Protein AF-A0A842U5T1-F1 (afdb_monomer_lite)

Structure (mmCIF, N/CA/C/O backbone):
data_AF-A0A842U5T1-F1
#
_entry.id   AF-A0A842U5T1-F1
#
loop_
_atom_site.group_PDB
_atom_site.id
_atom_site.type_symbol
_atom_site.label_atom_id
_atom_site.label_alt_id
_atom_site.label_comp_id
_atom_site.label_asym_id
_atom_site.label_entity_id
_atom_site.label_seq_id
_atom_site.pdbx_PDB_ins_code
_atom_site.Cartn_x
_atom_site.Cartn_y
_atom_site.Cartn_z
_atom_site.occupancy
_atom_site.B_iso_or_equiv
_atom_site.auth_seq_id
_atom_site.auth_comp_id
_atom_site.auth_asym_id
_atom_site.auth_atom_id
_atom_site.pdbx_PDB_model_num
ATOM 1 N N . MET A 1 1 ? -14.208 -21.042 1.294 1.00 41.12 1 MET A N 1
ATOM 2 C CA . MET A 1 1 ? -13.297 -19.899 1.529 1.00 41.12 1 MET A CA 1
ATOM 3 C C . MET A 1 1 ? -12.896 -19.951 2.989 1.00 41.12 1 MET A C 1
ATOM 5 O O . MET A 1 1 ? -13.790 -19.895 3.817 1.00 41.12 1 MET A O 1
ATOM 9 N N . GLU A 1 2 ? -11.614 -20.128 3.309 1.00 48.31 2 GLU A N 1
ATOM 10 C CA . GLU A 1 2 ? -11.156 -20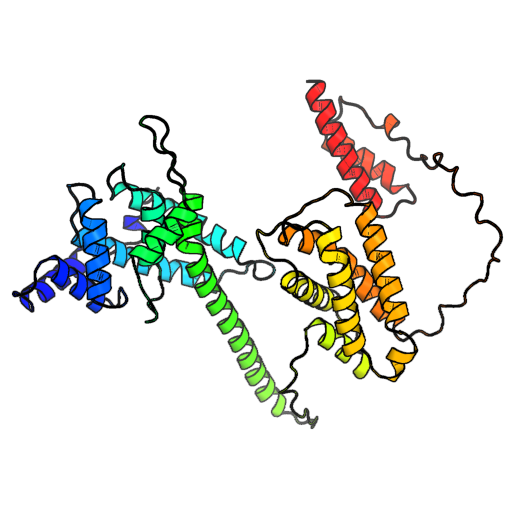.050 4.703 1.00 48.31 2 GLU A CA 1
ATOM 11 C C . GLU A 1 2 ? -11.423 -18.650 5.266 1.00 48.31 2 GLU A C 1
ATOM 13 O O . GLU A 1 2 ? -11.146 -17.647 4.601 1.00 48.31 2 GLU A O 1
ATOM 18 N N . GLU A 1 3 ? -11.982 -18.577 6.474 1.00 63.53 3 GLU A N 1
ATOM 19 C CA . GLU A 1 3 ? -12.159 -17.308 7.177 1.00 63.53 3 GLU A CA 1
ATOM 20 C C . GLU A 1 3 ? -10.794 -16.654 7.420 1.00 63.53 3 GLU A C 1
ATOM 22 O O . GLU A 1 3 ? -9.833 -17.317 7.808 1.00 63.53 3 GLU A O 1
ATOM 27 N N . ILE A 1 4 ? -10.699 -15.338 7.220 1.00 71.44 4 ILE A N 1
ATOM 28 C CA . ILE A 1 4 ? -9.479 -14.549 7.475 1.00 71.44 4 ILE A CA 1
ATOM 29 C C . ILE A 1 4 ? -8.932 -14.779 8.888 1.00 71.44 4 ILE A C 1
ATOM 31 O O . ILE A 1 4 ? -7.719 -14.742 9.103 1.00 71.44 4 ILE A O 1
ATOM 35 N N . GLU A 1 5 ? -9.816 -15.072 9.843 1.00 64.69 5 GLU A N 1
ATOM 36 C CA . GLU A 1 5 ? -9.428 -15.419 11.202 1.00 64.69 5 GLU A CA 1
ATOM 37 C C . GLU A 1 5 ? -8.597 -16.706 11.296 1.00 64.69 5 GLU A C 1
ATOM 39 O O . GLU A 1 5 ? -7.746 -16.803 12.184 1.00 64.69 5 GLU A O 1
ATOM 44 N N . ASN A 1 6 ? -8.794 -17.643 10.365 1.00 64.62 6 ASN A N 1
ATOM 45 C CA . ASN A 1 6 ? -8.036 -18.886 10.250 1.00 64.62 6 ASN A CA 1
ATOM 46 C C . ASN A 1 6 ? -6.716 -18.673 9.498 1.00 64.62 6 ASN A C 1
ATOM 48 O O . ASN A 1 6 ? -5.693 -19.210 9.919 1.00 64.62 6 ASN A O 1
ATOM 52 N N . VAL A 1 7 ? -6.713 -17.831 8.457 1.00 69.50 7 VAL A N 1
ATOM 53 C CA . VAL A 1 7 ? -5.508 -17.515 7.663 1.00 69.50 7 VAL A CA 1
ATOM 54 C C . VAL A 1 7 ? -4.503 -16.690 8.475 1.00 69.50 7 VAL A C 1
ATOM 56 O O . VAL A 1 7 ? -3.312 -16.992 8.502 1.00 69.50 7 VAL A O 1
ATOM 59 N N . TYR A 1 8 ? -4.976 -15.669 9.195 1.00 75.12 8 TYR A N 1
ATOM 60 C CA . TYR A 1 8 ? -4.144 -14.789 10.020 1.00 75.12 8 TYR A CA 1
ATOM 61 C C . TYR A 1 8 ? -4.513 -14.922 11.494 1.00 75.12 8 TYR A C 1
ATOM 63 O O . TYR A 1 8 ? -4.958 -13.971 12.143 1.00 75.12 8 TYR A O 1
ATOM 71 N N . LYS A 1 9 ? -4.346 -16.131 12.034 1.00 79.25 9 LYS A N 1
ATOM 72 C CA . LYS A 1 9 ? -4.754 -16.460 13.401 1.00 79.25 9 LYS A CA 1
ATOM 73 C C . LYS A 1 9 ? -3.997 -15.641 14.448 1.00 79.25 9 LYS A C 1
ATOM 75 O O . LYS A 1 9 ? -2.761 -15.605 14.500 1.00 79.25 9 LYS A O 1
ATOM 80 N N . ILE A 1 10 ? -4.748 -15.015 15.348 1.00 83.69 10 ILE A N 1
ATOM 81 C CA . ILE A 1 10 ? -4.231 -14.443 16.594 1.00 83.69 10 ILE A CA 1
ATOM 82 C C . ILE A 1 10 ? -4.655 -15.332 17.761 1.00 83.69 10 ILE A C 1
ATOM 84 O O . ILE A 1 10 ? -5.771 -15.846 17.799 1.00 83.69 10 ILE A O 1
ATOM 88 N N . ASP A 1 11 ? -3.756 -15.523 18.721 1.00 85.50 11 ASP A N 1
ATOM 89 C CA . ASP A 1 11 ? -4.072 -16.249 19.948 1.00 85.50 11 ASP A CA 1
ATOM 90 C C . ASP A 1 11 ? -4.825 -15.309 20.899 1.00 85.50 11 ASP A C 1
ATOM 92 O O . ASP A 1 11 ? -4.229 -14.676 21.777 1.00 85.50 11 ASP A O 1
ATOM 96 N N . LYS A 1 12 ? -6.140 -15.170 20.669 1.00 87.69 12 LYS A N 1
ATOM 97 C CA . LYS A 1 12 ? -7.012 -14.271 21.444 1.00 87.69 12 LYS A CA 1
ATOM 98 C C . LYS A 1 12 ? -6.943 -14.584 22.941 1.00 87.69 12 LYS A C 1
ATOM 100 O O . LYS A 1 12 ? -6.884 -13.659 23.743 1.00 87.69 12 LYS A O 1
ATOM 105 N N . LYS A 1 13 ? -6.869 -15.864 23.330 1.00 90.31 13 LYS A N 1
ATOM 106 C CA . LYS A 1 13 ? -6.796 -16.281 24.741 1.00 90.31 13 LYS A CA 1
ATOM 107 C C . LYS A 1 13 ? -5.510 -15.786 25.399 1.00 90.31 13 LYS A C 1
ATOM 109 O O . LYS A 1 13 ? -5.556 -15.189 26.473 1.00 90.31 13 LYS A O 1
ATOM 114 N N . ARG A 1 14 ? -4.360 -15.978 24.745 1.00 91.75 14 ARG A N 1
ATOM 115 C CA . ARG A 1 14 ? -3.072 -15.482 25.250 1.00 91.75 14 ARG A CA 1
ATOM 116 C C . ARG A 1 14 ? -3.035 -13.957 25.331 1.00 91.75 14 ARG A C 1
ATOM 118 O O . ARG A 1 14 ? -2.544 -13.422 26.325 1.00 91.75 14 ARG A O 1
ATOM 125 N N . LEU A 1 15 ? -3.558 -13.265 24.317 1.00 91.31 15 LEU A N 1
ATOM 126 C CA . LEU A 1 15 ? -3.623 -11.801 24.292 1.00 91.31 15 LEU A CA 1
ATOM 127 C C . LEU A 1 15 ? -4.539 -11.253 25.392 1.00 91.31 15 LEU A C 1
ATOM 129 O O . LEU A 1 15 ? -4.144 -10.330 26.100 1.00 91.31 15 LEU A O 1
ATOM 133 N N . LEU A 1 16 ? -5.705 -11.867 25.604 1.00 93.62 16 LEU A N 1
ATOM 134 C CA . LEU A 1 16 ? -6.625 -11.504 26.679 1.00 93.62 16 LEU A CA 1
ATOM 135 C C . LEU A 1 16 ? -5.990 -11.720 28.057 1.00 93.62 16 LEU A C 1
ATOM 137 O O . LEU A 1 16 ? -6.020 -10.823 28.894 1.00 93.62 16 LEU A O 1
ATOM 141 N N . ASN A 1 17 ? -5.339 -12.864 28.282 1.00 92.56 17 ASN A N 1
ATOM 142 C CA . ASN A 1 17 ? -4.620 -13.127 29.532 1.00 92.56 17 ASN A CA 1
ATOM 143 C C . ASN A 1 17 ? -3.512 -12.094 29.780 1.00 92.56 17 ASN A C 1
ATOM 145 O O . ASN A 1 17 ? -3.301 -11.654 30.910 1.00 92.56 17 ASN A O 1
ATOM 149 N N . TYR A 1 18 ? -2.798 -11.684 28.729 1.00 91.88 18 TYR A N 1
ATOM 150 C CA . TYR A 1 18 ? -1.804 -10.622 28.834 1.00 91.88 18 TYR A CA 1
ATOM 151 C C . TYR A 1 18 ? -2.449 -9.270 29.174 1.00 91.88 18 TYR A C 1
ATOM 153 O O . TYR A 1 18 ? -1.997 -8.612 30.109 1.00 91.88 18 TYR A O 1
ATOM 161 N N . PHE A 1 19 ? -3.537 -8.893 28.499 1.00 92.50 19 PHE A N 1
ATOM 162 C CA . PHE A 1 19 ? -4.295 -7.681 28.814 1.00 92.50 19 PHE A CA 1
ATOM 163 C C . PHE A 1 19 ? -4.782 -7.666 30.272 1.00 92.50 19 PHE A C 1
ATOM 165 O O . PHE A 1 19 ? -4.614 -6.666 30.965 1.00 92.50 19 PHE A O 1
ATOM 172 N N . MET A 1 20 ? -5.297 -8.788 30.784 1.00 93.62 20 MET A N 1
ATOM 173 C CA . MET A 1 20 ? -5.744 -8.896 32.179 1.00 93.62 20 MET A CA 1
ATOM 174 C C . MET A 1 20 ? -4.595 -8.711 33.179 1.00 93.62 20 MET A C 1
ATOM 176 O O . MET A 1 20 ? -4.792 -8.096 34.227 1.00 93.62 20 MET A O 1
ATOM 180 N N . ARG A 1 21 ? -3.377 -9.168 32.849 1.00 91.69 21 ARG A N 1
ATOM 181 C CA . ARG A 1 21 ? -2.179 -8.871 33.654 1.00 91.69 21 ARG A CA 1
ATOM 182 C C . ARG A 1 21 ? -1.859 -7.378 33.658 1.00 91.69 21 ARG A C 1
ATOM 184 O O . ARG A 1 21 ? -1.652 -6.823 34.731 1.00 91.69 21 ARG A O 1
ATOM 191 N N . VAL A 1 22 ? -1.892 -6.718 32.497 1.00 90.00 22 VAL A N 1
ATOM 192 C CA . VAL A 1 22 ? -1.692 -5.258 32.397 1.00 90.00 22 VAL A CA 1
ATOM 193 C C . VAL A 1 22 ? -2.744 -4.510 33.222 1.00 90.00 22 VAL A C 1
ATOM 195 O O . VAL A 1 22 ? -2.388 -3.650 34.023 1.00 90.00 22 VAL A O 1
ATOM 198 N N . LYS A 1 23 ? -4.023 -4.889 33.108 1.00 93.00 23 LYS A N 1
ATOM 199 C CA . LYS A 1 23 ? -5.123 -4.322 33.904 1.00 93.00 23 LYS A CA 1
ATOM 200 C C . LYS A 1 23 ? -4.885 -4.473 35.409 1.00 93.00 23 LYS A C 1
ATOM 202 O O . LYS A 1 23 ? -5.093 -3.522 36.154 1.00 93.00 23 LYS A O 1
ATOM 207 N N . LYS A 1 24 ? -4.402 -5.637 35.859 1.00 92.00 24 LYS A N 1
ATOM 208 C CA . LYS A 1 24 ? -4.084 -5.882 37.275 1.00 92.00 24 LYS A CA 1
ATOM 209 C C . LYS A 1 24 ? -2.925 -5.014 37.774 1.00 92.00 24 LYS A C 1
ATOM 211 O O . LYS A 1 24 ? -2.961 -4.586 38.924 1.00 92.00 24 LYS A O 1
ATOM 216 N N . SER A 1 25 ? -1.926 -4.760 36.929 1.00 89.19 25 SER A N 1
ATOM 217 C CA . SER A 1 25 ? -0.760 -3.929 37.259 1.00 89.19 25 SER A CA 1
ATOM 218 C C . SER A 1 25 ? -1.047 -2.423 37.244 1.00 89.19 25 SER A C 1
ATOM 220 O O . SER A 1 25 ? -0.329 -1.672 37.895 1.00 89.19 25 SER A O 1
ATOM 222 N N . PHE A 1 26 ? -2.077 -1.967 36.525 1.00 89.88 26 PHE A N 1
ATOM 223 C CA . PHE A 1 26 ? -2.381 -0.541 36.342 1.00 89.88 26 PHE A CA 1
ATOM 224 C C . PHE A 1 26 ? -3.854 -0.224 36.626 1.00 89.88 26 PHE A C 1
ATOM 226 O O . PHE A 1 26 ? -4.562 0.320 35.787 1.00 89.88 26 PHE A O 1
ATOM 233 N N . GLN A 1 27 ? -4.314 -0.557 37.832 1.00 87.25 27 GLN A N 1
ATOM 234 C CA . GLN A 1 27 ? -5.731 -0.455 38.222 1.00 87.25 27 GLN A CA 1
ATOM 235 C C . GLN A 1 27 ? -6.287 0.979 38.223 1.00 87.25 27 GLN A C 1
ATOM 237 O O . GLN A 1 27 ? -7.496 1.160 38.166 1.00 87.25 27 GLN A O 1
ATOM 242 N N . HIS A 1 28 ? -5.411 1.984 38.280 1.00 90.25 28 HIS A N 1
ATOM 243 C CA . HIS A 1 28 ? -5.769 3.404 38.280 1.00 90.25 28 HIS A CA 1
ATOM 244 C C . HIS A 1 28 ? -6.048 3.972 36.879 1.00 90.25 28 HIS A C 1
ATOM 246 O O . HIS A 1 28 ? -6.525 5.097 36.769 1.00 90.25 28 HIS A O 1
ATOM 252 N N . LEU A 1 29 ? -5.719 3.240 35.808 1.00 89.31 29 LEU A N 1
ATOM 253 C CA . LEU A 1 29 ? -5.949 3.691 34.436 1.00 89.31 29 LEU A CA 1
ATOM 254 C C . LEU A 1 29 ? -7.341 3.274 33.957 1.00 89.31 29 LEU A C 1
ATOM 256 O O . LEU A 1 29 ? -7.778 2.148 34.207 1.00 89.31 29 LEU A O 1
ATOM 260 N N . ASP A 1 30 ? -8.012 4.146 33.202 1.00 92.19 30 ASP A N 1
ATOM 261 C CA . ASP A 1 30 ? -9.243 3.753 32.521 1.00 92.19 30 ASP A CA 1
ATOM 262 C C . ASP A 1 30 ? -8.986 2.714 31.419 1.00 92.19 30 ASP A C 1
ATOM 264 O O . ASP A 1 30 ? -7.857 2.459 30.983 1.00 92.19 30 ASP A O 1
ATOM 268 N N . GLN A 1 31 ? -10.072 2.101 30.950 1.00 90.75 31 GLN A N 1
ATOM 269 C CA . GLN A 1 31 ? -10.027 1.017 29.976 1.00 90.75 31 GLN A CA 1
ATOM 270 C C . GLN A 1 31 ? -9.281 1.386 28.684 1.00 90.75 31 GLN A C 1
ATOM 272 O O . GLN A 1 31 ? -8.584 0.534 28.136 1.00 90.75 31 GLN A O 1
ATOM 277 N N . TYR A 1 32 ? -9.390 2.618 28.188 1.00 93.75 32 TYR A N 1
ATOM 278 C CA . TYR A 1 32 ? -8.764 3.012 26.925 1.00 93.75 32 TYR A CA 1
ATOM 279 C C . TYR A 1 32 ? -7.268 3.263 27.101 1.00 93.75 32 TYR A C 1
ATOM 281 O O . TYR A 1 32 ? -6.476 2.826 26.264 1.00 93.75 32 TYR A O 1
ATOM 289 N N . HIS A 1 33 ? -6.865 3.861 28.224 1.00 93.12 33 HIS A N 1
ATOM 290 C CA . HIS A 1 33 ? -5.452 3.980 28.589 1.00 93.12 33 HIS A CA 1
ATOM 291 C C . HIS A 1 33 ? -4.803 2.608 28.807 1.00 93.12 33 HIS A C 1
ATOM 293 O O . HIS A 1 33 ? -3.665 2.385 28.386 1.00 93.12 33 HIS A O 1
ATOM 299 N N . LEU A 1 34 ? -5.532 1.655 29.398 1.00 92.56 34 LEU A N 1
ATOM 300 C CA . LEU A 1 34 ? -5.082 0.268 29.522 1.00 92.56 34 LEU A CA 1
ATOM 301 C C . LEU A 1 34 ? -4.881 -0.400 28.159 1.00 92.56 34 LEU A C 1
ATOM 303 O O . LEU A 1 34 ? -3.875 -1.084 27.967 1.00 92.56 34 LEU A O 1
ATOM 307 N N . ILE A 1 35 ? -5.800 -0.200 27.208 1.00 94.19 35 ILE A N 1
ATOM 308 C CA . ILE A 1 35 ? -5.673 -0.743 25.847 1.00 94.19 35 ILE A CA 1
ATOM 309 C C . ILE A 1 35 ? -4.498 -0.091 25.108 1.00 94.19 35 ILE A C 1
ATOM 311 O O . ILE A 1 35 ? -3.716 -0.797 24.472 1.00 94.19 35 ILE A O 1
ATOM 315 N N . ALA A 1 36 ? -4.318 1.227 25.229 1.00 92.25 36 ALA A N 1
ATOM 316 C CA . ALA A 1 36 ? -3.190 1.924 24.617 1.00 92.25 36 ALA A CA 1
ATOM 317 C C . ALA A 1 36 ? -1.846 1.412 25.153 1.00 92.25 36 ALA A C 1
ATOM 319 O O . ALA A 1 36 ? -0.934 1.097 24.388 1.00 92.25 36 ALA A O 1
ATOM 320 N N . LYS A 1 37 ? -1.754 1.225 26.474 1.00 88.62 37 LYS A N 1
ATOM 321 C CA . LYS A 1 37 ? -0.582 0.625 27.118 1.00 88.62 37 LYS A CA 1
ATOM 322 C C . LYS A 1 37 ? -0.357 -0.821 26.684 1.00 88.62 37 LYS A C 1
ATOM 324 O O . LYS A 1 37 ? 0.777 -1.224 26.443 1.00 88.62 37 LYS A O 1
ATOM 329 N N . PHE A 1 38 ? -1.429 -1.599 26.563 1.00 91.50 38 PHE A N 1
ATOM 330 C CA . PHE A 1 38 ? -1.375 -2.968 26.061 1.00 91.50 38 PHE A CA 1
ATOM 331 C C . PHE A 1 38 ? -0.786 -3.035 24.645 1.00 91.50 38 PHE A C 1
ATOM 333 O O . PHE A 1 38 ? 0.119 -3.837 24.422 1.00 91.50 38 PHE A O 1
ATOM 340 N N . LEU A 1 39 ? -1.234 -2.176 23.726 1.00 89.38 39 LEU A N 1
ATOM 341 C CA . LEU A 1 39 ? -0.712 -2.107 22.357 1.00 89.38 39 LEU A CA 1
ATOM 342 C C . LEU A 1 39 ? 0.760 -1.678 22.316 1.00 89.38 39 LEU A C 1
ATOM 344 O O . LEU A 1 39 ? 1.564 -2.343 21.663 1.00 89.38 39 LEU A O 1
ATOM 348 N N . ASN A 1 40 ? 1.143 -0.666 23.096 1.00 87.31 40 ASN A N 1
ATOM 349 C CA . ASN A 1 40 ? 2.545 -0.256 23.212 1.00 87.31 40 ASN A CA 1
ATOM 350 C C . ASN A 1 40 ? 3.454 -1.374 23.727 1.00 87.31 40 ASN A C 1
ATOM 352 O O . ASN A 1 40 ? 4.545 -1.580 23.201 1.00 87.31 40 ASN A O 1
ATOM 356 N N . ASN A 1 41 ? 2.997 -2.151 24.711 1.00 85.44 41 ASN A N 1
ATOM 357 C CA . ASN A 1 41 ? 3.750 -3.304 25.198 1.00 85.44 41 ASN A CA 1
ATOM 358 C C . ASN A 1 41 ? 3.877 -4.430 24.153 1.00 85.44 41 ASN A C 1
ATOM 360 O O . ASN A 1 41 ? 4.709 -5.320 24.313 1.00 85.44 41 ASN A O 1
ATOM 364 N N . GLN A 1 42 ? 3.037 -4.433 23.115 1.00 81.69 42 GLN A N 1
ATOM 365 C CA . GLN A 1 42 ? 3.165 -5.304 21.941 1.00 81.69 42 GLN A CA 1
ATOM 366 C C . GLN A 1 42 ? 3.968 -4.645 20.805 1.00 81.69 42 GLN A C 1
ATOM 368 O O . GLN A 1 42 ? 4.001 -5.181 19.699 1.00 81.69 42 GLN A O 1
ATOM 373 N N . SER A 1 43 ? 4.605 -3.497 21.066 1.00 81.94 43 SER A N 1
ATOM 374 C CA . SER A 1 43 ? 5.327 -2.689 20.077 1.00 81.94 43 SER A CA 1
ATOM 375 C C . SER A 1 43 ? 4.444 -2.247 18.902 1.00 81.94 43 SER A C 1
ATOM 377 O O . SER A 1 43 ? 4.888 -2.217 17.755 1.00 81.94 43 SER A O 1
ATOM 379 N N . ILE A 1 44 ? 3.177 -1.930 19.187 1.00 81.56 44 ILE A N 1
ATOM 380 C CA . ILE A 1 44 ? 2.204 -1.427 18.213 1.00 81.56 44 ILE A CA 1
ATOM 381 C C . ILE A 1 44 ? 1.878 0.023 18.524 1.00 81.56 44 ILE A C 1
ATOM 383 O O . ILE A 1 44 ? 1.503 0.337 19.651 1.00 81.56 44 ILE A O 1
ATOM 387 N N . GLY A 1 45 ? 1.933 0.865 17.494 1.00 71.69 45 GLY A N 1
ATOM 388 C CA . GLY A 1 45 ? 1.732 2.303 17.607 1.00 71.69 45 GLY A CA 1
ATOM 389 C C . GLY A 1 45 ? 3.045 3.050 17.835 1.00 71.69 45 GLY A C 1
ATOM 390 O O . GLY A 1 45 ? 4.109 2.452 17.986 1.00 71.69 45 GLY A O 1
ATOM 391 N N . THR A 1 46 ? 2.966 4.378 17.804 1.00 74.25 46 THR A N 1
ATOM 392 C CA . THR A 1 46 ? 4.100 5.273 18.070 1.00 74.25 46 THR A CA 1
ATOM 393 C C . THR A 1 46 ? 4.276 5.497 19.570 1.00 74.25 46 THR A C 1
ATOM 395 O O . THR A 1 46 ? 5.314 5.163 20.137 1.00 74.25 46 THR A O 1
ATOM 398 N N . ASP A 1 47 ? 3.248 6.040 20.218 1.00 82.62 47 ASP A N 1
ATOM 399 C CA . ASP A 1 47 ? 3.201 6.302 21.653 1.00 82.62 47 ASP A CA 1
ATOM 400 C C . ASP A 1 47 ? 1.773 6.166 22.201 1.00 82.62 47 ASP A C 1
ATOM 402 O O . ASP A 1 47 ? 0.791 6.069 21.461 1.00 82.62 47 ASP A O 1
ATOM 406 N N . SER A 1 48 ? 1.655 6.143 23.532 1.00 84.06 48 SER A N 1
ATOM 407 C CA . SER A 1 48 ? 0.379 5.889 24.214 1.00 84.06 48 SER A CA 1
ATOM 408 C C . SER A 1 48 ? -0.674 6.952 23.910 1.00 84.06 48 SER A C 1
ATOM 410 O O . SER A 1 48 ? -1.856 6.619 23.879 1.00 84.06 48 SER A O 1
ATOM 412 N N . ALA A 1 49 ? -0.271 8.211 23.711 1.00 87.44 49 ALA A N 1
ATOM 413 C CA . ALA A 1 49 ? -1.197 9.313 23.481 1.00 87.44 49 ALA A CA 1
ATOM 414 C C . ALA A 1 49 ? -1.809 9.215 22.079 1.00 87.44 49 ALA A C 1
ATOM 416 O O . ALA A 1 49 ? -3.029 9.275 21.933 1.00 87.44 49 ALA A O 1
ATOM 417 N N . ASN A 1 50 ? -0.979 8.945 21.074 1.00 88.62 50 ASN A N 1
ATOM 418 C CA . ASN A 1 50 ? -1.414 8.720 19.699 1.00 88.62 50 ASN A CA 1
ATOM 419 C C . ASN A 1 50 ? -2.337 7.499 19.587 1.00 88.62 50 ASN A C 1
ATOM 421 O O . ASN A 1 50 ? -3.394 7.556 18.958 1.00 88.62 50 ASN A O 1
ATOM 425 N N . ILE A 1 51 ? -1.986 6.396 20.253 1.00 90.56 51 ILE A N 1
ATOM 426 C CA . ILE A 1 51 ? -2.833 5.197 20.288 1.00 90.56 51 ILE A CA 1
ATOM 427 C C . ILE A 1 51 ? -4.177 5.492 20.959 1.00 90.56 51 ILE A C 1
ATOM 429 O O . ILE A 1 51 ? -5.222 5.063 20.468 1.00 90.56 51 ILE A O 1
ATOM 433 N N . LEU A 1 52 ? -4.167 6.231 22.069 1.00 92.88 52 LEU A N 1
ATOM 434 C CA . LEU A 1 52 ? -5.384 6.627 22.765 1.00 92.88 52 LEU A CA 1
ATOM 435 C C . LEU A 1 52 ? -6.283 7.502 21.881 1.00 92.88 52 LEU A C 1
ATOM 437 O O . LEU A 1 52 ? -7.496 7.293 21.862 1.00 92.88 52 LEU A O 1
ATOM 441 N N . GLU A 1 53 ? -5.707 8.445 21.129 1.00 92.56 53 GLU A N 1
ATOM 442 C CA . GLU A 1 53 ? -6.442 9.274 20.167 1.00 92.56 53 GLU A CA 1
ATOM 443 C C . GLU A 1 53 ? -7.142 8.404 19.109 1.00 92.56 53 GLU A C 1
ATOM 445 O O . GLU A 1 53 ? -8.348 8.543 18.887 1.00 92.56 53 GLU A O 1
ATOM 450 N N . ILE A 1 54 ? -6.422 7.440 18.527 1.00 94.44 54 ILE A N 1
ATOM 451 C CA . ILE A 1 54 ? -6.958 6.494 17.536 1.00 94.44 54 ILE A CA 1
ATOM 452 C C . ILE A 1 54 ? -8.102 5.663 18.127 1.00 94.44 54 ILE A C 1
ATOM 454 O O . ILE A 1 54 ? -9.172 5.563 17.522 1.00 94.44 54 ILE A O 1
ATOM 458 N N . ILE A 1 55 ? -7.903 5.075 19.311 1.00 94.56 55 ILE A N 1
ATOM 459 C CA . ILE A 1 55 ? -8.928 4.261 19.980 1.00 94.56 55 ILE A CA 1
ATOM 460 C C . ILE A 1 55 ? -10.179 5.101 20.239 1.00 94.56 55 ILE A C 1
ATOM 462 O O . ILE A 1 55 ? -11.292 4.659 19.954 1.00 94.56 55 ILE A O 1
ATOM 466 N N . ASN A 1 56 ? -10.011 6.323 20.748 1.00 94.12 56 ASN A N 1
ATOM 467 C CA . ASN A 1 56 ? -11.129 7.215 21.031 1.00 94.12 56 ASN A CA 1
ATOM 468 C C . ASN A 1 56 ? -11.896 7.623 19.772 1.00 94.12 56 ASN A C 1
ATOM 470 O O . ASN A 1 56 ? -13.117 7.763 19.839 1.00 94.12 56 ASN A O 1
ATOM 474 N N . PHE A 1 57 ? -11.212 7.769 18.637 1.00 95.44 57 PHE A N 1
ATOM 475 C CA . PHE A 1 57 ? -11.856 8.055 17.360 1.00 95.44 57 PHE A CA 1
ATOM 476 C C . PHE A 1 57 ? -12.657 6.856 16.828 1.00 95.44 57 PHE A C 1
ATOM 478 O O . PHE A 1 57 ? -13.821 7.007 16.450 1.00 95.44 57 PHE A O 1
ATOM 485 N N . TYR A 1 58 ? -12.069 5.654 16.814 1.00 95.56 58 TYR A N 1
ATOM 486 C CA . TYR A 1 58 ? -12.702 4.484 16.191 1.00 95.56 58 TYR A CA 1
ATOM 487 C C . TYR A 1 58 ? -13.705 3.752 17.082 1.00 95.56 58 TYR A C 1
ATOM 489 O O . TYR A 1 58 ? -14.604 3.111 16.538 1.00 95.56 58 TYR A O 1
ATOM 497 N N . LYS A 1 59 ? -13.634 3.864 18.416 1.00 92.44 59 LYS A N 1
ATOM 498 C CA . LYS A 1 59 ? -14.536 3.120 19.321 1.00 92.44 59 LYS A CA 1
ATOM 499 C C . LYS A 1 59 ? -16.021 3.357 19.030 1.00 92.44 59 LYS A C 1
ATOM 501 O O . LYS A 1 59 ? -16.806 2.421 19.059 1.00 92.44 59 LYS A O 1
ATOM 506 N N . ASN A 1 60 ? -16.394 4.587 18.674 1.00 91.62 60 ASN A N 1
ATOM 507 C CA . ASN A 1 60 ? -17.788 4.956 18.407 1.00 91.62 60 ASN A CA 1
ATOM 508 C C . ASN A 1 60 ? -18.274 4.493 17.020 1.00 91.62 60 ASN A C 1
ATOM 510 O O . ASN A 1 60 ? -19.456 4.618 16.701 1.00 91.62 60 ASN A O 1
ATOM 514 N N . LYS A 1 61 ? -17.363 3.981 16.185 1.00 94.94 61 LYS A N 1
ATOM 515 C CA . LYS A 1 61 ? -17.622 3.515 14.818 1.00 94.94 61 LYS A CA 1
ATOM 516 C C . LYS A 1 61 ? -17.699 1.990 14.720 1.00 94.94 61 LYS A C 1
ATOM 518 O O . LYS A 1 61 ? -18.077 1.484 13.668 1.00 94.94 61 LYS A O 1
ATOM 523 N N . LEU A 1 62 ? -17.332 1.265 15.777 1.00 94.56 62 LEU A N 1
ATOM 524 C CA . LEU A 1 62 ? -17.444 -0.193 15.852 1.00 94.56 62 LEU A CA 1
ATOM 525 C C . LEU A 1 62 ? -18.909 -0.620 15.955 1.00 94.56 62 LEU A C 1
ATOM 527 O O . LEU A 1 62 ? -19.728 0.121 16.493 1.00 94.56 62 LEU A O 1
ATOM 531 N N . LEU A 1 63 ? -19.245 -1.816 15.472 1.00 94.06 63 LEU A N 1
ATOM 532 C CA . LEU A 1 63 ? -20.547 -2.425 15.760 1.00 94.06 63 LEU A CA 1
ATOM 533 C C . LEU A 1 63 ? -20.754 -2.572 17.273 1.00 94.06 63 LEU A C 1
ATOM 535 O O . LEU A 1 63 ? -19.810 -2.889 17.986 1.00 94.06 63 LEU A O 1
ATOM 539 N N . ASP A 1 64 ? -21.993 -2.439 17.750 1.00 89.06 64 ASP A N 1
ATOM 540 C CA . ASP A 1 64 ? -22.297 -2.358 19.192 1.00 89.06 64 ASP A CA 1
ATOM 541 C C . ASP A 1 64 ? -21.880 -3.609 19.991 1.00 89.06 64 ASP A C 1
ATOM 543 O O . ASP A 1 64 ? -21.626 -3.539 21.190 1.00 89.06 64 ASP A O 1
ATOM 547 N N . ARG A 1 65 ? -21.760 -4.760 19.317 1.00 89.31 65 ARG A N 1
ATOM 548 C CA . ARG A 1 65 ? -21.271 -6.020 19.905 1.00 89.31 65 ARG A CA 1
ATOM 549 C C . ARG A 1 65 ? -19.748 -6.088 20.079 1.00 89.31 65 ARG A C 1
ATOM 551 O O . ARG A 1 65 ? -19.261 -7.053 20.658 1.00 89.31 65 ARG A O 1
ATOM 558 N N . LEU A 1 66 ? -19.002 -5.140 19.514 1.00 91.62 66 LEU A N 1
ATOM 559 C CA . LEU A 1 66 ? -17.541 -5.103 19.521 1.00 91.62 66 LEU A CA 1
ATOM 560 C C . LEU A 1 66 ? -17.056 -3.944 20.384 1.00 91.62 66 LEU A C 1
ATOM 562 O O . LEU A 1 66 ? -17.627 -2.856 20.383 1.00 91.62 66 LEU A O 1
ATOM 566 N N . ASN A 1 67 ? -15.973 -4.173 21.116 1.00 91.38 67 ASN A N 1
ATOM 567 C CA . ASN A 1 67 ? -15.389 -3.180 22.006 1.00 91.38 67 ASN A CA 1
ATOM 568 C C . ASN A 1 67 ? -14.001 -2.721 21.517 1.00 91.38 67 ASN A C 1
ATOM 570 O O . ASN A 1 67 ? -13.423 -3.243 20.563 1.00 91.38 67 ASN A O 1
ATOM 574 N N . ALA A 1 68 ? -13.430 -1.728 22.200 1.00 93.31 68 ALA A N 1
ATOM 575 C CA . ALA A 1 68 ? -12.113 -1.190 21.856 1.00 93.31 68 ALA A CA 1
ATOM 576 C C . ALA A 1 68 ? -10.962 -2.214 21.983 1.00 93.31 68 ALA A C 1
ATOM 578 O O . ALA A 1 68 ? -9.928 -2.055 21.335 1.00 93.31 68 ALA A O 1
ATOM 579 N N . LEU A 1 69 ? -11.116 -3.262 22.801 1.00 94.25 69 LEU A N 1
ATOM 580 C CA . LEU A 1 69 ? -10.130 -4.339 22.904 1.00 94.25 69 LEU A CA 1
ATOM 581 C C . LEU A 1 69 ? -10.190 -5.260 21.675 1.00 94.25 69 LEU A C 1
ATOM 583 O O . LEU A 1 69 ? -9.139 -5.670 21.188 1.00 94.25 69 LEU A O 1
ATOM 587 N N . ASP A 1 70 ? -11.379 -5.514 21.119 1.00 92.88 70 ASP A N 1
ATOM 588 C CA . ASP A 1 70 ? -11.527 -6.237 19.847 1.00 92.88 70 ASP A CA 1
ATOM 589 C C . ASP A 1 70 ? -10.835 -5.481 18.705 1.00 92.88 70 ASP A C 1
ATOM 591 O O . ASP A 1 70 ? -10.089 -6.069 17.922 1.00 92.88 70 ASP A O 1
ATOM 595 N N . PHE A 1 71 ? -10.989 -4.155 18.665 1.00 94.19 71 PHE A N 1
ATOM 596 C CA . PHE A 1 71 ? -10.250 -3.297 17.734 1.00 94.19 71 PHE A CA 1
ATOM 597 C C . PHE A 1 71 ? -8.727 -3.424 17.906 1.00 94.19 71 PHE A C 1
ATOM 599 O O . PHE A 1 71 ? -7.998 -3.569 16.924 1.00 94.19 71 PHE A O 1
ATOM 606 N N . ALA A 1 72 ? -8.233 -3.433 19.147 1.00 93.38 72 ALA A N 1
ATOM 607 C CA . ALA A 1 72 ? -6.810 -3.622 19.429 1.00 93.38 72 ALA A CA 1
ATOM 608 C C . ALA A 1 72 ? -6.297 -4.999 18.970 1.00 93.38 72 ALA A C 1
ATOM 610 O O . ALA A 1 72 ? -5.185 -5.111 18.449 1.00 93.38 72 ALA A O 1
ATOM 611 N N . PHE A 1 73 ? -7.105 -6.052 19.112 1.00 93.31 73 PHE A N 1
ATOM 612 C CA . PHE A 1 73 ? -6.773 -7.375 18.587 1.00 93.31 73 PHE A CA 1
ATOM 613 C C . PHE A 1 73 ? -6.657 -7.387 17.063 1.00 93.31 73 PHE A C 1
ATOM 615 O O . PHE A 1 73 ? -5.746 -8.026 16.530 1.00 93.31 73 PHE A O 1
ATOM 622 N N . GLU A 1 74 ? -7.505 -6.645 16.358 1.00 92.81 74 GLU A N 1
ATOM 623 C CA . GLU A 1 74 ? -7.388 -6.520 14.907 1.00 92.81 74 GLU A CA 1
ATOM 624 C C . GLU A 1 74 ? -6.190 -5.688 14.466 1.00 92.81 74 GLU A C 1
ATOM 626 O O . GLU A 1 74 ? -5.545 -6.030 13.474 1.00 92.81 74 GLU A O 1
ATOM 631 N N . TRP A 1 75 ? -5.798 -4.688 15.250 1.00 92.94 75 TRP A N 1
ATOM 632 C CA . TRP A 1 75 ? -4.552 -3.969 15.010 1.00 92.94 75 TRP A CA 1
ATOM 633 C C . TRP A 1 75 ? -3.323 -4.889 15.162 1.00 92.94 75 TRP A C 1
ATOM 635 O O . TRP A 1 75 ? -2.405 -4.857 14.340 1.00 92.94 75 TRP A O 1
ATOM 645 N N . ILE A 1 76 ? -3.328 -5.798 16.146 1.00 89.56 76 ILE A N 1
ATOM 646 C CA . ILE A 1 76 ? -2.307 -6.857 16.272 1.00 89.56 76 ILE A CA 1
ATOM 647 C C . ILE A 1 76 ? -2.333 -7.796 15.058 1.00 89.56 76 ILE A C 1
ATOM 649 O O . ILE A 1 76 ? -1.278 -8.172 14.537 1.00 89.56 76 ILE A O 1
ATOM 653 N N . ARG A 1 77 ? -3.524 -8.182 14.583 1.00 90.38 77 ARG A N 1
ATOM 654 C CA . ARG A 1 77 ? -3.666 -9.029 13.391 1.00 90.38 77 ARG A CA 1
ATOM 655 C C . ARG A 1 77 ? -3.094 -8.352 12.146 1.00 90.38 77 ARG A C 1
ATOM 657 O O . ARG A 1 77 ? -2.385 -9.013 11.388 1.00 90.38 77 ARG A O 1
ATOM 664 N N . ALA A 1 78 ? -3.317 -7.050 11.976 1.00 92.00 78 ALA A N 1
ATOM 665 C CA . ALA A 1 78 ? -2.744 -6.273 10.882 1.00 92.00 78 ALA A CA 1
ATOM 666 C C . ALA A 1 78 ? -1.209 -6.355 10.856 1.00 92.00 78 ALA A C 1
ATOM 668 O O . ALA A 1 78 ? -0.625 -6.605 9.802 1.00 92.00 78 ALA A O 1
ATOM 669 N N . GLN A 1 79 ? -0.538 -6.272 12.012 1.00 86.44 79 GLN A N 1
ATOM 670 C CA . GLN A 1 79 ? 0.923 -6.437 12.062 1.00 86.44 79 GLN A CA 1
ATOM 671 C C . GLN A 1 79 ? 1.375 -7.832 11.612 1.00 86.44 79 GLN A C 1
ATOM 673 O O . GLN A 1 79 ? 2.396 -7.966 10.939 1.00 86.44 79 GLN A O 1
ATOM 678 N N . LYS A 1 80 ? 0.607 -8.886 11.917 1.00 85.31 80 LYS A N 1
ATOM 679 C CA . LYS A 1 80 ? 0.906 -10.232 11.403 1.00 85.31 80 LYS A CA 1
ATOM 680 C C . LYS A 1 80 ? 0.755 -10.315 9.888 1.00 85.31 80 LYS A C 1
ATOM 682 O O . LYS A 1 80 ? 1.642 -10.847 9.226 1.00 85.31 80 LYS A O 1
ATOM 687 N N . ILE A 1 81 ? -0.330 -9.763 9.342 1.00 89.12 81 ILE A N 1
ATOM 688 C CA . ILE A 1 81 ? -0.541 -9.677 7.887 1.00 89.12 81 ILE A CA 1
ATOM 689 C C . ILE A 1 81 ? 0.634 -8.943 7.240 1.00 89.12 81 ILE A C 1
ATOM 691 O O . ILE A 1 81 ? 1.156 -9.383 6.215 1.00 89.12 81 ILE A O 1
ATOM 695 N N . ARG A 1 82 ? 1.107 -7.867 7.884 1.00 87.06 82 ARG A N 1
ATOM 696 C CA . ARG A 1 82 ? 2.265 -7.108 7.427 1.00 87.06 82 ARG A CA 1
ATOM 697 C C . ARG A 1 82 ? 3.525 -7.942 7.304 1.00 87.06 82 ARG A C 1
ATOM 699 O O . ARG A 1 82 ? 4.200 -7.894 6.279 1.00 87.06 82 ARG A O 1
ATOM 706 N N . LEU A 1 83 ? 3.836 -8.715 8.337 1.00 83.38 83 LEU A N 1
ATOM 707 C CA . LEU A 1 83 ? 4.994 -9.604 8.326 1.00 83.38 83 LEU A CA 1
ATOM 708 C C . LEU A 1 83 ? 4.916 -10.610 7.170 1.00 83.38 83 LEU A C 1
ATOM 710 O O . LEU A 1 83 ? 5.917 -10.827 6.487 1.00 83.38 83 LEU A O 1
ATOM 714 N N . GLU A 1 84 ? 3.739 -11.180 6.909 1.00 82.81 84 GLU A N 1
ATOM 715 C CA . GLU A 1 84 ? 3.555 -12.145 5.822 1.00 82.81 84 GLU A CA 1
ATOM 716 C C . GLU A 1 84 ? 3.692 -11.515 4.432 1.00 82.81 84 GLU A C 1
ATOM 718 O O . GLU A 1 84 ? 4.429 -12.048 3.597 1.00 82.81 84 GLU A O 1
ATOM 723 N N . TYR A 1 85 ? 3.083 -10.352 4.167 1.00 87.31 85 TYR A N 1
ATOM 724 C CA . TYR A 1 85 ? 3.275 -9.728 2.853 1.00 87.31 85 TYR A CA 1
ATOM 725 C C . TYR A 1 85 ? 4.703 -9.190 2.679 1.00 87.31 85 TYR A C 1
ATOM 727 O O . TYR A 1 85 ? 5.222 -9.202 1.565 1.00 87.31 85 TYR A O 1
ATOM 735 N N . LYS A 1 86 ? 5.398 -8.767 3.747 1.00 83.62 86 LYS A N 1
ATOM 736 C CA . LYS A 1 86 ? 6.821 -8.392 3.644 1.00 83.62 86 LYS A CA 1
ATOM 737 C C . LYS A 1 86 ? 7.686 -9.591 3.253 1.00 83.62 86 LYS A C 1
ATOM 739 O O . LYS A 1 86 ? 8.534 -9.452 2.374 1.00 83.62 86 LYS A O 1
ATOM 744 N N . LYS A 1 87 ? 7.437 -10.783 3.815 1.00 80.88 87 LYS A N 1
ATOM 745 C CA . LYS A 1 87 ? 8.085 -12.031 3.356 1.00 80.88 87 LYS A CA 1
ATOM 746 C C . LYS A 1 87 ? 7.802 -12.298 1.879 1.00 80.88 87 LYS A C 1
ATOM 748 O O . LYS A 1 87 ? 8.696 -12.726 1.152 1.00 80.88 87 LYS A O 1
ATOM 753 N N . TYR A 1 88 ? 6.576 -12.029 1.435 1.00 81.25 88 TYR A N 1
ATOM 754 C CA . TYR A 1 88 ? 6.211 -12.127 0.027 1.00 81.25 88 TYR A CA 1
ATOM 755 C C . TYR A 1 88 ? 7.000 -11.137 -0.844 1.00 81.25 88 TYR A C 1
ATOM 757 O O . TYR A 1 88 ? 7.634 -11.560 -1.808 1.00 81.25 88 TYR A O 1
ATOM 765 N N . LEU A 1 89 ? 7.070 -9.856 -0.467 1.00 80.75 89 LEU A N 1
ATOM 766 C CA . LEU A 1 89 ? 7.843 -8.828 -1.178 1.00 80.75 89 LEU A CA 1
ATOM 767 C C . LEU A 1 89 ? 9.337 -9.169 -1.284 1.00 80.75 89 LEU A C 1
ATOM 769 O O . LEU A 1 89 ? 9.945 -8.924 -2.325 1.00 80.75 89 LEU A O 1
ATOM 773 N N . ILE A 1 90 ? 9.918 -9.789 -0.249 1.00 75.00 90 ILE A N 1
ATOM 774 C CA . ILE A 1 90 ? 11.310 -10.277 -0.257 1.00 75.00 90 ILE A CA 1
ATOM 775 C C . ILE A 1 90 ? 11.544 -11.331 -1.342 1.00 75.00 90 ILE A C 1
ATOM 777 O O . ILE A 1 90 ? 12.650 -11.416 -1.875 1.00 75.00 90 ILE A O 1
ATOM 781 N N . ARG A 1 91 ? 10.526 -12.112 -1.707 1.00 72.69 91 ARG A N 1
ATOM 782 C CA . ARG A 1 91 ? 10.617 -13.164 -2.733 1.00 72.69 91 ARG A CA 1
ATOM 783 C C . ARG A 1 91 ? 10.143 -12.687 -4.103 1.00 72.69 91 ARG A C 1
ATOM 785 O O . ARG A 1 91 ? 10.607 -13.192 -5.119 1.00 72.69 91 ARG A O 1
ATOM 792 N N . ALA A 1 92 ? 9.246 -11.707 -4.136 1.00 73.56 92 ALA A N 1
ATOM 793 C CA . ALA A 1 92 ? 8.653 -11.204 -5.362 1.00 73.56 92 ALA A CA 1
ATOM 794 C C . ALA A 1 92 ? 9.683 -10.473 -6.240 1.00 73.56 92 ALA A C 1
ATOM 796 O O . ALA A 1 92 ? 10.481 -9.647 -5.774 1.00 73.56 92 ALA A O 1
ATOM 797 N N . GLN A 1 93 ? 9.644 -10.763 -7.538 1.00 72.62 93 GLN A N 1
ATOM 798 C CA . GLN A 1 93 ? 10.401 -10.055 -8.562 1.00 72.62 93 GLN A CA 1
ATOM 799 C C . GLN A 1 93 ? 9.412 -9.385 -9.506 1.00 72.62 93 GLN A C 1
ATOM 801 O O . GLN A 1 93 ? 8.723 -10.049 -10.276 1.00 72.62 93 GLN A O 1
ATOM 806 N N . TYR A 1 94 ? 9.330 -8.061 -9.424 1.00 70.69 94 TYR A N 1
ATOM 807 C CA . TYR A 1 94 ? 8.496 -7.286 -10.330 1.00 70.69 94 TYR A CA 1
ATOM 808 C C . TYR A 1 94 ? 9.353 -6.790 -11.498 1.00 70.69 94 TYR A C 1
ATOM 810 O O . TYR A 1 94 ? 10.447 -6.265 -11.261 1.00 70.69 94 TYR A O 1
ATOM 818 N N . PRO A 1 95 ? 8.886 -6.921 -12.754 1.00 58.47 95 PRO A N 1
ATOM 819 C CA . PRO A 1 95 ? 9.602 -6.408 -13.915 1.00 58.47 95 PRO A CA 1
ATOM 820 C C . PRO A 1 95 ? 9.958 -4.932 -13.734 1.00 58.47 95 PRO A C 1
ATOM 822 O O . PRO A 1 95 ? 9.111 -4.131 -13.332 1.00 58.47 95 PRO A O 1
ATOM 825 N N . ASN A 1 96 ? 11.214 -4.576 -14.012 1.00 69.19 96 ASN A N 1
ATOM 826 C CA . ASN A 1 96 ? 11.745 -3.217 -13.851 1.00 69.19 96 ASN A CA 1
ATOM 827 C C . ASN A 1 96 ? 11.552 -2.617 -12.442 1.00 69.19 96 ASN A C 1
ATOM 829 O O . ASN A 1 96 ? 11.519 -1.397 -12.303 1.00 69.19 96 ASN A O 1
ATOM 833 N N . ASN A 1 97 ? 11.404 -3.452 -11.404 1.00 70.00 97 ASN A N 1
ATOM 834 C CA . ASN A 1 97 ? 11.061 -3.031 -10.041 1.00 70.00 97 ASN A CA 1
ATOM 835 C C . ASN A 1 97 ? 9.796 -2.151 -9.988 1.00 70.00 97 ASN A C 1
ATOM 837 O O . ASN A 1 97 ? 9.746 -1.162 -9.257 1.00 70.00 97 ASN A O 1
ATOM 841 N N . ASN A 1 98 ? 8.777 -2.488 -10.788 1.00 72.06 98 ASN A N 1
ATOM 842 C CA . ASN A 1 98 ? 7.539 -1.717 -10.870 1.00 72.06 98 ASN A CA 1
ATOM 843 C C . ASN A 1 98 ? 6.806 -1.661 -9.515 1.00 72.06 98 ASN A C 1
ATOM 845 O O . ASN A 1 98 ? 6.179 -2.630 -9.084 1.00 72.06 98 ASN A O 1
ATOM 849 N N . LEU A 1 99 ? 6.851 -0.487 -8.883 1.00 77.94 99 LEU A N 1
ATOM 850 C CA . LEU A 1 99 ? 6.234 -0.215 -7.586 1.00 77.94 99 LEU A CA 1
ATOM 851 C C . LEU A 1 99 ? 4.703 -0.326 -7.621 1.00 77.94 99 LEU A C 1
ATOM 853 O O . LEU A 1 99 ? 4.106 -0.837 -6.680 1.00 77.94 99 LEU A O 1
ATOM 857 N N . SER A 1 100 ? 4.060 0.113 -8.708 1.00 72.69 100 SER A N 1
ATOM 858 C CA . SER A 1 100 ? 2.599 0.033 -8.848 1.00 72.69 100 SER A CA 1
ATOM 859 C C . SER A 1 100 ? 2.132 -1.415 -8.916 1.00 72.69 100 SER A C 1
ATOM 861 O O . SER A 1 100 ? 1.140 -1.775 -8.290 1.00 72.69 100 SER A O 1
ATOM 863 N N . LEU A 1 101 ? 2.874 -2.257 -9.640 1.00 71.12 101 LEU A N 1
ATOM 864 C CA . LEU A 1 101 ? 2.582 -3.684 -9.711 1.00 71.12 101 LEU A CA 1
ATOM 865 C C . LEU A 1 101 ? 2.763 -4.350 -8.342 1.00 71.12 101 LEU A C 1
ATOM 867 O O . LEU A 1 101 ? 1.934 -5.165 -7.956 1.00 71.12 101 LEU A O 1
ATOM 871 N N . ALA A 1 102 ? 3.797 -3.959 -7.591 1.00 74.94 102 ALA A N 1
ATOM 872 C CA . ALA A 1 102 ? 4.012 -4.441 -6.230 1.00 74.94 102 ALA A CA 1
ATOM 873 C C . ALA A 1 102 ? 2.856 -4.076 -5.288 1.00 74.94 102 ALA A C 1
ATOM 875 O O . ALA A 1 102 ? 2.420 -4.906 -4.491 1.00 74.94 102 ALA A O 1
ATOM 876 N N . VAL A 1 103 ? 2.345 -2.846 -5.393 1.00 78.12 103 VAL A N 1
ATOM 877 C CA . VAL A 1 103 ? 1.182 -2.378 -4.630 1.00 78.12 103 VAL A CA 1
ATOM 878 C C . VAL A 1 103 ? -0.060 -3.190 -4.978 1.00 78.12 103 VAL A C 1
ATOM 880 O O . VAL A 1 103 ? -0.701 -3.732 -4.079 1.00 78.12 103 VAL A O 1
ATOM 883 N N . ASP A 1 104 ? -0.384 -3.308 -6.262 1.00 78.00 104 ASP A N 1
ATOM 884 C CA . ASP A 1 104 ? -1.606 -3.976 -6.710 1.00 78.00 104 ASP A CA 1
ATOM 885 C C . ASP A 1 104 ? -1.608 -5.466 -6.387 1.00 78.00 104 ASP A C 1
ATOM 887 O O . ASP A 1 104 ? -2.605 -5.997 -5.898 1.00 78.00 104 ASP A O 1
ATOM 891 N N . ASP A 1 105 ? -0.477 -6.132 -6.600 1.00 77.88 105 ASP A N 1
ATOM 892 C CA . ASP A 1 105 ? -0.330 -7.552 -6.314 1.00 77.88 105 ASP A CA 1
ATOM 893 C C . ASP A 1 105 ? -0.465 -7.839 -4.810 1.00 77.88 105 ASP A C 1
ATOM 895 O O . ASP A 1 105 ? -1.181 -8.758 -4.407 1.00 77.88 105 ASP A O 1
ATOM 899 N N . CYS A 1 106 ? 0.133 -6.997 -3.960 1.00 84.06 106 CYS A N 1
ATOM 900 C CA . CYS A 1 106 ? -0.060 -7.073 -2.515 1.00 84.06 106 CYS A CA 1
ATOM 901 C C . CYS A 1 106 ? -1.524 -6.840 -2.119 1.00 84.06 106 CYS A C 1
ATOM 903 O O . CYS A 1 106 ? -2.066 -7.627 -1.340 1.00 84.06 106 CYS A O 1
ATOM 905 N N . ILE A 1 107 ? -2.181 -5.806 -2.663 1.00 82.44 107 ILE A N 1
ATOM 906 C CA . ILE A 1 107 ? -3.599 -5.503 -2.395 1.00 82.44 107 ILE A CA 1
ATOM 907 C C . ILE A 1 107 ? -4.480 -6.710 -2.705 1.00 82.44 107 ILE A C 1
ATOM 909 O O . ILE A 1 107 ? -5.265 -7.133 -1.853 1.00 82.44 107 ILE A O 1
ATOM 913 N N . VAL A 1 108 ? -4.315 -7.293 -3.892 1.00 82.25 108 VAL A N 1
ATOM 914 C CA . VAL A 1 108 ? -5.127 -8.427 -4.340 1.00 82.25 108 VAL A CA 1
ATOM 915 C C . VAL A 1 108 ? -4.876 -9.669 -3.486 1.00 82.25 108 VAL A C 1
ATOM 917 O O . VAL A 1 108 ? -5.830 -10.337 -3.089 1.00 82.25 108 VAL A O 1
ATOM 920 N N . LYS A 1 109 ? -3.612 -9.974 -3.169 1.00 82.06 109 LYS A N 1
ATOM 921 C CA . LYS A 1 109 ? -3.251 -11.208 -2.455 1.00 82.06 109 LYS A CA 1
ATOM 922 C C . LYS A 1 109 ? -3.549 -11.170 -0.960 1.00 82.06 109 LYS A C 1
ATOM 924 O O . LYS A 1 109 ? -3.964 -12.188 -0.412 1.00 82.06 109 LYS A O 1
ATOM 929 N N . PHE A 1 110 ? -3.333 -10.031 -0.305 1.00 86.50 110 PHE A N 1
ATOM 930 C CA . PHE A 1 110 ? -3.341 -9.949 1.160 1.00 86.50 110 PHE A CA 1
ATOM 931 C C . PHE A 1 110 ? -4.497 -9.122 1.716 1.00 86.50 110 PHE A C 1
ATOM 933 O O . PHE A 1 110 ? -5.009 -9.439 2.788 1.00 86.50 110 PHE A O 1
ATOM 940 N N . PHE A 1 111 ? -4.926 -8.073 1.010 1.00 89.88 111 PHE A N 1
ATOM 941 C CA . PHE A 1 111 ? -5.757 -7.041 1.628 1.00 89.88 111 PHE A CA 1
ATOM 942 C C . PHE A 1 111 ? -7.216 -7.049 1.192 1.00 89.88 111 PHE A C 1
ATOM 944 O O . PHE A 1 111 ? -8.049 -6.685 2.008 1.00 89.88 111 PHE A O 1
ATOM 951 N N . LEU A 1 112 ? -7.566 -7.506 -0.017 1.00 86.94 112 LEU A N 1
ATOM 952 C CA . LEU A 1 112 ? -8.972 -7.538 -0.459 1.00 86.94 112 LEU A CA 1
ATOM 953 C C . LEU A 1 112 ? -9.871 -8.335 0.495 1.00 86.94 112 LEU A C 1
ATOM 955 O O . LEU A 1 112 ? -10.873 -7.828 0.985 1.00 86.94 112 LEU A O 1
ATOM 959 N N . LYS A 1 113 ? -9.474 -9.567 0.828 1.00 85.81 113 LYS A N 1
ATOM 960 C CA . LYS A 1 113 ? -10.240 -10.395 1.772 1.00 85.81 113 LYS A CA 1
ATOM 961 C C . LYS A 1 113 ? -10.220 -9.832 3.193 1.00 85.81 113 LYS A C 1
ATOM 963 O O . LYS A 1 113 ? -11.192 -9.980 3.928 1.00 85.81 113 LYS A O 1
ATOM 968 N N . TYR A 1 114 ? -9.106 -9.217 3.594 1.00 89.94 114 TYR A N 1
ATOM 969 C CA . TYR A 1 114 ? -9.007 -8.565 4.896 1.00 89.94 114 TYR A CA 1
ATOM 970 C C . TYR A 1 114 ? -9.915 -7.332 4.973 1.00 89.94 114 TYR A C 1
ATOM 972 O O . TYR A 1 114 ? -10.518 -7.103 6.012 1.00 89.94 114 TYR A O 1
ATOM 980 N N . ASP A 1 115 ? -10.087 -6.597 3.875 1.00 91.25 115 ASP A N 1
ATOM 981 C CA . ASP A 1 115 ? -10.980 -5.444 3.780 1.00 91.25 115 ASP A CA 1
ATOM 982 C C . ASP A 1 115 ? -12.444 -5.839 3.931 1.00 91.25 115 ASP A C 1
ATOM 984 O O . ASP A 1 115 ? -13.156 -5.255 4.748 1.00 91.25 115 ASP A O 1
ATOM 988 N N . ASP A 1 116 ? -12.864 -6.910 3.257 1.00 88.75 116 ASP A N 1
ATOM 989 C CA . ASP A 1 116 ? -14.204 -7.475 3.435 1.00 88.75 116 ASP A CA 1
ATOM 990 C C . ASP A 1 116 ? -14.472 -7.909 4.882 1.00 88.75 116 ASP A C 1
ATOM 992 O O . ASP A 1 116 ? -15.612 -7.863 5.344 1.00 88.75 116 ASP A O 1
ATOM 996 N N . TYR A 1 117 ? -13.440 -8.361 5.599 1.00 90.44 117 TYR A N 1
ATOM 997 C CA . TYR A 1 117 ? -13.531 -8.717 7.012 1.00 90.44 117 TYR A CA 1
ATOM 998 C C . TYR A 1 117 ? -13.580 -7.470 7.910 1.00 90.44 117 TYR A C 1
ATOM 1000 O O . TYR A 1 117 ? -14.491 -7.339 8.727 1.00 90.44 117 TYR A O 1
ATOM 1008 N N . ILE A 1 118 ? -12.655 -6.525 7.725 1.00 91.94 118 ILE A N 1
ATOM 1009 C CA . ILE A 1 118 ? -12.560 -5.289 8.510 1.00 91.94 118 ILE A CA 1
ATOM 1010 C C . ILE A 1 118 ? -13.830 -4.453 8.391 1.00 91.94 118 ILE A C 1
ATOM 1012 O O . ILE A 1 118 ? -14.330 -3.948 9.393 1.00 91.94 118 ILE A O 1
ATOM 1016 N N . ARG A 1 119 ? -14.429 -4.365 7.205 1.00 91.25 119 ARG A N 1
ATOM 1017 C CA . ARG A 1 119 ? -15.688 -3.634 7.001 1.00 91.25 119 ARG A CA 1
ATOM 1018 C C . ARG A 1 119 ? -16.852 -4.185 7.822 1.00 91.25 119 ARG A C 1
ATOM 1020 O O . ARG A 1 119 ? -17.714 -3.409 8.212 1.00 91.25 119 ARG A O 1
ATOM 1027 N N . ARG A 1 120 ? -16.858 -5.483 8.154 1.00 90.69 120 ARG A N 1
ATOM 1028 C CA . ARG A 1 120 ? -17.896 -6.111 9.002 1.00 90.69 120 ARG A CA 1
ATOM 1029 C C . ARG A 1 120 ? -17.745 -5.797 10.489 1.00 90.69 120 ARG A C 1
ATOM 1031 O O . ARG A 1 120 ? -18.603 -6.192 11.271 1.00 90.69 120 ARG A O 1
ATOM 1038 N N . ILE A 1 121 ? -16.651 -5.155 10.893 1.00 92.25 121 ILE A N 1
ATOM 1039 C CA . ILE A 1 121 ? -16.389 -4.754 12.282 1.00 92.25 121 ILE A CA 1
ATOM 1040 C C . ILE A 1 121 ? -16.928 -3.345 12.564 1.00 92.25 121 ILE A C 1
ATOM 1042 O O . ILE A 1 121 ? -17.214 -3.010 13.715 1.00 92.25 121 ILE A O 1
ATOM 1046 N N . PHE A 1 122 ? -17.120 -2.535 11.524 1.00 93.81 122 PHE A N 1
ATOM 1047 C CA . PHE A 1 122 ? -17.582 -1.155 11.634 1.00 93.81 122 PHE A CA 1
ATOM 1048 C C . PHE A 1 122 ? -19.065 -1.005 11.285 1.00 93.81 122 PHE A C 1
ATOM 1050 O O . PHE A 1 122 ? -19.640 -1.807 10.552 1.00 93.81 122 PHE A O 1
ATOM 1057 N N . LYS A 1 123 ? -19.684 0.053 11.818 1.00 92.44 123 LYS A N 1
ATOM 1058 C CA . LYS A 1 123 ? -21.039 0.488 11.455 1.00 92.44 123 LYS A CA 1
ATOM 1059 C C . LYS A 1 123 ? -21.079 0.897 9.982 1.00 92.44 123 LYS A C 1
ATOM 1061 O O . LYS A 1 123 ? -20.111 1.445 9.457 1.00 92.44 123 LYS A O 1
ATOM 1066 N N . GLU A 1 124 ? -22.221 0.695 9.329 1.00 86.69 124 GLU A N 1
ATOM 1067 C CA . GLU A 1 124 ? -22.389 0.949 7.887 1.00 86.69 124 GLU A CA 1
ATOM 1068 C C . GLU A 1 124 ? -22.083 2.401 7.474 1.00 86.69 124 GLU A C 1
ATOM 1070 O O . GLU A 1 124 ? -21.651 2.659 6.349 1.00 86.69 124 GLU A O 1
ATOM 1075 N N . ASN A 1 125 ? -22.256 3.348 8.400 1.00 87.12 125 ASN A N 1
ATOM 1076 C CA . ASN A 1 125 ? -22.049 4.777 8.180 1.00 87.12 125 ASN A CA 1
ATOM 1077 C C . ASN A 1 125 ? -20.584 5.242 8.283 1.00 87.12 125 ASN A C 1
ATOM 1079 O O . ASN A 1 125 ? -20.328 6.438 8.139 1.00 87.12 125 ASN A O 1
ATOM 1083 N N . ILE A 1 126 ? -19.622 4.348 8.538 1.00 92.06 126 ILE A N 1
ATOM 1084 C CA . ILE A 1 126 ? -18.202 4.717 8.501 1.00 92.06 126 ILE A CA 1
ATOM 1085 C C . ILE A 1 126 ? -17.830 5.224 7.101 1.00 92.06 126 ILE A C 1
ATOM 1087 O O . ILE A 1 126 ? -18.224 4.635 6.092 1.00 92.06 126 ILE A O 1
ATOM 1091 N N . TYR A 1 127 ? -17.062 6.305 7.001 1.00 91.88 127 TYR A N 1
ATOM 1092 C CA . TYR A 1 127 ? -16.672 6.852 5.701 1.00 91.88 127 TYR A CA 1
ATOM 1093 C C . TYR A 1 127 ? -15.479 6.089 5.097 1.00 91.88 127 TYR A C 1
ATOM 1095 O O . TYR A 1 127 ? -14.620 5.568 5.804 1.00 91.88 127 TYR A O 1
ATOM 1103 N N . GLU A 1 128 ? -15.377 6.058 3.766 1.00 90.12 128 GLU A N 1
ATOM 1104 C CA . GLU A 1 128 ? -14.287 5.364 3.055 1.00 90.12 128 GLU A CA 1
ATOM 1105 C C . GLU A 1 128 ? -12.906 5.947 3.378 1.00 90.12 128 GLU A C 1
ATOM 1107 O O . GLU A 1 128 ? -11.945 5.204 3.555 1.00 90.12 128 GLU A O 1
ATOM 1112 N N . HIS A 1 129 ? -12.798 7.268 3.538 1.00 92.25 129 HIS A N 1
ATOM 1113 C CA . HIS A 1 129 ? -11.537 7.894 3.944 1.00 92.25 129 HIS A CA 1
ATOM 1114 C C . HIS A 1 129 ? -11.120 7.532 5.376 1.00 92.25 129 HIS A C 1
ATOM 1116 O O . HIS A 1 129 ? -9.926 7.515 5.674 1.00 92.25 129 HIS A O 1
ATOM 1122 N N . GLU A 1 130 ? -12.074 7.217 6.255 1.00 95.31 130 GLU A N 1
ATOM 1123 C CA . GLU A 1 130 ? -11.789 6.752 7.615 1.00 95.31 130 GLU A CA 1
ATOM 1124 C C . GLU A 1 130 ? -11.239 5.326 7.565 1.00 95.31 130 GLU A C 1
ATOM 1126 O O . GLU A 1 130 ? -10.198 5.061 8.151 1.00 95.31 130 GLU A O 1
ATOM 1131 N N . ILE A 1 131 ? -11.835 4.435 6.765 1.00 95.56 131 ILE A N 1
ATOM 1132 C CA . ILE A 1 131 ? -11.273 3.095 6.522 1.00 95.56 131 ILE A CA 1
ATOM 1133 C C . ILE A 1 131 ? -9.876 3.193 5.877 1.00 95.56 131 ILE A C 1
ATOM 1135 O O . ILE A 1 131 ? -8.951 2.491 6.274 1.00 95.56 131 ILE A O 1
ATOM 1139 N N . SER A 1 132 ? -9.682 4.098 4.915 1.00 93.44 132 SER A N 1
ATOM 1140 C CA . SER A 1 132 ? -8.372 4.326 4.289 1.00 93.44 132 SER A CA 1
ATOM 1141 C C . SER A 1 132 ? -7.317 4.782 5.307 1.00 93.44 132 SER A C 1
ATOM 1143 O O . SER A 1 132 ? -6.199 4.268 5.331 1.00 93.44 132 SER A O 1
ATOM 1145 N N . THR A 1 133 ? -7.693 5.709 6.193 1.00 95.00 133 THR A N 1
ATOM 1146 C CA . THR A 1 133 ? -6.840 6.184 7.294 1.00 95.00 133 THR A CA 1
ATOM 1147 C C . THR A 1 133 ? -6.524 5.053 8.270 1.00 95.00 133 THR A C 1
ATOM 1149 O O . THR A 1 133 ? -5.390 4.932 8.729 1.00 95.00 133 THR A O 1
ATOM 1152 N N . LEU A 1 134 ? -7.504 4.191 8.557 1.00 96.06 134 LEU A N 1
ATOM 1153 C CA . LEU A 1 134 ? -7.323 3.013 9.397 1.00 96.06 134 LEU A CA 1
ATOM 1154 C C . LEU A 1 134 ? -6.256 2.076 8.834 1.00 96.06 134 LEU A C 1
ATOM 1156 O O . LEU A 1 134 ? -5.405 1.627 9.593 1.00 96.06 134 LEU A O 1
ATOM 1160 N N . TYR A 1 135 ? -6.259 1.804 7.527 1.00 95.44 135 TYR A N 1
ATOM 1161 C CA . TYR A 1 135 ? -5.219 0.973 6.916 1.00 95.44 135 TYR A CA 1
ATOM 1162 C C . TYR A 1 135 ? -3.834 1.585 7.048 1.00 95.44 135 TYR A C 1
ATOM 1164 O O . TYR A 1 135 ? -2.879 0.879 7.366 1.00 95.44 135 TYR A O 1
ATOM 1172 N N . GLU A 1 136 ? -3.714 2.895 6.868 1.00 92.31 136 GLU A N 1
ATOM 1173 C CA . GLU A 1 136 ? -2.425 3.540 7.067 1.00 92.31 136 GLU A CA 1
ATOM 1174 C C . GLU A 1 136 ? -1.940 3.392 8.518 1.00 92.31 136 GLU A C 1
ATOM 1176 O O . GLU A 1 136 ? -0.794 3.018 8.754 1.00 92.31 136 GLU A O 1
ATOM 1181 N N . ILE A 1 137 ? -2.830 3.586 9.495 1.00 92.19 137 ILE A N 1
ATOM 1182 C CA . ILE A 1 137 ? -2.538 3.395 10.924 1.00 92.19 137 ILE A CA 1
ATOM 1183 C C . ILE A 1 137 ? -2.152 1.943 11.224 1.00 92.19 137 ILE A C 1
ATOM 1185 O O . ILE A 1 137 ? -1.152 1.677 11.888 1.00 92.19 137 ILE A O 1
ATOM 1189 N N . PHE A 1 138 ? -2.944 0.994 10.732 1.00 92.81 138 PHE A N 1
ATOM 1190 C CA . PHE A 1 138 ? -2.777 -0.428 11.000 1.00 92.81 138 PHE A CA 1
ATOM 1191 C C . PHE A 1 138 ? -1.470 -0.980 10.455 1.00 92.81 138 PHE A C 1
ATOM 1193 O O . PHE A 1 138 ? -0.923 -1.907 11.046 1.00 92.81 138 PHE A O 1
ATOM 1200 N N . PHE A 1 139 ? -0.951 -0.428 9.363 1.00 90.62 139 PHE A N 1
ATOM 1201 C CA . PHE A 1 139 ? 0.200 -0.995 8.669 1.00 90.62 139 PHE A CA 1
ATOM 1202 C C . PHE A 1 139 ? 1.448 -0.100 8.699 1.00 90.62 139 PHE A C 1
ATOM 1204 O O . PHE A 1 139 ? 2.487 -0.515 8.189 1.00 90.62 139 PHE A O 1
ATOM 1211 N N . SER A 1 140 ? 1.401 1.090 9.305 1.00 84.69 140 SER A N 1
ATOM 1212 C CA . SER A 1 140 ? 2.551 2.003 9.342 1.00 84.69 140 SER A CA 1
ATOM 1213 C C . SER A 1 140 ? 3.769 1.393 10.065 1.00 84.69 140 SER A C 1
ATOM 1215 O O . SER A 1 140 ? 3.623 0.781 11.125 1.00 84.69 140 SER A O 1
ATOM 1217 N N . PRO A 1 141 ? 5.002 1.512 9.526 1.00 67.19 141 PRO A N 1
ATOM 1218 C CA . PRO A 1 141 ? 6.222 1.318 10.307 1.00 67.19 141 PRO A CA 1
ATOM 1219 C C . PRO A 1 141 ? 6.354 2.513 11.240 1.00 67.19 141 PRO A C 1
ATOM 1221 O O . PRO A 1 141 ? 6.606 3.615 10.768 1.00 67.19 141 PRO A O 1
ATOM 1224 N N . TYR A 1 142 ? 6.134 2.307 12.535 1.00 64.94 142 TYR A N 1
ATOM 1225 C CA . TYR A 1 142 ? 6.161 3.358 13.550 1.00 64.94 142 TYR A CA 1
ATOM 1226 C C . TYR A 1 142 ? 7.573 3.954 13.710 1.00 64.94 142 TYR A C 1
ATOM 1228 O O . TYR A 1 142 ? 8.314 3.623 14.632 1.00 64.94 142 TYR A O 1
ATOM 1236 N N . GLU A 1 143 ? 7.956 4.826 12.782 1.00 55.78 143 GLU A N 1
ATOM 1237 C CA . GLU A 1 143 ? 9.072 5.758 12.906 1.00 55.78 143 GLU A CA 1
ATOM 1238 C C . GLU A 1 143 ? 8.532 7.062 13.509 1.00 55.78 143 GLU A C 1
ATOM 1240 O O . GLU A 1 143 ? 7.435 7.508 13.181 1.00 55.78 143 GLU A O 1
ATOM 1245 N N . LYS A 1 144 ? 9.280 7.623 14.463 1.00 48.50 144 LYS A N 1
ATOM 1246 C CA . LYS A 1 144 ? 8.815 8.567 15.497 1.00 48.50 144 LYS A CA 1
ATOM 1247 C C . LYS A 1 144 ? 8.406 9.966 15.007 1.00 48.50 144 LYS A C 1
ATOM 1249 O O . LYS A 1 144 ? 8.117 10.824 15.836 1.00 48.50 144 LYS A O 1
ATOM 1254 N N . GLU A 1 145 ? 8.374 10.227 13.707 1.00 53.81 145 GLU A N 1
ATOM 1255 C CA . GLU A 1 145 ? 8.212 11.588 13.194 1.00 53.81 145 GLU A CA 1
ATOM 1256 C C . GLU A 1 145 ? 6.772 11.856 12.726 1.00 53.81 145 GLU A C 1
ATOM 1258 O O . GLU A 1 145 ? 6.294 11.319 11.730 1.00 53.81 145 GLU A O 1
ATOM 1263 N N . HIS A 1 146 ? 6.097 12.717 13.497 1.00 56.94 146 HIS A N 1
ATOM 1264 C CA . HIS A 1 146 ? 4.860 13.437 13.169 1.00 56.94 146 HIS A CA 1
ATOM 1265 C C . HIS A 1 146 ? 3.626 12.579 12.825 1.00 56.94 146 HIS A C 1
ATOM 1267 O O . HIS A 1 146 ? 3.067 12.664 11.731 1.00 56.94 146 HIS A O 1
ATOM 1273 N N . PHE A 1 147 ? 3.133 11.803 13.797 1.00 78.12 147 PHE A N 1
ATOM 1274 C CA . PHE A 1 147 ? 1.770 11.266 13.736 1.00 78.12 147 PHE A CA 1
ATOM 1275 C C . PHE A 1 147 ? 0.745 12.349 14.120 1.00 78.12 147 PHE A C 1
ATOM 1277 O O . PHE A 1 147 ? 0.841 12.937 15.195 1.00 78.12 147 PHE A O 1
ATOM 1284 N N . ASN A 1 148 ? -0.246 12.592 13.258 1.00 87.19 148 ASN A N 1
ATOM 1285 C CA . ASN A 1 148 ? -1.380 13.479 13.533 1.00 87.19 148 ASN A CA 1
ATOM 1286 C C . ASN A 1 148 ? -2.650 12.917 12.877 1.00 87.19 148 ASN A C 1
ATOM 1288 O O . ASN A 1 148 ? -2.824 12.994 11.656 1.00 87.19 148 ASN A O 1
ATOM 1292 N N . LEU A 1 149 ? -3.561 12.364 13.686 1.00 90.69 149 LEU A N 1
ATOM 1293 C CA . LEU A 1 149 ? -4.767 11.699 13.186 1.00 90.69 149 LEU A CA 1
ATOM 1294 C C . LEU A 1 149 ? -5.662 12.643 12.369 1.00 90.69 149 LEU A C 1
ATOM 1296 O O . LEU A 1 149 ? -6.199 12.248 11.334 1.00 90.69 149 LEU A O 1
ATOM 1300 N N . LYS A 1 150 ? -5.815 13.899 12.804 1.00 92.69 150 LYS A N 1
ATOM 1301 C CA . LYS A 1 150 ? -6.670 14.885 12.121 1.00 92.69 150 LYS A CA 1
ATOM 1302 C C . LYS A 1 150 ? -6.140 15.226 10.732 1.00 92.69 150 LYS A C 1
ATOM 1304 O O . LYS A 1 150 ? -6.918 15.321 9.781 1.00 92.69 150 LYS A O 1
ATOM 1309 N N . GLU A 1 151 ? -4.827 15.390 10.604 1.00 90.44 151 GLU A N 1
ATOM 1310 C CA . GLU A 1 151 ? -4.183 15.638 9.312 1.00 90.44 151 GLU A CA 1
ATOM 1311 C C . GLU A 1 151 ? -4.297 14.432 8.383 1.00 90.44 151 GLU A C 1
ATOM 1313 O O . GLU A 1 151 ? -4.650 14.603 7.215 1.00 90.44 151 GLU A O 1
ATOM 1318 N N . MET A 1 152 ? -4.091 13.219 8.905 1.00 90.12 152 MET A N 1
ATOM 1319 C CA . MET A 1 152 ? -4.272 11.988 8.134 1.00 90.12 152 MET A CA 1
ATOM 1320 C C . MET A 1 152 ? -5.708 11.863 7.613 1.00 90.12 152 MET A C 1
ATOM 1322 O O . MET A 1 152 ? -5.912 11.679 6.412 1.00 90.12 152 MET A O 1
ATOM 1326 N N . LEU A 1 153 ? -6.711 12.057 8.476 1.00 93.81 153 LEU A N 1
ATOM 1327 C CA . LEU A 1 153 ? -8.123 12.035 8.083 1.00 93.81 153 LEU A CA 1
ATOM 1328 C C . LEU A 1 153 ? -8.417 13.055 6.975 1.00 93.81 153 LEU A C 1
ATOM 1330 O O . LEU A 1 153 ? -9.077 12.723 5.990 1.00 93.81 153 LEU A O 1
ATOM 1334 N N . LYS A 1 154 ? -7.900 14.286 7.098 1.00 91.69 154 LYS A N 1
ATOM 1335 C CA . LYS A 1 154 ? -8.069 15.341 6.085 1.00 91.69 154 LYS A CA 1
ATOM 1336 C C . LYS A 1 154 ? -7.403 14.967 4.760 1.00 91.69 154 LYS A C 1
ATOM 1338 O O . LYS A 1 154 ? -7.992 15.169 3.699 1.00 91.69 154 LYS A O 1
ATOM 1343 N N . TRP A 1 155 ? -6.197 14.411 4.812 1.00 88.00 155 TRP A N 1
ATOM 1344 C CA . TRP A 1 155 ? -5.466 13.971 3.629 1.00 88.00 155 TRP A CA 1
ATOM 1345 C C . TRP A 1 155 ? -6.204 12.857 2.885 1.00 88.00 155 TRP A C 1
ATOM 1347 O O . TRP A 1 155 ? -6.411 12.962 1.675 1.00 88.00 155 TRP A O 1
ATOM 1357 N N . HIS A 1 156 ? -6.671 11.830 3.603 1.00 87.25 156 HIS A N 1
ATOM 1358 C CA . HIS A 1 156 ? -7.440 10.734 3.008 1.00 87.25 156 HIS A CA 1
ATOM 1359 C C . HIS A 1 156 ? -8.792 11.203 2.492 1.00 87.25 156 HIS A C 1
ATOM 1361 O O . HIS A 1 156 ? -9.213 10.749 1.434 1.00 87.25 156 HIS A O 1
ATOM 1367 N N . LYS A 1 157 ? -9.453 12.148 3.168 1.00 88.25 157 LYS A N 1
ATOM 1368 C CA . LYS A 1 157 ? -10.726 12.720 2.706 1.00 88.25 157 LYS A CA 1
ATOM 1369 C C . LYS A 1 157 ? -10.612 13.368 1.323 1.00 88.25 157 LYS A C 1
ATOM 1371 O O . LYS A 1 157 ? -11.539 13.262 0.528 1.00 88.25 157 LYS A O 1
ATOM 1376 N N . ASN A 1 158 ? -9.467 13.975 1.012 1.00 82.31 158 ASN A N 1
ATOM 1377 C CA . ASN A 1 158 ? -9.207 14.580 -0.298 1.00 82.31 158 ASN A CA 1
ATOM 1378 C C . ASN A 1 158 ? -8.881 13.552 -1.397 1.00 82.31 158 ASN A C 1
ATOM 1380 O O . ASN A 1 158 ? -8.886 13.900 -2.575 1.00 82.31 158 ASN A O 1
ATOM 1384 N N . LYS A 1 159 ? -8.568 12.305 -1.029 1.00 77.88 159 LYS A N 1
ATOM 1385 C CA . LYS A 1 159 ? -8.194 11.230 -1.964 1.00 77.88 159 LYS A CA 1
ATOM 1386 C C . LYS A 1 159 ? -9.279 10.182 -2.146 1.00 77.88 159 LYS A C 1
ATOM 1388 O O . LYS A 1 159 ? -9.401 9.605 -3.222 1.00 77.88 159 LYS A O 1
ATOM 1393 N N . VAL A 1 160 ? -10.034 9.919 -1.086 1.00 80.75 160 VAL A N 1
ATOM 1394 C CA . VAL A 1 160 ? -11.009 8.841 -1.009 1.00 80.75 160 VAL A CA 1
ATOM 1395 C C . VAL A 1 160 ? -12.380 9.426 -0.717 1.00 80.75 160 VAL A C 1
ATOM 1397 O O . VAL A 1 160 ? -12.730 9.750 0.417 1.00 80.75 160 VAL A O 1
ATOM 1400 N N . ILE A 1 161 ? -13.177 9.550 -1.771 1.00 76.62 161 ILE A N 1
ATOM 1401 C CA . ILE A 1 161 ? -14.540 10.062 -1.680 1.00 76.62 161 ILE A CA 1
ATOM 1402 C C . ILE A 1 161 ? -15.464 8.936 -1.214 1.00 76.62 161 ILE A C 1
ATOM 1404 O O . ILE A 1 161 ? -15.404 7.812 -1.711 1.00 76.62 161 ILE A O 1
ATOM 1408 N N . THR A 1 162 ? -16.339 9.248 -0.259 1.00 80.50 162 THR A N 1
ATOM 1409 C CA . THR A 1 162 ? -17.485 8.390 0.066 1.00 80.50 162 THR A CA 1
ATOM 1410 C C . THR A 1 162 ? -18.667 8.853 -0.762 1.00 80.50 162 THR A C 1
ATOM 1412 O O . THR A 1 162 ? -19.107 9.990 -0.611 1.00 80.50 162 THR A O 1
ATOM 1415 N N . ILE A 1 163 ? -19.161 7.990 -1.644 1.00 78.06 163 ILE A N 1
ATOM 1416 C CA . ILE A 1 163 ? -20.314 8.302 -2.487 1.00 78.06 163 ILE A CA 1
ATOM 1417 C C . ILE A 1 163 ? -21.530 7.610 -1.882 1.00 78.06 163 ILE A C 1
ATOM 1419 O O . ILE A 1 163 ? -21.542 6.390 -1.720 1.00 78.06 163 ILE A O 1
ATOM 1423 N N . ILE A 1 164 ? -22.546 8.399 -1.546 1.00 79.44 164 ILE A N 1
ATOM 1424 C CA . ILE A 1 164 ? -23.825 7.916 -1.029 1.00 79.44 164 ILE A CA 1
ATOM 1425 C C . ILE A 1 164 ? -24.887 8.244 -2.077 1.00 79.44 164 ILE A C 1
ATOM 1427 O O . ILE A 1 164 ? -25.050 9.403 -2.455 1.00 79.44 164 ILE A O 1
ATOM 1431 N N . LYS A 1 165 ? -25.584 7.220 -2.574 1.00 75.00 165 LYS A N 1
ATOM 1432 C CA . LYS A 1 165 ? -26.687 7.350 -3.531 1.00 75.00 165 LYS A CA 1
ATOM 1433 C C . LYS A 1 165 ? -27.967 6.832 -2.871 1.00 75.00 165 LYS A C 1
ATOM 1435 O O . LYS A 1 165 ? -28.202 5.626 -2.825 1.00 75.00 165 LYS A O 1
ATOM 1440 N N . GLY A 1 166 ? -28.786 7.741 -2.343 1.00 76.00 166 GLY A N 1
ATOM 1441 C CA . GLY A 1 166 ? -29.928 7.377 -1.496 1.00 76.00 166 GLY A CA 1
ATOM 1442 C C . GLY A 1 166 ? -29.446 6.705 -0.207 1.00 76.00 166 GLY A C 1
ATOM 1443 O O . GLY A 1 166 ? -28.588 7.253 0.475 1.00 76.00 166 GLY A O 1
ATOM 1444 N N . ASN A 1 167 ? -29.933 5.495 0.079 1.00 76.06 167 ASN A N 1
ATOM 1445 C CA . ASN A 1 167 ? -29.478 4.693 1.225 1.00 76.06 167 ASN A CA 1
ATOM 1446 C C . ASN A 1 167 ? -28.282 3.780 0.890 1.00 76.06 167 ASN A C 1
ATOM 1448 O O . ASN A 1 167 ? -27.787 3.068 1.758 1.00 76.06 167 ASN A O 1
ATOM 1452 N N . LEU A 1 168 ? -27.818 3.770 -0.366 1.00 74.62 168 LEU A N 1
ATOM 1453 C CA . LEU A 1 168 ? -26.727 2.906 -0.810 1.00 74.62 168 LEU A CA 1
ATOM 1454 C C . LEU A 1 168 ? -25.396 3.656 -0.769 1.00 74.62 168 LEU A C 1
ATOM 1456 O O . LEU A 1 168 ? -25.173 4.619 -1.507 1.00 74.62 168 LEU A O 1
ATOM 1460 N N . LYS A 1 169 ? -24.479 3.169 0.065 1.00 79.88 169 LYS A N 1
ATOM 1461 C CA . LYS A 1 169 ? -23.078 3.586 0.055 1.00 79.88 169 LYS A CA 1
ATOM 1462 C C . LYS A 1 169 ? -22.333 2.822 -1.041 1.00 79.88 169 LYS A C 1
ATOM 1464 O O . LYS A 1 169 ? -22.294 1.594 -1.027 1.00 79.88 169 LYS A O 1
ATOM 1469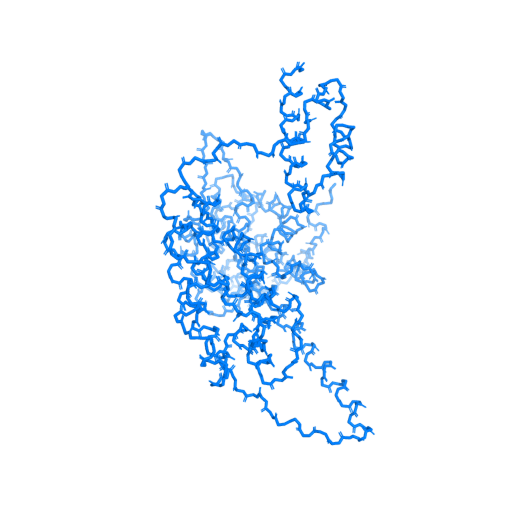 N N . ILE A 1 170 ? -21.720 3.542 -1.980 1.00 75.06 170 ILE A N 1
ATOM 1470 C CA . ILE A 1 170 ? -20.864 2.927 -2.998 1.00 75.06 170 ILE A CA 1
ATOM 1471 C C . ILE A 1 170 ? -19.547 2.534 -2.341 1.00 75.06 170 ILE A C 1
ATOM 1473 O O . ILE A 1 170 ? -18.819 3.366 -1.796 1.00 75.06 170 ILE A O 1
ATOM 1477 N N . ILE A 1 171 ? -19.254 1.244 -2.417 1.00 72.06 171 ILE A N 1
ATOM 1478 C CA . ILE A 1 171 ? -18.070 0.632 -1.840 1.00 72.06 171 ILE A CA 1
ATOM 1479 C C . ILE A 1 171 ? -16.886 0.841 -2.799 1.00 72.06 171 ILE A C 1
ATOM 1481 O O . ILE A 1 171 ? -16.909 0.376 -3.937 1.00 72.06 171 ILE A O 1
ATOM 1485 N N . THR A 1 172 ? -15.843 1.542 -2.347 1.00 78.44 172 THR A N 1
ATOM 1486 C CA . THR A 1 172 ? -14.658 1.896 -3.152 1.00 78.44 172 THR A CA 1
ATOM 1487 C C . THR A 1 172 ? -13.395 1.147 -2.702 1.00 78.44 172 THR A C 1
ATOM 1489 O O . THR A 1 172 ? -12.298 1.702 -2.730 1.00 78.44 172 THR A O 1
ATOM 1492 N N . ASN A 1 173 ? -13.536 -0.139 -2.341 1.00 79.81 173 ASN A N 1
ATOM 1493 C CA . ASN A 1 173 ? -12.502 -1.006 -1.739 1.00 79.81 173 ASN A CA 1
ATOM 1494 C C . ASN A 1 173 ? -11.098 -0.812 -2.310 1.00 79.81 173 ASN A C 1
ATOM 1496 O O . ASN A 1 173 ? -10.168 -0.510 -1.571 1.00 79.81 173 ASN A O 1
ATOM 1500 N N . LEU A 1 174 ? -10.934 -0.937 -3.630 1.00 78.25 174 LEU A N 1
ATOM 1501 C CA . LEU A 1 174 ? -9.623 -0.810 -4.274 1.00 78.25 174 LEU A CA 1
ATOM 1502 C C . LEU A 1 174 ? -9.011 0.586 -4.107 1.00 78.25 174 LEU A C 1
ATOM 1504 O O . LEU A 1 174 ? -7.806 0.702 -3.898 1.00 78.25 174 LEU A O 1
ATOM 1508 N N . MET A 1 175 ? -9.821 1.643 -4.186 1.00 76.44 175 MET A N 1
ATOM 1509 C CA . MET A 1 175 ? -9.350 3.019 -4.017 1.00 76.44 175 MET A CA 1
ATOM 1510 C C . MET A 1 175 ? -8.971 3.288 -2.558 1.00 76.44 175 MET A C 1
ATOM 1512 O O . MET A 1 175 ? -7.904 3.841 -2.293 1.00 76.44 175 MET A O 1
ATOM 1516 N N . THR A 1 176 ? -9.811 2.835 -1.627 1.00 82.38 176 THR A N 1
ATOM 1517 C CA . THR A 1 176 ? -9.590 2.904 -0.178 1.00 82.38 176 THR A CA 1
ATOM 1518 C C . THR A 1 176 ? -8.305 2.173 0.217 1.00 82.38 176 THR A C 1
ATOM 1520 O O . THR A 1 176 ? -7.437 2.746 0.874 1.00 82.38 176 THR A O 1
ATOM 1523 N N . LEU A 1 177 ? -8.119 0.942 -0.264 1.00 85.88 177 LEU A N 1
ATOM 1524 C CA . LEU A 1 177 ? -6.919 0.143 -0.016 1.00 85.88 177 LEU A CA 1
ATOM 1525 C C . LEU A 1 177 ? -5.667 0.764 -0.638 1.00 85.88 177 LEU A C 1
ATOM 1527 O O . LEU A 1 177 ? -4.650 0.892 0.042 1.00 85.88 177 LEU A O 1
ATOM 1531 N N . ARG A 1 178 ? -5.725 1.199 -1.904 1.00 79.38 178 ARG A N 1
ATOM 1532 C CA . ARG A 1 178 ? -4.586 1.867 -2.553 1.00 79.38 178 ARG A CA 1
ATOM 1533 C C . ARG A 1 178 ? -4.192 3.134 -1.805 1.00 79.38 178 ARG A C 1
ATOM 1535 O O . ARG A 1 178 ? -3.004 3.330 -1.561 1.00 79.38 178 ARG A O 1
ATOM 1542 N N . SER A 1 179 ? -5.144 3.974 -1.409 1.00 83.88 179 SER A N 1
ATOM 1543 C CA . SER A 1 179 ? -4.829 5.206 -0.679 1.00 83.88 179 SER A CA 1
ATOM 1544 C C . SER A 1 179 ? -4.204 4.917 0.690 1.00 83.88 179 SER A C 1
ATOM 1546 O O . SER A 1 179 ? -3.199 5.539 1.033 1.00 83.88 179 SER A O 1
ATOM 1548 N N . GLY A 1 180 ? -4.737 3.944 1.434 1.00 85.06 180 GLY A N 1
ATOM 1549 C CA . GLY A 1 180 ? -4.240 3.565 2.760 1.00 85.06 180 GLY A CA 1
ATOM 1550 C C . GLY A 1 180 ? -2.888 2.845 2.767 1.00 85.06 180 GLY A C 1
ATOM 1551 O O . GLY A 1 180 ? -2.101 3.031 3.690 1.00 85.06 180 GLY A O 1
ATOM 1552 N N . LEU A 1 181 ? -2.592 2.032 1.745 1.00 89.50 181 LEU A N 1
ATOM 1553 C CA . LEU A 1 181 ? -1.474 1.078 1.794 1.00 89.50 181 LEU A CA 1
ATOM 1554 C C . LEU A 1 181 ? -0.325 1.377 0.829 1.00 89.50 181 LEU A C 1
ATOM 1556 O O . LEU A 1 181 ? 0.782 0.896 1.070 1.00 89.50 181 LEU A O 1
ATOM 1560 N N . SER A 1 182 ? -0.532 2.160 -0.240 1.00 84.12 182 SER A N 1
ATOM 1561 C CA . SER A 1 182 ? 0.494 2.326 -1.290 1.00 84.12 182 SER A CA 1
ATOM 1562 C C . SER A 1 182 ? 1.823 2.815 -0.725 1.00 84.12 182 SER A C 1
ATOM 1564 O O . SER A 1 182 ? 2.863 2.235 -1.011 1.00 84.12 182 SER A O 1
ATOM 1566 N N . ARG A 1 183 ? 1.794 3.850 0.124 1.00 83.75 183 ARG A N 1
ATOM 1567 C CA . ARG A 1 183 ? 3.010 4.424 0.719 1.00 83.75 183 ARG A CA 1
ATOM 1568 C C . ARG A 1 183 ? 3.771 3.402 1.565 1.00 83.75 183 ARG A C 1
ATOM 1570 O O . ARG A 1 183 ? 4.995 3.360 1.526 1.00 83.75 183 ARG A O 1
ATOM 1577 N N . ILE A 1 184 ? 3.040 2.566 2.295 1.00 88.88 184 ILE A N 1
ATOM 1578 C CA . ILE A 1 184 ? 3.601 1.547 3.183 1.00 88.88 184 ILE A CA 1
ATOM 1579 C C . ILE A 1 184 ? 4.225 0.416 2.366 1.00 88.88 184 ILE A C 1
ATOM 1581 O O . ILE A 1 184 ? 5.378 0.060 2.600 1.00 88.88 184 ILE A O 1
ATOM 1585 N N . ILE A 1 185 ? 3.492 -0.117 1.384 1.00 84.31 185 ILE A N 1
ATOM 1586 C CA . ILE A 1 185 ? 3.972 -1.203 0.521 1.00 84.31 185 ILE A CA 1
ATOM 1587 C C . ILE A 1 185 ? 5.185 -0.744 -0.292 1.00 84.31 185 ILE A C 1
ATOM 1589 O O . ILE A 1 185 ? 6.159 -1.488 -0.387 1.00 84.31 185 ILE A O 1
ATOM 1593 N N . VAL A 1 186 ? 5.155 0.480 -0.833 1.00 84.25 186 VAL A N 1
ATOM 1594 C CA . VAL A 1 186 ? 6.293 1.071 -1.551 1.00 84.25 186 VAL A CA 1
ATOM 1595 C C . VAL A 1 186 ? 7.507 1.163 -0.637 1.00 84.25 186 VAL A C 1
ATOM 1597 O O . VAL A 1 186 ? 8.538 0.600 -0.986 1.00 84.25 186 VAL A O 1
ATOM 1600 N N . LYS A 1 187 ? 7.376 1.766 0.553 1.00 84.81 187 LYS A N 1
ATOM 1601 C CA . LYS A 1 187 ? 8.487 1.885 1.510 1.00 84.81 187 LYS A CA 1
ATOM 1602 C C . LYS A 1 187 ? 9.060 0.515 1.889 1.00 84.81 187 LYS A C 1
ATOM 1604 O O . LYS A 1 187 ? 10.274 0.328 1.928 1.00 84.81 187 LYS A O 1
ATOM 1609 N N . ASP A 1 188 ? 8.191 -0.461 2.149 1.00 85.00 188 ASP A N 1
ATOM 1610 C CA . ASP A 1 188 ? 8.613 -1.818 2.497 1.00 85.00 188 ASP A CA 1
ATOM 1611 C C . ASP A 1 188 ? 9.323 -2.519 1.330 1.00 85.00 188 ASP A C 1
ATOM 1613 O O . ASP A 1 188 ? 10.314 -3.216 1.552 1.00 85.00 188 ASP A O 1
ATOM 1617 N N . TYR A 1 189 ? 8.855 -2.333 0.093 1.00 84.81 189 TYR A N 1
ATOM 1618 C CA . TYR A 1 189 ? 9.478 -2.926 -1.087 1.00 84.81 189 TYR A CA 1
ATOM 1619 C C . TYR A 1 189 ? 10.792 -2.234 -1.467 1.00 84.81 189 TYR A C 1
ATOM 1621 O O . TYR A 1 189 ? 11.762 -2.908 -1.804 1.00 84.81 189 TYR A O 1
ATOM 1629 N N . GLU A 1 190 ? 10.871 -0.911 -1.350 1.00 81.12 190 GLU A N 1
ATOM 1630 C CA . GLU A 1 190 ? 12.120 -0.164 -1.507 1.00 81.12 190 GLU A CA 1
ATOM 1631 C C . GLU A 1 190 ? 13.180 -0.673 -0.530 1.00 81.12 190 GLU A C 1
ATOM 1633 O O . GLU A 1 190 ? 14.291 -0.979 -0.957 1.00 81.12 190 GLU A O 1
ATOM 1638 N N . GLY A 1 191 ? 12.821 -0.884 0.743 1.00 74.81 191 GLY A N 1
ATOM 1639 C CA . GLY A 1 191 ? 13.704 -1.511 1.733 1.00 74.81 191 GLY A CA 1
ATOM 1640 C C . GLY A 1 191 ? 14.259 -2.862 1.267 1.00 74.81 191 GLY A C 1
ATOM 1641 O O . GLY A 1 191 ? 15.462 -3.101 1.353 1.00 74.81 191 GLY A O 1
ATOM 1642 N N . VAL A 1 192 ? 13.414 -3.716 0.679 1.00 78.00 192 VAL A N 1
ATOM 1643 C CA . VAL A 1 192 ? 13.846 -4.992 0.077 1.00 78.00 192 VAL A CA 1
ATOM 1644 C C . VAL A 1 192 ? 14.815 -4.772 -1.088 1.00 78.00 192 VAL A C 1
ATOM 1646 O O . VAL A 1 192 ? 15.821 -5.475 -1.199 1.00 78.00 192 VAL A O 1
ATOM 1649 N N . LEU A 1 193 ? 14.534 -3.810 -1.970 1.00 72.81 193 LEU A N 1
ATOM 1650 C CA . LEU A 1 193 ? 15.403 -3.492 -3.104 1.00 72.81 193 LEU A CA 1
ATOM 1651 C C . LEU A 1 193 ? 16.776 -2.989 -2.649 1.00 72.81 193 LEU A C 1
ATOM 1653 O O . LEU A 1 193 ? 17.777 -3.348 -3.272 1.00 72.81 193 LEU A O 1
ATOM 1657 N N . TYR A 1 194 ? 16.838 -2.194 -1.578 1.00 67.38 194 TYR A N 1
ATOM 1658 C CA . TYR A 1 194 ? 18.099 -1.771 -0.969 1.00 67.38 194 TYR A CA 1
ATOM 1659 C C . TYR A 1 194 ? 18.879 -2.969 -0.421 1.00 67.38 194 TYR A C 1
ATOM 1661 O O . TYR A 1 194 ? 20.022 -3.170 -0.825 1.00 67.38 194 TYR A O 1
ATOM 1669 N N . SER A 1 195 ? 18.248 -3.841 0.373 1.00 62.44 195 SER A N 1
ATOM 1670 C CA . SER A 1 195 ? 18.916 -5.035 0.914 1.00 62.44 195 SER A CA 1
ATOM 1671 C C . SER A 1 195 ? 19.457 -5.967 -0.178 1.00 62.44 195 SER A C 1
ATOM 1673 O O . SER A 1 195 ? 20.559 -6.490 -0.044 1.00 62.44 195 SER A O 1
ATOM 1675 N N . ARG A 1 196 ? 18.741 -6.131 -1.300 1.00 65.06 196 ARG A N 1
ATOM 1676 C CA . ARG A 1 196 ? 19.220 -6.910 -2.462 1.00 65.06 196 ARG A CA 1
ATOM 1677 C C . ARG A 1 196 ? 20.427 -6.268 -3.160 1.00 65.06 196 ARG A C 1
ATOM 1679 O O . ARG A 1 196 ? 21.268 -6.965 -3.727 1.00 65.06 196 ARG A O 1
ATOM 1686 N N . LYS A 1 197 ? 20.515 -4.935 -3.165 1.00 60.31 197 LYS A N 1
ATOM 1687 C CA . LYS A 1 197 ? 21.670 -4.204 -3.715 1.00 60.31 197 LYS A CA 1
ATOM 1688 C C . LYS A 1 197 ? 22.894 -4.304 -2.809 1.00 60.31 197 LYS A C 1
ATOM 1690 O O . LYS A 1 197 ? 24.010 -4.277 -3.316 1.00 60.31 197 LYS A O 1
ATOM 1695 N N . ASP A 1 198 ? 22.698 -4.419 -1.501 1.00 55.06 198 ASP A N 1
ATOM 1696 C CA . ASP A 1 198 ? 23.801 -4.568 -0.554 1.00 55.06 198 ASP A CA 1
ATOM 1697 C C . ASP A 1 198 ? 24.294 -6.019 -0.474 1.00 55.06 198 ASP A C 1
ATOM 1699 O O . ASP A 1 198 ? 25.504 -6.236 -0.513 1.00 55.06 198 ASP A O 1
ATOM 1703 N N . SER A 1 199 ? 23.406 -7.019 -0.552 1.00 51.34 199 SER A N 1
ATOM 1704 C CA . SER A 1 199 ? 23.812 -8.430 -0.665 1.00 51.34 199 SER A CA 1
ATOM 1705 C C . SER A 1 199 ? 24.612 -8.699 -1.945 1.00 51.34 199 SER A C 1
ATOM 1707 O O . SER A 1 199 ? 25.636 -9.371 -1.915 1.00 51.34 199 SER A O 1
ATOM 1709 N N . THR A 1 200 ? 24.228 -8.082 -3.068 1.00 50.41 200 THR A N 1
ATOM 1710 C CA . THR A 1 200 ? 24.999 -8.167 -4.323 1.00 50.41 200 THR A CA 1
ATOM 1711 C C . THR A 1 200 ? 26.335 -7.415 -4.269 1.00 50.41 200 THR A C 1
ATOM 1713 O O . THR A 1 200 ? 27.223 -7.703 -5.072 1.00 50.41 200 THR A O 1
ATOM 1716 N N . LYS A 1 201 ? 26.530 -6.466 -3.340 1.00 47.53 201 LYS A N 1
ATOM 1717 C CA . LYS A 1 201 ? 27.846 -5.856 -3.064 1.00 47.53 201 LYS A CA 1
ATOM 1718 C C . LYS A 1 201 ? 28.700 -6.732 -2.145 1.00 47.53 201 LYS A C 1
ATOM 1720 O O . LYS A 1 201 ? 29.911 -6.787 -2.343 1.00 47.53 201 LYS A O 1
ATOM 1725 N N . GLU A 1 202 ? 28.106 -7.417 -1.172 1.00 45.44 202 GLU A N 1
ATOM 1726 C CA . GLU A 1 202 ? 28.814 -8.345 -0.279 1.00 45.44 202 GLU A CA 1
ATOM 1727 C C . GLU A 1 202 ? 29.220 -9.646 -0.984 1.00 45.44 202 GLU A C 1
ATOM 1729 O O . GLU A 1 202 ? 30.360 -10.080 -0.834 1.00 45.44 202 GLU A O 1
ATOM 1734 N N . GLU A 1 203 ? 28.377 -10.199 -1.860 1.00 40.84 203 GLU A N 1
ATOM 1735 C CA . GLU A 1 203 ? 28.741 -11.326 -2.736 1.00 40.84 203 GLU A CA 1
ATOM 1736 C C . GLU A 1 203 ? 29.856 -10.945 -3.718 1.00 40.84 203 GLU A C 1
ATOM 1738 O O . GLU A 1 203 ? 30.760 -11.734 -3.998 1.00 40.84 203 GLU A O 1
ATOM 1743 N N . LYS A 1 204 ? 29.868 -9.694 -4.196 1.00 44.81 204 LYS A N 1
ATOM 1744 C CA . LYS A 1 204 ? 31.001 -9.175 -4.972 1.00 44.81 204 LYS A CA 1
ATOM 1745 C C . LYS A 1 204 ? 32.264 -9.067 -4.120 1.00 44.81 204 LYS A C 1
ATOM 1747 O O . LYS A 1 204 ? 33.337 -9.352 -4.639 1.00 44.81 204 LYS A O 1
ATOM 1752 N N . LYS A 1 205 ? 32.176 -8.734 -2.827 1.00 43.28 205 LYS A N 1
ATOM 1753 C CA . LYS A 1 205 ? 33.337 -8.718 -1.916 1.00 43.28 205 LYS A CA 1
ATOM 1754 C C . LYS A 1 205 ? 33.870 -10.124 -1.611 1.00 43.28 205 LYS A C 1
ATOM 1756 O O . LYS A 1 205 ? 35.087 -10.290 -1.618 1.00 43.28 205 LYS A O 1
ATOM 1761 N N . SER A 1 206 ? 33.016 -11.134 -1.425 1.00 35.34 206 SER A N 1
ATOM 1762 C CA . SER A 1 206 ? 33.460 -12.521 -1.188 1.00 35.34 206 SER A CA 1
ATOM 1763 C C . SER A 1 206 ? 34.047 -13.172 -2.445 1.00 35.34 206 SER A C 1
ATOM 1765 O O . SER A 1 206 ? 35.084 -13.832 -2.372 1.00 35.34 206 SER A O 1
ATOM 1767 N N . THR A 1 207 ? 33.470 -12.891 -3.617 1.00 33.41 207 THR A N 1
ATOM 1768 C CA . THR A 1 207 ? 34.024 -13.334 -4.908 1.00 33.41 207 THR A CA 1
ATOM 1769 C C . THR A 1 207 ? 35.361 -12.639 -5.194 1.00 33.41 207 THR A C 1
ATOM 1771 O O . THR A 1 207 ? 36.302 -13.269 -5.667 1.00 33.41 207 THR A O 1
ATOM 1774 N N . THR A 1 208 ? 35.505 -11.361 -4.820 1.00 34.56 208 THR A N 1
ATOM 1775 C CA . THR A 1 208 ? 36.779 -10.633 -4.956 1.00 34.56 208 THR A CA 1
ATOM 1776 C C . THR A 1 208 ? 37.845 -11.176 -3.994 1.00 34.56 208 THR A C 1
ATOM 1778 O O . THR A 1 208 ? 38.994 -11.326 -4.393 1.00 34.56 208 THR A O 1
ATOM 1781 N N . GLN A 1 209 ? 37.491 -11.563 -2.763 1.00 34.69 209 GLN A N 1
ATOM 1782 C CA . GLN A 1 209 ? 38.447 -12.145 -1.808 1.00 34.69 209 GLN A CA 1
ATOM 1783 C C . GLN A 1 209 ? 38.920 -13.558 -2.185 1.00 34.69 209 GLN A C 1
ATOM 1785 O O . GLN A 1 209 ? 40.071 -13.890 -1.911 1.00 34.69 209 GLN A O 1
ATOM 1790 N N . GLN A 1 210 ? 38.105 -14.366 -2.873 1.00 32.75 210 GLN A N 1
ATOM 1791 C CA . GLN A 1 210 ? 38.557 -15.662 -3.403 1.00 32.75 210 GLN A CA 1
ATOM 1792 C C . GLN A 1 210 ? 39.417 -15.533 -4.673 1.00 32.75 210 GLN A C 1
ATOM 1794 O O . GLN A 1 210 ? 40.269 -16.386 -4.919 1.00 32.75 210 GLN A O 1
ATOM 1799 N N . ILE A 1 211 ? 39.264 -14.452 -5.445 1.00 38.06 211 ILE A N 1
ATOM 1800 C CA . ILE A 1 211 ? 40.093 -14.183 -6.635 1.00 38.06 211 ILE A CA 1
ATOM 1801 C C . ILE A 1 211 ? 41.455 -13.566 -6.255 1.00 38.06 211 ILE A C 1
ATOM 1803 O O . ILE A 1 211 ? 42.444 -13.793 -6.946 1.00 38.06 211 ILE A O 1
ATOM 1807 N N . ILE A 1 212 ? 41.568 -12.883 -5.108 1.00 35.78 212 ILE A N 1
ATOM 1808 C CA . ILE A 1 212 ? 42.837 -12.288 -4.630 1.00 35.78 212 ILE A CA 1
ATOM 1809 C C . ILE A 1 212 ? 43.899 -13.345 -4.230 1.00 35.78 212 ILE A C 1
ATOM 1811 O O . ILE A 1 212 ? 45.077 -13.014 -4.112 1.00 35.78 212 ILE A O 1
ATOM 1815 N N . ALA A 1 213 ? 43.543 -14.630 -4.106 1.00 34.75 213 ALA A N 1
ATOM 1816 C CA . ALA A 1 213 ? 44.501 -15.706 -3.815 1.00 34.75 213 ALA A CA 1
ATOM 1817 C C . ALA A 1 213 ? 45.300 -16.216 -5.037 1.00 34.75 213 ALA A C 1
ATOM 1819 O O . ALA A 1 213 ? 46.224 -17.011 -4.867 1.00 34.75 213 ALA A O 1
ATOM 1820 N N . LYS A 1 214 ? 44.994 -15.775 -6.264 1.00 32.88 214 LYS A N 1
ATOM 1821 C CA . LYS A 1 214 ? 45.823 -16.063 -7.446 1.00 32.88 214 LYS A CA 1
ATOM 1822 C C . LYS A 1 214 ? 46.171 -14.752 -8.129 1.00 32.88 214 LYS A C 1
ATOM 1824 O O . LYS A 1 214 ? 45.350 -14.138 -8.797 1.00 32.88 214 LYS A O 1
ATOM 1829 N N . GLY A 1 215 ? 47.385 -14.301 -7.834 1.00 36.28 215 GLY A N 1
ATOM 1830 C CA . GLY A 1 215 ? 47.865 -12.972 -8.152 1.00 36.28 215 GLY A CA 1
ATOM 1831 C C . GLY A 1 215 ? 47.831 -12.650 -9.637 1.00 36.28 215 GLY A C 1
ATOM 1832 O O . GLY A 1 215 ? 48.416 -13.357 -10.441 1.00 36.28 215 GLY A O 1
ATOM 1833 N N . GLU A 1 216 ? 47.250 -11.500 -9.945 1.00 30.69 216 GLU A N 1
ATOM 1834 C CA . GLU A 1 216 ? 47.754 -10.587 -10.959 1.00 30.69 216 GLU A CA 1
ATOM 1835 C C . GLU A 1 216 ? 47.337 -9.174 -10.545 1.00 30.69 216 GLU A C 1
ATOM 1837 O O . GLU A 1 216 ? 46.166 -8.861 -10.318 1.00 30.69 216 GLU A O 1
ATOM 1842 N N . LYS A 1 217 ? 48.344 -8.328 -10.320 1.00 34.03 217 LYS A N 1
ATOM 1843 C CA . LYS A 1 217 ? 48.177 -6.939 -9.902 1.00 34.03 217 LYS A CA 1
ATOM 1844 C C . LYS A 1 217 ? 47.566 -6.140 -11.054 1.00 34.03 217 LYS A C 1
ATOM 1846 O O . LYS A 1 217 ? 48.283 -5.727 -11.958 1.00 34.03 217 LYS A O 1
ATOM 1851 N N . THR A 1 218 ? 46.290 -5.792 -10.942 1.00 26.53 218 THR A N 1
ATOM 1852 C CA . THR A 1 218 ? 45.751 -4.582 -11.579 1.00 26.53 218 THR A CA 1
ATOM 1853 C C . THR A 1 218 ? 45.211 -3.659 -10.504 1.00 26.53 218 THR A C 1
ATOM 1855 O O . THR A 1 218 ? 44.208 -3.938 -9.853 1.00 26.53 218 THR A O 1
ATOM 1858 N N . ILE A 1 219 ? 45.935 -2.560 -10.302 1.00 31.69 219 ILE A N 1
ATOM 1859 C CA . ILE A 1 219 ? 45.569 -1.440 -9.442 1.00 31.69 219 ILE A CA 1
ATOM 1860 C C . ILE A 1 219 ? 44.290 -0.822 -10.019 1.00 31.69 219 ILE A C 1
ATOM 1862 O O . ILE A 1 219 ? 44.347 -0.056 -10.978 1.00 31.69 219 ILE A O 1
ATOM 1866 N N . ILE A 1 220 ? 43.134 -1.149 -9.446 1.00 28.66 220 ILE A N 1
ATOM 1867 C CA . ILE A 1 220 ? 41.922 -0.350 -9.625 1.00 28.66 220 ILE A CA 1
ATOM 1868 C C . ILE A 1 220 ? 41.939 0.668 -8.490 1.00 28.66 220 ILE A C 1
ATOM 1870 O O . ILE A 1 220 ? 41.575 0.360 -7.359 1.00 28.66 220 ILE A O 1
ATOM 1874 N N . LYS A 1 221 ? 42.443 1.868 -8.795 1.00 25.89 221 LYS A N 1
ATOM 1875 C CA . LYS A 1 221 ? 42.198 3.048 -7.966 1.00 25.89 221 LYS A CA 1
ATOM 1876 C C . LYS A 1 221 ? 40.697 3.325 -7.951 1.00 25.89 221 LYS A C 1
ATOM 1878 O O . LYS A 1 221 ? 40.036 3.231 -8.986 1.00 25.89 221 LYS A O 1
ATOM 1883 N N . ASP A 1 222 ? 40.215 3.654 -6.763 1.00 29.31 222 ASP A N 1
ATOM 1884 C CA . ASP A 1 222 ? 38.855 4.053 -6.442 1.00 29.31 222 ASP A CA 1
ATOM 1885 C C . ASP A 1 222 ? 38.204 4.957 -7.496 1.00 29.31 222 ASP A C 1
ATOM 1887 O O . ASP A 1 222 ? 38.762 5.967 -7.920 1.00 29.31 222 ASP A O 1
ATOM 1891 N N . VAL A 1 223 ? 36.962 4.619 -7.846 1.00 29.08 223 VAL A N 1
ATOM 1892 C CA . VAL A 1 223 ? 35.981 5.567 -8.394 1.00 29.08 223 VAL A CA 1
ATOM 1893 C C . VAL A 1 223 ? 34.850 5.688 -7.370 1.00 29.08 223 VAL A C 1
ATOM 1895 O O . VAL A 1 223 ? 33.691 5.372 -7.634 1.00 29.08 223 VAL A O 1
ATOM 1898 N N . SER A 1 224 ? 35.208 6.082 -6.151 1.00 32.06 224 SER A N 1
ATOM 1899 C CA . SER A 1 224 ? 34.293 6.693 -5.191 1.00 32.06 224 SER A CA 1
ATOM 1900 C C . SER A 1 224 ? 34.442 8.205 -5.332 1.00 32.06 224 SER A C 1
ATOM 1902 O O . SER A 1 224 ? 35.370 8.772 -4.770 1.00 32.06 224 SER A O 1
ATOM 1904 N N . ASP A 1 225 ? 33.615 8.780 -6.211 1.00 29.50 225 ASP A N 1
ATOM 1905 C CA . ASP A 1 225 ? 33.130 10.174 -6.241 1.00 29.50 225 ASP A CA 1
ATOM 1906 C C . ASP A 1 225 ? 32.775 10.556 -7.683 1.00 29.50 225 AS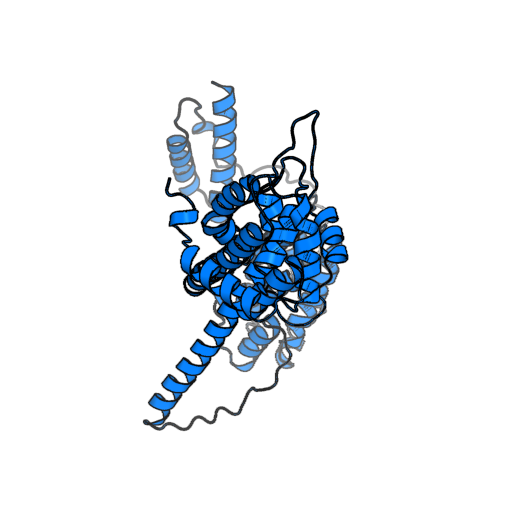P A C 1
ATOM 1908 O O . ASP A 1 225 ? 33.593 11.078 -8.434 1.00 29.50 225 ASP A O 1
ATOM 1912 N N . PHE A 1 226 ? 31.536 10.280 -8.105 1.00 27.08 226 PHE A N 1
ATOM 1913 C CA . PHE A 1 226 ? 31.000 10.808 -9.366 1.00 27.08 226 PHE A CA 1
ATOM 1914 C C . PHE A 1 226 ? 29.494 11.091 -9.247 1.00 27.08 226 PHE A C 1
ATOM 1916 O O . PHE A 1 226 ? 28.676 10.173 -9.217 1.00 27.08 226 PHE A O 1
ATOM 1923 N N . ASN A 1 227 ? 29.133 12.378 -9.237 1.00 31.91 227 ASN A N 1
ATOM 1924 C CA . ASN A 1 227 ? 27.764 12.913 -9.138 1.00 31.91 227 ASN A CA 1
ATOM 1925 C C . ASN A 1 227 ? 27.064 13.109 -10.510 1.00 31.91 227 ASN A C 1
ATOM 1927 O O . ASN A 1 227 ? 26.281 14.040 -10.680 1.00 31.91 227 ASN A O 1
ATOM 1931 N N . GLY A 1 228 ? 27.347 12.266 -11.510 1.00 43.41 228 GLY A N 1
ATOM 1932 C CA . GLY A 1 228 ? 26.753 12.367 -12.860 1.00 43.41 228 GLY A CA 1
ATOM 1933 C C . GLY A 1 228 ? 25.527 11.467 -13.076 1.00 43.41 228 GLY A C 1
ATOM 1934 O O . GLY A 1 228 ? 25.366 10.449 -12.397 1.00 43.41 228 GLY A O 1
ATOM 1935 N N . SER A 1 229 ? 24.659 11.799 -14.044 1.00 59.75 229 SER A N 1
ATOM 1936 C CA . SER A 1 229 ? 23.502 10.948 -14.393 1.00 59.75 229 SER A CA 1
ATOM 1937 C C . SER A 1 229 ? 23.939 9.636 -15.059 1.00 59.75 229 SER A C 1
ATOM 1939 O O . SER A 1 229 ? 25.028 9.517 -15.622 1.00 59.75 229 SER A O 1
ATOM 1941 N N . HIS A 1 230 ? 23.090 8.607 -15.016 1.00 65.00 230 HIS A N 1
ATOM 1942 C CA . HIS A 1 230 ? 23.438 7.291 -15.562 1.00 65.00 230 HIS A CA 1
ATOM 1943 C C . HIS A 1 230 ? 23.700 7.326 -17.079 1.00 65.00 230 HIS A C 1
ATOM 1945 O O . HIS A 1 230 ? 24.551 6.580 -17.560 1.00 65.00 230 HIS A O 1
ATOM 1951 N N . LEU A 1 231 ? 23.039 8.241 -17.799 1.00 69.25 231 LEU A N 1
ATOM 1952 C CA . LEU A 1 231 ? 23.255 8.496 -19.223 1.00 69.25 231 LEU A CA 1
ATOM 1953 C C . LEU A 1 231 ? 24.645 9.094 -19.490 1.00 69.25 231 LEU A C 1
ATOM 1955 O O . LEU A 1 231 ? 25.384 8.578 -20.324 1.00 69.25 231 LEU A O 1
ATOM 1959 N N . GLU A 1 232 ? 25.038 10.110 -18.722 1.00 71.12 232 GLU A N 1
ATOM 1960 C CA . GLU A 1 232 ? 26.378 10.704 -18.782 1.00 71.12 232 GLU A CA 1
ATOM 1961 C C . GLU A 1 232 ? 27.467 9.657 -18.505 1.00 71.12 232 GLU A C 1
ATOM 1963 O O . GLU A 1 232 ? 28.476 9.590 -19.205 1.00 71.12 232 GLU A O 1
ATOM 1968 N N . ARG A 1 233 ? 27.248 8.789 -17.510 1.00 68.31 233 ARG A N 1
ATOM 1969 C CA . ARG A 1 233 ? 28.197 7.728 -17.144 1.00 68.31 233 ARG A CA 1
ATOM 1970 C C . ARG A 1 233 ? 28.410 6.727 -18.274 1.00 68.31 233 ARG A C 1
ATOM 1972 O O . ARG A 1 233 ? 29.542 6.305 -18.507 1.00 68.31 233 ARG A O 1
ATOM 1979 N N . ILE A 1 234 ? 27.332 6.334 -18.950 1.00 72.31 234 ILE A N 1
ATOM 1980 C CA . ILE A 1 234 ? 27.386 5.410 -20.085 1.00 72.31 234 ILE A CA 1
ATOM 1981 C C . ILE A 1 234 ? 28.187 6.036 -21.229 1.00 72.31 234 ILE A C 1
ATOM 1983 O O . ILE A 1 234 ? 29.119 5.411 -21.731 1.00 72.31 234 ILE A O 1
ATOM 1987 N N . LEU A 1 235 ? 27.906 7.298 -21.560 1.00 69.44 235 LEU A N 1
ATOM 1988 C CA . LEU A 1 235 ? 28.616 8.028 -22.610 1.00 69.44 235 LEU A CA 1
ATOM 1989 C C . LEU A 1 235 ? 30.100 8.218 -22.280 1.00 69.44 235 LEU A C 1
ATOM 1991 O O . LEU A 1 235 ? 30.940 7.895 -23.113 1.00 69.44 235 LEU A O 1
ATOM 1995 N N . LYS A 1 236 ? 30.452 8.604 -21.045 1.00 70.69 236 LYS A N 1
ATOM 1996 C CA . LYS A 1 236 ? 31.859 8.674 -20.607 1.00 70.69 236 LYS A CA 1
ATOM 1997 C C . LYS A 1 236 ? 32.547 7.321 -20.711 1.00 70.69 236 LYS A C 1
ATOM 1999 O O . LYS A 1 236 ? 33.659 7.232 -21.218 1.00 70.69 236 LYS A O 1
ATOM 2004 N N . THR A 1 237 ? 31.894 6.257 -20.251 1.00 66.44 237 THR A N 1
ATOM 2005 C CA . THR A 1 237 ? 32.465 4.903 -20.287 1.00 66.44 237 THR A CA 1
ATOM 2006 C C . THR A 1 237 ? 32.751 4.470 -21.723 1.00 66.44 237 THR A C 1
ATOM 2008 O O . THR A 1 237 ? 33.827 3.941 -21.993 1.00 66.44 237 THR A O 1
ATOM 2011 N N . TYR A 1 238 ? 31.840 4.753 -22.652 1.00 70.88 238 TYR A N 1
ATOM 2012 C CA . TYR A 1 238 ? 32.057 4.503 -24.074 1.00 70.88 238 TYR A CA 1
ATOM 2013 C C . TYR A 1 238 ? 33.172 5.378 -24.647 1.00 70.88 238 TYR A C 1
ATOM 2015 O O . TYR A 1 238 ? 34.073 4.872 -25.312 1.00 70.88 238 TYR A O 1
ATOM 2023 N N . CYS A 1 239 ? 33.174 6.675 -24.325 1.00 63.75 239 CYS A N 1
ATOM 2024 C CA . CYS A 1 239 ? 34.151 7.613 -24.860 1.00 63.75 239 CYS A CA 1
ATOM 2025 C C . CYS A 1 239 ? 35.588 7.358 -24.374 1.00 63.75 239 CYS A C 1
ATOM 2027 O O . CYS A 1 239 ? 36.529 7.513 -25.151 1.00 63.75 239 CYS A O 1
ATOM 2029 N N . PHE A 1 240 ? 35.767 6.989 -23.102 1.00 61.59 240 PHE A N 1
ATOM 2030 C CA . PHE A 1 240 ? 37.081 6.765 -22.492 1.00 61.59 240 PHE A CA 1
ATOM 2031 C C . PHE A 1 240 ? 37.572 5.325 -22.651 1.00 61.59 240 PHE A C 1
ATOM 2033 O O . PHE A 1 240 ? 38.738 5.114 -22.975 1.00 61.59 240 PHE A O 1
ATOM 2040 N N . ASN A 1 241 ? 36.695 4.336 -22.451 1.00 61.16 241 ASN A N 1
ATOM 2041 C CA . ASN A 1 241 ? 37.100 2.929 -22.396 1.00 61.16 241 ASN A CA 1
ATOM 2042 C C . ASN A 1 241 ? 36.820 2.165 -23.697 1.00 61.16 241 ASN A C 1
ATOM 2044 O O . ASN A 1 241 ? 37.198 0.998 -23.779 1.00 61.16 241 ASN A O 1
ATOM 2048 N N . LYS A 1 242 ? 36.142 2.781 -24.686 1.00 62.38 242 LYS A N 1
ATOM 2049 C CA . LYS A 1 242 ? 35.725 2.166 -25.966 1.00 62.38 242 LYS A CA 1
ATOM 2050 C C . LYS A 1 242 ? 34.999 0.823 -25.808 1.00 62.38 242 LYS A C 1
ATOM 2052 O O . LYS A 1 242 ? 35.020 -0.013 -26.706 1.00 62.38 242 LYS A O 1
ATOM 2057 N N . ARG A 1 243 ? 34.387 0.590 -24.645 1.00 65.00 243 ARG A N 1
ATOM 2058 C CA . ARG A 1 243 ? 33.618 -0.625 -24.373 1.00 65.00 243 ARG A CA 1
ATOM 2059 C C . ARG A 1 243 ? 32.266 -0.509 -25.047 1.00 65.00 243 ARG A C 1
ATOM 2061 O O . ARG A 1 243 ? 31.590 0.493 -24.840 1.00 65.00 243 ARG A O 1
ATOM 2068 N N . GLU A 1 244 ? 31.867 -1.538 -25.783 1.00 63.47 244 GLU A N 1
ATOM 2069 C CA . GLU A 1 244 ? 30.500 -1.647 -26.287 1.00 63.47 244 GLU A CA 1
ATOM 2070 C C . GLU A 1 244 ? 29.509 -1.605 -25.122 1.00 63.47 244 GLU A C 1
ATOM 2072 O O . GLU A 1 244 ? 29.673 -2.301 -24.117 1.00 63.47 244 GLU A O 1
ATOM 2077 N N . ILE A 1 245 ? 28.497 -0.749 -25.245 1.00 69.56 245 ILE A N 1
ATOM 2078 C CA . ILE A 1 245 ? 27.437 -0.632 -24.247 1.00 69.56 245 ILE A CA 1
ATOM 2079 C C . ILE A 1 245 ? 26.310 -1.575 -24.648 1.00 69.56 245 ILE A C 1
ATOM 2081 O O . ILE A 1 245 ? 25.815 -1.527 -25.776 1.00 69.56 245 ILE A O 1
ATOM 2085 N N . GLY A 1 246 ? 25.844 -2.389 -23.703 1.00 70.00 246 GLY A N 1
ATOM 2086 C CA . GLY A 1 246 ? 24.712 -3.273 -23.947 1.00 70.00 246 GLY A CA 1
ATOM 2087 C C . GLY A 1 246 ? 23.421 -2.491 -24.217 1.00 70.00 246 GLY A C 1
ATOM 2088 O O . GLY A 1 246 ? 23.115 -1.494 -23.561 1.00 70.00 246 GLY A O 1
ATOM 2089 N N . THR A 1 247 ? 22.580 -2.985 -25.126 1.00 67.62 247 THR A N 1
ATOM 2090 C CA . THR A 1 247 ? 21.285 -2.354 -25.459 1.00 67.62 247 THR A CA 1
ATOM 2091 C C . THR A 1 247 ? 20.342 -2.214 -24.254 1.00 67.62 247 THR A C 1
ATOM 2093 O O . THR A 1 247 ? 19.505 -1.309 -24.231 1.00 67.62 247 THR A O 1
ATOM 2096 N N . ILE A 1 248 ? 20.490 -3.082 -23.247 1.00 69.81 248 ILE A N 1
ATOM 2097 C CA . ILE A 1 248 ? 19.763 -3.047 -21.968 1.00 69.81 248 ILE A CA 1
ATOM 2098 C C . ILE A 1 248 ? 20.246 -1.883 -21.088 1.00 69.81 248 ILE A C 1
ATOM 2100 O O . ILE A 1 248 ? 19.444 -1.228 -20.425 1.00 69.81 248 ILE A O 1
ATOM 2104 N N . GLU A 1 249 ? 21.544 -1.584 -21.095 1.00 69.38 249 GLU A N 1
ATOM 2105 C CA . GLU A 1 249 ? 22.129 -0.497 -20.303 1.00 69.38 249 GLU A CA 1
ATOM 2106 C C . GLU A 1 249 ? 21.703 0.868 -20.853 1.00 69.38 249 GLU A C 1
ATOM 2108 O O . GLU A 1 249 ? 21.291 1.742 -20.088 1.00 69.38 249 GLU A O 1
ATOM 2113 N N . ILE A 1 250 ? 21.694 1.011 -22.185 1.00 73.56 250 ILE A N 1
ATOM 2114 C CA . ILE A 1 250 ? 21.153 2.188 -22.885 1.00 73.56 250 ILE A CA 1
ATOM 2115 C C . ILE A 1 250 ? 19.682 2.392 -22.510 1.00 73.56 250 ILE A C 1
ATOM 2117 O O . ILE A 1 250 ? 19.258 3.492 -22.158 1.00 73.56 250 ILE A O 1
ATOM 2121 N N . GLU A 1 251 ? 18.898 1.315 -22.538 1.00 73.31 251 GLU A N 1
ATOM 2122 C CA . GLU A 1 251 ? 17.478 1.360 -22.213 1.00 73.31 251 GLU A CA 1
ATOM 2123 C C . GLU A 1 251 ? 17.211 1.781 -20.758 1.00 73.31 251 GLU A C 1
ATOM 2125 O O . GLU A 1 251 ? 16.300 2.574 -20.503 1.00 73.31 251 GLU A O 1
ATOM 2130 N N . ASN A 1 252 ? 18.022 1.301 -19.815 1.00 72.12 252 ASN A N 1
ATOM 2131 C CA . ASN A 1 252 ? 17.924 1.664 -18.403 1.00 72.12 252 ASN A CA 1
ATOM 2132 C C . ASN A 1 252 ? 18.275 3.136 -18.157 1.00 72.12 252 ASN A C 1
ATOM 2134 O O . ASN A 1 252 ? 17.565 3.815 -17.412 1.00 72.12 252 ASN A O 1
ATOM 2138 N N . ALA A 1 253 ? 19.318 3.654 -18.811 1.00 71.88 253 ALA A N 1
ATOM 2139 C CA . ALA A 1 253 ? 19.696 5.060 -18.693 1.00 71.88 253 ALA A CA 1
ATOM 2140 C C . ALA A 1 253 ? 18.638 6.006 -19.276 1.00 71.88 253 ALA A C 1
ATOM 2142 O O . ALA A 1 253 ? 18.323 7.026 -18.665 1.00 71.88 253 ALA A O 1
ATOM 2143 N N . ILE A 1 254 ? 18.031 5.642 -20.408 1.00 76.38 254 ILE A N 1
ATOM 2144 C CA . ILE A 1 254 ? 16.927 6.402 -21.012 1.00 76.38 254 ILE A CA 1
ATOM 2145 C C . ILE A 1 254 ? 15.697 6.378 -20.121 1.00 76.38 254 ILE A C 1
ATOM 2147 O O . ILE A 1 254 ? 15.051 7.406 -19.933 1.00 76.38 254 ILE A O 1
ATOM 2151 N N . ASN A 1 255 ? 15.372 5.217 -19.554 1.00 76.44 255 ASN A N 1
ATOM 2152 C CA . ASN A 1 255 ? 14.236 5.097 -18.657 1.00 76.44 255 ASN A CA 1
ATOM 2153 C C . ASN A 1 255 ? 14.426 5.985 -17.419 1.00 76.44 255 ASN A C 1
ATOM 2155 O O . ASN A 1 255 ? 13.515 6.714 -17.039 1.00 76.44 255 ASN A O 1
ATOM 2159 N N . GLN A 1 256 ? 15.624 5.989 -16.830 1.00 73.44 256 GLN A N 1
ATOM 2160 C CA . GLN A 1 256 ? 15.953 6.862 -15.703 1.00 73.44 256 GLN A CA 1
ATOM 2161 C C . GLN A 1 256 ? 15.883 8.352 -16.075 1.00 73.44 256 GLN A C 1
ATOM 2163 O O . GLN A 1 256 ? 15.336 9.138 -15.305 1.00 73.44 256 GLN A O 1
ATOM 2168 N N . PHE A 1 257 ? 16.385 8.730 -17.254 1.00 78.19 257 PHE A N 1
ATOM 2169 C CA . PHE A 1 257 ? 16.310 10.099 -17.772 1.00 78.19 257 PHE A CA 1
ATOM 2170 C C . PHE A 1 257 ? 14.864 10.562 -18.010 1.00 78.19 257 PHE A C 1
ATOM 2172 O O . PHE A 1 257 ? 14.481 11.651 -17.605 1.00 78.19 257 PHE A O 1
ATOM 2179 N N . LEU A 1 258 ? 14.019 9.729 -18.617 1.00 76.38 258 LEU A N 1
ATOM 2180 C CA . LEU A 1 258 ? 12.618 10.084 -18.857 1.00 76.38 258 LEU A CA 1
ATOM 2181 C C . LEU A 1 258 ? 11.809 10.151 -17.555 1.00 76.38 258 LEU A C 1
ATOM 2183 O O . LEU A 1 258 ? 10.964 11.029 -17.395 1.00 76.38 258 LEU A O 1
ATOM 2187 N N . THR A 1 259 ? 12.093 9.262 -16.601 1.00 72.94 259 THR A N 1
ATOM 2188 C CA . THR A 1 259 ? 11.389 9.218 -15.307 1.00 72.94 259 THR A CA 1
ATOM 2189 C C . THR A 1 259 ? 11.780 10.388 -14.394 1.00 72.94 259 THR A C 1
ATOM 2191 O O . THR A 1 259 ? 11.007 10.756 -13.513 1.00 72.94 259 THR A O 1
ATOM 2194 N N . SER A 1 260 ? 12.943 11.022 -14.601 1.00 69.25 260 SER A N 1
ATOM 2195 C CA . SER A 1 260 ? 13.269 12.281 -13.916 1.00 69.25 260 SER A CA 1
ATOM 2196 C C . SER A 1 260 ? 12.501 13.481 -14.490 1.00 69.25 260 SER A C 1
ATOM 2198 O O . SER A 1 260 ? 12.271 14.455 -13.772 1.00 69.25 260 SER A O 1
ATOM 2200 N N . TYR A 1 261 ? 12.054 13.395 -15.749 1.00 66.19 261 TYR A N 1
ATOM 2201 C CA . TYR A 1 261 ? 11.283 14.435 -16.437 1.00 66.19 261 TYR A CA 1
ATOM 2202 C C . TYR A 1 261 ? 9.773 14.336 -16.196 1.00 66.19 261 TYR A C 1
ATOM 2204 O O . TYR A 1 261 ? 9.102 15.334 -15.917 1.00 66.19 261 TYR A O 1
ATOM 2212 N N . PHE A 1 262 ? 9.228 13.126 -16.299 1.00 70.69 262 PHE A N 1
ATOM 2213 C CA . PHE A 1 262 ? 7.791 12.883 -16.271 1.00 70.69 262 PHE A CA 1
ATOM 2214 C C . PHE A 1 262 ? 7.332 12.356 -14.914 1.00 70.69 262 PHE A C 1
ATOM 2216 O O . PHE A 1 262 ? 7.774 11.310 -14.444 1.00 70.69 262 PHE A O 1
ATOM 2223 N N . LYS A 1 263 ? 6.385 13.064 -14.288 1.00 69.06 263 LYS A N 1
ATOM 2224 C CA . LYS A 1 263 ? 5.768 12.638 -13.027 1.00 69.06 263 LYS A CA 1
ATOM 2225 C C . LYS A 1 263 ? 4.508 11.827 -13.303 1.00 69.06 263 LYS A C 1
ATOM 2227 O O . LYS A 1 263 ? 3.644 12.244 -14.074 1.00 69.06 263 LYS A O 1
ATOM 2232 N N . PHE A 1 264 ? 4.379 10.694 -12.622 1.00 50.91 264 PHE A N 1
ATOM 2233 C CA . PHE A 1 264 ? 3.175 9.870 -12.674 1.00 50.91 264 PHE A CA 1
ATOM 2234 C C . PHE A 1 264 ? 1.933 10.662 -12.228 1.00 50.91 264 PHE A C 1
ATOM 2236 O O . PHE A 1 264 ? 1.992 11.424 -11.261 1.00 50.91 264 PHE A O 1
ATOM 2243 N N . GLY A 1 265 ? 0.820 10.497 -12.949 1.00 48.41 265 GLY A N 1
ATOM 2244 C CA . GLY A 1 265 ? -0.444 11.193 -12.683 1.00 48.41 265 GLY A CA 1
ATOM 2245 C C . GLY A 1 265 ? -0.483 12.667 -13.105 1.00 48.41 265 GLY A C 1
ATOM 2246 O O . GLY A 1 265 ? -1.523 13.305 -12.955 1.00 48.41 265 GLY A O 1
ATOM 2247 N N . LYS A 1 266 ? 0.616 13.218 -13.642 1.00 59.06 266 LYS A N 1
ATOM 2248 C CA . LYS A 1 266 ? 0.607 14.520 -14.318 1.00 59.06 266 LYS A CA 1
ATOM 2249 C C . LYS A 1 266 ? 0.443 14.323 -15.815 1.00 59.06 266 LYS A C 1
ATOM 2251 O O . LYS A 1 266 ? 1.091 13.454 -16.395 1.00 59.06 266 LYS A O 1
ATOM 2256 N N . PHE A 1 267 ? -0.413 15.142 -16.408 1.00 66.56 267 PHE A N 1
ATOM 2257 C CA . PHE A 1 267 ? -0.638 15.177 -17.843 1.00 66.56 267 PHE A CA 1
ATOM 2258 C C . PHE A 1 267 ? 0.267 16.219 -18.480 1.00 66.56 267 PHE A C 1
ATOM 2260 O O . PHE A 1 267 ? 0.447 17.299 -17.922 1.00 66.56 267 PHE A O 1
ATOM 2267 N N . TYR A 1 268 ? 0.829 15.867 -19.627 1.00 75.56 268 TYR A N 1
ATOM 2268 C CA . TYR A 1 268 ? 1.712 16.734 -20.388 1.00 75.56 268 TYR A CA 1
ATOM 2269 C C . TYR A 1 268 ? 1.258 16.756 -21.843 1.00 75.56 268 TYR A C 1
ATOM 2271 O O . TYR A 1 268 ? 0.902 15.708 -22.397 1.00 75.56 268 TYR A O 1
ATOM 2279 N N . SER A 1 269 ? 1.314 17.922 -22.476 1.00 81.06 269 SER A N 1
ATOM 2280 C CA . SER A 1 269 ? 1.289 18.013 -23.936 1.00 81.06 269 SER A CA 1
ATOM 2281 C C . SER A 1 269 ? 2.714 17.981 -24.489 1.00 81.06 269 SER A C 1
ATOM 2283 O O . SER A 1 269 ? 3.663 18.401 -23.829 1.00 81.06 269 SER A O 1
ATOM 2285 N N . TYR A 1 270 ? 2.887 17.483 -25.715 1.00 80.69 270 TYR A N 1
ATOM 2286 C CA . TYR A 1 270 ? 4.208 17.433 -26.351 1.00 80.69 270 TYR A CA 1
ATOM 2287 C C . TYR A 1 270 ? 4.887 18.815 -26.404 1.00 80.69 270 TYR A C 1
ATOM 2289 O O . TYR A 1 270 ? 6.089 18.944 -26.165 1.00 80.69 270 TYR A O 1
ATOM 2297 N N . ASP A 1 271 ? 4.108 19.863 -26.682 1.00 79.38 271 ASP A N 1
ATOM 2298 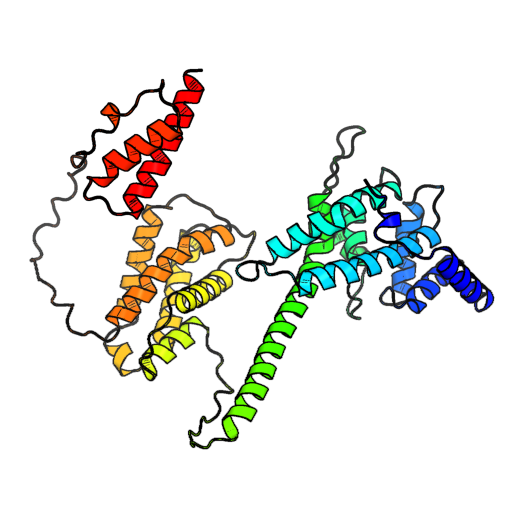C CA . ASP A 1 271 ? 4.624 21.223 -26.811 1.00 79.38 271 ASP A CA 1
ATOM 2299 C C . ASP A 1 271 ? 5.099 21.824 -25.475 1.00 79.38 271 ASP A C 1
ATOM 2301 O O . ASP A 1 271 ? 6.005 22.653 -25.491 1.00 79.38 271 ASP A O 1
ATOM 2305 N N . GLU A 1 272 ? 4.594 21.350 -24.329 1.00 77.44 272 GLU A N 1
ATOM 2306 C CA . GLU A 1 272 ? 5.008 21.814 -22.994 1.00 77.44 272 GLU A CA 1
ATOM 2307 C C . GLU A 1 272 ? 6.410 21.353 -22.578 1.00 77.44 272 GLU A C 1
ATOM 2309 O O . GLU A 1 272 ? 7.083 22.045 -21.808 1.00 77.44 272 GLU A O 1
ATOM 2314 N N . PHE A 1 273 ? 6.855 20.176 -23.031 1.00 78.56 273 PHE A N 1
ATOM 2315 C CA . PHE A 1 273 ? 8.107 19.580 -22.550 1.00 78.56 273 PHE A CA 1
ATOM 2316 C C . PHE A 1 273 ? 9.204 19.461 -23.607 1.00 78.56 273 PHE A C 1
ATOM 2318 O O . PHE A 1 273 ? 10.357 19.264 -23.224 1.00 78.56 273 PHE A O 1
ATOM 2325 N N . LYS A 1 274 ? 8.897 19.566 -24.910 1.00 80.50 274 LYS A N 1
ATOM 2326 C CA . LYS A 1 274 ? 9.853 19.250 -25.991 1.00 80.50 274 LYS A CA 1
ATOM 2327 C C . LYS A 1 274 ? 11.176 20.020 -25.896 1.00 80.50 274 LYS A C 1
ATOM 2329 O O . LYS A 1 274 ? 12.231 19.408 -25.983 1.00 80.50 274 LYS A O 1
ATOM 2334 N N . GLU A 1 275 ? 11.142 21.335 -25.684 1.00 77.25 275 GLU A N 1
ATOM 2335 C CA . GLU A 1 275 ? 12.348 22.182 -25.712 1.00 77.25 275 GLU A CA 1
ATOM 2336 C C . GLU A 1 275 ? 13.241 21.898 -24.510 1.00 77.25 275 GLU A C 1
ATOM 2338 O O . GLU A 1 275 ? 14.450 21.716 -24.626 1.00 77.25 275 GLU A O 1
ATOM 2343 N N . LYS A 1 276 ? 12.594 21.760 -23.357 1.00 77.88 276 LYS A N 1
ATOM 2344 C CA . LYS A 1 276 ? 13.198 21.380 -22.088 1.00 77.88 276 LYS A CA 1
ATOM 2345 C C . LYS A 1 276 ? 13.864 19.998 -22.184 1.00 77.88 276 LYS A C 1
ATOM 2347 O O . LYS A 1 276 ? 15.033 19.854 -21.826 1.00 77.88 276 LYS A O 1
ATOM 2352 N N . LEU A 1 277 ? 13.169 19.008 -22.748 1.00 81.19 277 LEU A N 1
ATOM 2353 C CA . LEU A 1 277 ? 13.695 17.660 -22.974 1.00 81.19 277 LEU A CA 1
ATOM 2354 C C . LEU A 1 277 ? 14.904 17.666 -23.924 1.00 81.19 277 LEU A C 1
ATOM 2356 O O . LEU A 1 277 ? 15.892 16.988 -23.644 1.00 81.19 277 LEU A O 1
ATOM 2360 N N . ILE A 1 278 ? 14.839 18.440 -25.016 1.00 79.31 278 ILE A N 1
ATOM 2361 C CA . ILE A 1 278 ? 15.942 18.606 -25.976 1.00 79.31 278 ILE A CA 1
ATOM 2362 C C . ILE A 1 278 ? 17.173 19.163 -25.270 1.00 79.31 278 ILE A C 1
ATOM 2364 O O . ILE A 1 278 ? 18.237 18.551 -25.344 1.00 79.31 278 ILE A O 1
ATOM 2368 N N . GLN A 1 279 ? 17.023 20.281 -24.559 1.00 76.75 279 GLN A N 1
ATOM 2369 C CA . GLN A 1 279 ? 18.141 20.943 -23.894 1.00 76.75 279 GLN A CA 1
ATOM 2370 C C . GLN A 1 279 ? 18.794 20.025 -22.859 1.00 76.75 279 GLN A C 1
ATOM 2372 O O . GLN A 1 279 ? 20.004 19.825 -22.881 1.00 76.75 279 GLN A O 1
ATOM 2377 N N . SER A 1 280 ? 17.988 19.373 -22.017 1.00 77.81 280 SER A N 1
ATOM 2378 C CA . SER A 1 280 ? 18.510 18.445 -21.013 1.00 77.81 280 SER A CA 1
ATOM 2379 C C . SER A 1 280 ? 19.244 17.254 -21.639 1.00 77.81 280 SER A C 1
ATOM 2381 O O . SER A 1 280 ? 20.270 16.827 -21.116 1.00 77.81 280 SER A O 1
ATOM 2383 N N . LEU A 1 281 ? 18.758 16.716 -22.764 1.00 78.88 281 LEU A N 1
ATOM 2384 C CA . LEU A 1 281 ? 19.436 15.620 -23.459 1.00 78.88 281 LEU A CA 1
ATOM 2385 C C . LEU A 1 281 ? 20.772 16.077 -24.073 1.00 78.88 281 LEU A C 1
ATOM 2387 O O . LEU A 1 281 ? 21.754 15.342 -23.981 1.00 78.88 281 LEU A O 1
ATOM 2391 N N . ILE A 1 282 ? 20.833 17.287 -24.647 1.00 80.25 282 ILE A N 1
ATOM 2392 C CA . ILE A 1 282 ? 22.080 17.890 -25.153 1.00 80.25 282 ILE A CA 1
ATOM 2393 C C . ILE A 1 282 ? 23.095 18.030 -24.021 1.00 80.25 282 ILE A C 1
ATOM 2395 O O . ILE A 1 282 ? 24.244 17.625 -24.190 1.00 80.25 282 ILE A O 1
ATOM 2399 N N . ASP A 1 283 ? 22.672 18.556 -22.873 1.00 76.00 283 ASP A N 1
ATOM 2400 C CA . ASP A 1 283 ? 23.559 18.811 -21.739 1.00 76.00 283 ASP A CA 1
ATOM 2401 C C . ASP A 1 283 ? 24.168 17.507 -21.202 1.00 76.00 283 ASP A C 1
ATOM 2403 O O . ASP A 1 283 ? 25.382 17.433 -21.007 1.00 76.00 283 ASP A O 1
ATOM 2407 N N . TYR A 1 284 ? 23.358 16.451 -21.045 1.00 75.25 284 TYR A N 1
ATOM 2408 C CA . TYR A 1 284 ? 23.843 15.136 -20.606 1.00 75.25 284 TYR A CA 1
ATOM 2409 C C . TYR A 1 284 ? 24.719 14.429 -21.638 1.00 75.25 284 TYR A C 1
ATOM 2411 O O . TYR A 1 284 ? 25.642 13.705 -21.261 1.00 75.25 284 TYR A O 1
ATOM 2419 N N . ILE A 1 285 ? 24.431 14.602 -22.931 1.00 78.44 285 ILE A N 1
ATOM 2420 C CA . ILE A 1 285 ? 25.274 14.029 -23.978 1.00 78.44 285 ILE A CA 1
ATOM 2421 C C . ILE A 1 285 ? 26.616 14.745 -23.994 1.00 78.44 285 ILE A C 1
ATOM 2423 O O . ILE A 1 285 ? 27.653 14.102 -23.870 1.00 78.44 285 ILE A O 1
ATOM 2427 N N . ASN A 1 286 ? 26.603 16.074 -24.071 1.00 78.62 286 ASN A N 1
ATOM 2428 C CA . ASN A 1 286 ? 27.809 16.880 -24.172 1.00 78.62 286 ASN A CA 1
ATOM 2429 C C . ASN A 1 286 ? 28.698 16.771 -22.924 1.00 78.62 286 ASN A C 1
ATOM 2431 O O . ASN A 1 286 ? 29.920 16.735 -23.054 1.00 78.62 286 ASN A O 1
ATOM 2435 N N . SER A 1 287 ? 28.118 16.660 -21.722 1.00 75.56 287 SER A N 1
ATOM 2436 C CA . SER A 1 287 ? 28.891 16.413 -20.495 1.00 75.56 287 SER A CA 1
ATOM 2437 C C . SER A 1 287 ? 29.577 15.042 -20.491 1.00 75.56 287 SER A C 1
ATOM 2439 O O . SER A 1 287 ? 30.605 14.869 -19.830 1.00 75.56 287 SER A O 1
ATOM 2441 N N . GLY A 1 288 ? 29.034 14.082 -21.247 1.00 70.81 288 GLY A N 1
ATOM 2442 C CA . GLY A 1 288 ? 29.567 12.735 -21.396 1.00 70.81 288 GLY A CA 1
ATOM 2443 C C . GLY A 1 288 ? 30.684 12.583 -22.435 1.00 70.81 288 GLY A C 1
ATOM 2444 O O . GLY A 1 288 ? 31.435 11.610 -22.372 1.00 70.81 288 GLY A O 1
ATOM 2445 N N . LEU A 1 289 ? 30.815 13.530 -23.370 1.00 78.88 289 LEU A N 1
ATOM 2446 C CA . LEU A 1 289 ? 31.798 13.479 -24.457 1.00 78.88 289 LEU A CA 1
ATOM 2447 C C . LEU A 1 289 ? 33.186 13.970 -24.013 1.00 78.88 289 LEU A C 1
ATOM 2449 O O . LEU A 1 289 ? 33.323 14.860 -23.174 1.00 78.88 289 LEU A O 1
ATOM 2453 N N . THR A 1 290 ? 34.239 13.429 -24.629 1.00 75.12 290 THR A N 1
ATOM 2454 C CA . THR A 1 290 ? 35.610 13.953 -24.484 1.00 75.12 290 THR A CA 1
ATOM 2455 C C . THR A 1 290 ? 35.823 15.178 -25.375 1.00 75.12 290 THR A C 1
ATOM 2457 O O . THR A 1 290 ? 35.173 15.309 -26.410 1.00 75.12 290 THR A O 1
ATOM 2460 N N . GLU A 1 291 ? 36.775 16.054 -25.033 1.00 72.81 291 GLU A N 1
ATOM 2461 C CA . GLU A 1 291 ? 37.069 17.279 -25.808 1.00 72.81 291 GLU A CA 1
ATOM 2462 C C . GLU A 1 291 ? 37.342 17.012 -27.300 1.00 72.81 291 GLU A C 1
ATOM 2464 O O . GLU A 1 291 ? 36.921 17.780 -28.158 1.00 72.81 291 GLU A O 1
ATOM 2469 N N . LYS A 1 292 ? 37.957 15.869 -27.635 1.00 66.56 292 LYS A N 1
ATOM 2470 C CA . LYS A 1 292 ? 38.203 15.455 -29.029 1.00 66.56 292 LYS A CA 1
ATOM 2471 C C . LYS A 1 292 ? 36.931 15.093 -29.807 1.00 66.56 292 LYS A C 1
ATOM 2473 O O . LYS A 1 292 ? 36.930 15.195 -31.026 1.00 66.56 292 LYS A O 1
ATOM 2478 N N . VAL A 1 293 ? 35.881 14.637 -29.123 1.00 68.44 293 VAL A N 1
ATOM 2479 C CA . VAL A 1 293 ? 34.599 14.226 -29.727 1.00 68.44 293 VAL A CA 1
ATOM 2480 C C . VAL A 1 293 ? 33.602 15.393 -29.724 1.00 68.44 293 VAL A C 1
ATOM 2482 O O . VAL A 1 293 ? 32.803 15.524 -30.648 1.00 68.44 293 VAL A O 1
ATOM 2485 N N . LYS A 1 294 ? 33.700 16.307 -28.747 1.00 74.62 294 LYS A N 1
ATOM 2486 C CA . LYS A 1 294 ? 32.918 17.557 -28.698 1.00 74.62 294 LYS A CA 1
ATOM 2487 C C . LYS A 1 294 ? 33.139 18.455 -29.918 1.00 74.62 294 LYS A C 1
ATOM 2489 O O . LYS A 1 294 ? 32.203 19.112 -30.366 1.00 74.62 294 LYS A O 1
ATOM 2494 N N . THR A 1 295 ? 34.346 18.466 -30.485 1.00 64.69 295 THR A N 1
ATOM 2495 C CA . THR A 1 295 ? 34.656 19.231 -31.707 1.00 64.69 295 THR A CA 1
ATOM 2496 C C . THR A 1 295 ? 33.984 18.657 -32.959 1.00 64.69 295 THR A C 1
ATOM 2498 O O . THR A 1 295 ? 33.690 19.410 -33.883 1.00 64.69 295 THR A O 1
ATOM 2501 N N . GLN A 1 296 ? 33.690 17.351 -32.983 1.00 65.12 296 GLN A N 1
ATOM 2502 C CA . GLN A 1 296 ? 32.993 16.663 -34.082 1.00 65.12 296 GLN A CA 1
ATOM 2503 C C . GLN A 1 296 ? 31.463 16.677 -33.906 1.00 65.12 296 GLN A C 1
ATOM 2505 O O . GLN A 1 296 ? 30.713 16.704 -34.882 1.00 65.12 296 GLN A O 1
ATOM 2510 N N . HIS A 1 297 ? 30.987 16.727 -32.659 1.00 66.50 297 HIS A N 1
ATOM 2511 C CA . HIS A 1 297 ? 29.570 16.765 -32.297 1.00 66.50 297 HIS A CA 1
ATOM 2512 C C . HIS A 1 297 ? 29.238 18.029 -31.497 1.00 66.50 297 HIS A C 1
ATOM 2514 O O . HIS A 1 297 ? 28.989 17.971 -30.294 1.00 66.50 297 HIS A O 1
ATOM 2520 N N . SER A 1 298 ? 29.215 19.182 -32.174 1.00 70.50 298 SER A N 1
ATOM 2521 C CA . SER A 1 298 ? 28.852 20.450 -31.532 1.00 70.50 298 SER A CA 1
ATOM 2522 C C . SER A 1 298 ? 27.446 20.392 -30.918 1.00 70.50 298 SER A C 1
ATOM 2524 O O . SER A 1 298 ? 26.552 19.721 -31.443 1.00 70.50 298 SER A O 1
ATOM 2526 N N . MET A 1 299 ? 27.220 21.139 -29.829 1.00 72.94 299 MET A N 1
ATOM 2527 C CA . MET A 1 299 ? 25.901 21.245 -29.179 1.00 72.94 299 MET A CA 1
ATOM 2528 C C . MET A 1 299 ? 24.785 21.615 -30.171 1.00 72.94 299 MET A C 1
ATOM 2530 O O . MET A 1 299 ? 23.680 21.089 -30.075 1.00 72.94 299 MET A O 1
ATOM 2534 N N . SER A 1 300 ? 25.093 22.459 -31.163 1.00 71.38 300 SER A N 1
ATOM 2535 C CA . SER A 1 300 ? 24.168 22.837 -32.240 1.00 71.38 300 SER A CA 1
ATOM 2536 C C . SER A 1 300 ? 23.817 21.654 -33.156 1.00 71.38 300 SER A C 1
ATOM 2538 O O . SER A 1 300 ? 22.642 21.409 -33.432 1.00 71.38 300 SER A O 1
ATOM 2540 N N . ASN A 1 301 ? 24.807 20.850 -33.565 1.00 76.44 301 ASN A N 1
ATOM 2541 C CA . ASN A 1 301 ? 24.572 19.662 -34.393 1.00 76.44 301 ASN A CA 1
ATOM 2542 C C . ASN A 1 301 ? 23.791 18.580 -33.620 1.00 76.44 301 ASN A C 1
ATOM 2544 O O . ASN A 1 301 ? 22.833 18.005 -34.140 1.00 76.44 301 ASN A O 1
ATOM 2548 N N . LEU A 1 302 ? 24.139 18.350 -32.348 1.00 76.81 302 LEU A N 1
ATOM 2549 C CA . LEU A 1 302 ? 23.393 17.456 -31.456 1.00 76.81 302 LEU A CA 1
ATOM 2550 C C . LEU A 1 302 ? 21.943 17.919 -31.290 1.00 76.81 302 LEU A C 1
ATOM 2552 O O . LEU A 1 302 ? 21.023 17.123 -31.482 1.00 76.81 302 LEU A O 1
ATOM 2556 N N . GLY A 1 303 ? 21.728 19.208 -31.023 1.00 76.62 303 GLY A N 1
ATOM 2557 C CA . GLY A 1 303 ? 20.393 19.788 -30.916 1.00 76.62 303 GLY A CA 1
ATOM 2558 C C . GLY A 1 303 ? 19.580 19.635 -32.198 1.00 76.62 303 GLY A C 1
ATOM 2559 O O . GLY A 1 303 ? 18.429 19.208 -32.139 1.00 76.62 303 GLY A O 1
ATOM 2560 N N . GLY A 1 304 ? 20.188 19.863 -33.365 1.00 75.69 304 GLY A N 1
ATOM 2561 C CA . GLY A 1 304 ? 19.541 19.667 -34.663 1.00 75.69 304 GLY A CA 1
ATOM 2562 C C . GLY A 1 304 ? 19.147 18.211 -34.946 1.00 75.69 304 GLY A C 1
ATOM 2563 O O . GLY A 1 304 ? 18.084 17.969 -35.525 1.00 75.69 304 GLY A O 1
ATOM 2564 N N . LYS A 1 305 ? 19.965 17.233 -34.530 1.00 79.25 305 LYS A N 1
ATOM 2565 C CA . LYS A 1 305 ? 19.656 15.796 -34.667 1.00 79.25 305 LYS A CA 1
ATOM 2566 C C . LYS A 1 305 ? 18.529 15.370 -33.712 1.00 79.25 305 LYS A C 1
ATOM 2568 O O . LYS A 1 305 ? 17.599 14.685 -34.137 1.00 79.25 305 LYS A O 1
ATOM 2573 N N . ILE A 1 306 ? 18.561 15.832 -32.459 1.00 81.94 306 ILE A N 1
ATOM 2574 C CA . ILE A 1 306 ? 17.521 15.536 -31.457 1.00 81.94 306 ILE A CA 1
ATOM 2575 C C . ILE A 1 306 ? 16.186 16.182 -31.854 1.00 81.94 306 ILE A C 1
ATOM 2577 O O . ILE A 1 306 ? 15.143 15.532 -31.795 1.00 81.94 306 ILE A O 1
ATOM 2581 N N . PHE A 1 307 ? 16.211 17.436 -32.313 1.00 81.06 307 PHE A N 1
ATOM 2582 C CA . PHE A 1 307 ? 15.022 18.161 -32.762 1.00 81.06 307 PHE A CA 1
ATOM 2583 C C . PHE A 1 307 ? 14.343 17.484 -33.957 1.00 81.06 307 PHE A C 1
ATOM 2585 O O . PHE A 1 307 ? 13.122 17.341 -33.958 1.00 81.06 307 PHE A O 1
ATOM 2592 N N . ARG A 1 308 ? 15.116 17.016 -34.950 1.00 77.62 308 ARG A N 1
ATOM 2593 C CA . ARG A 1 308 ? 14.579 16.264 -36.099 1.00 77.62 308 ARG A CA 1
ATOM 2594 C C . ARG A 1 308 ? 13.891 14.970 -35.665 1.00 77.62 308 ARG A C 1
ATOM 2596 O O . ARG A 1 308 ? 12.720 14.784 -35.979 1.00 77.62 308 ARG A O 1
ATOM 2603 N N . MET A 1 309 ? 14.564 14.151 -34.852 1.00 83.88 309 MET A N 1
ATOM 2604 C CA . MET A 1 309 ? 13.985 12.919 -34.297 1.00 83.88 309 MET A CA 1
ATOM 2605 C C . MET A 1 309 ? 12.674 13.196 -33.542 1.00 83.88 309 MET A C 1
ATOM 2607 O O . MET A 1 309 ? 11.681 12.491 -33.724 1.00 83.88 309 MET A O 1
ATOM 2611 N N . LEU A 1 310 ? 12.659 14.211 -32.675 1.00 80.81 310 LEU A N 1
ATOM 2612 C CA . LEU A 1 310 ? 11.476 14.532 -31.884 1.00 80.81 310 LEU A CA 1
ATOM 2613 C C . LEU A 1 310 ? 10.351 15.143 -32.740 1.00 80.81 310 LEU A C 1
ATOM 2615 O O . LEU A 1 310 ? 9.181 14.875 -32.479 1.00 80.81 310 LEU A O 1
ATOM 2619 N N . ASN A 1 311 ? 10.658 15.885 -33.806 1.00 74.69 311 ASN A N 1
ATOM 2620 C CA . ASN A 1 311 ? 9.644 16.362 -34.753 1.00 74.69 311 ASN A CA 1
ATOM 2621 C C . ASN A 1 311 ? 8.990 15.233 -35.551 1.00 74.69 311 ASN A C 1
ATOM 2623 O O . ASN A 1 311 ? 7.778 15.281 -35.770 1.00 74.69 311 ASN A O 1
ATOM 2627 N N . ASP A 1 312 ? 9.748 14.210 -35.942 1.00 73.81 312 ASP A N 1
ATOM 2628 C CA . ASP A 1 312 ? 9.180 13.022 -36.586 1.00 73.81 312 ASP A CA 1
ATOM 2629 C C . ASP A 1 312 ? 8.238 12.286 -35.626 1.00 73.81 312 ASP A C 1
ATOM 2631 O O . ASP A 1 312 ? 7.125 11.907 -35.994 1.00 73.81 312 ASP A O 1
ATOM 2635 N N . PHE A 1 313 ? 8.616 12.202 -34.349 1.00 76.25 313 PHE A N 1
ATOM 2636 C CA . PHE A 1 313 ? 7.742 11.701 -33.292 1.00 76.25 313 PHE A CA 1
ATOM 2637 C C . PHE A 1 313 ? 6.500 12.592 -33.062 1.00 76.25 313 PHE A C 1
ATOM 2639 O O . PHE A 1 313 ? 5.390 12.081 -32.899 1.00 76.25 313 PHE A O 1
ATOM 2646 N N . ARG A 1 314 ? 6.639 13.925 -33.116 1.00 68.25 314 ARG A N 1
ATOM 2647 C CA . ARG A 1 314 ? 5.525 14.885 -32.985 1.00 68.25 314 ARG A CA 1
ATOM 2648 C C . ARG A 1 314 ? 4.481 14.705 -34.080 1.00 68.25 314 ARG A C 1
ATOM 2650 O O . ARG A 1 314 ? 3.291 14.780 -33.786 1.00 68.25 314 ARG A O 1
ATOM 2657 N N . LYS A 1 315 ? 4.900 14.474 -35.331 1.00 64.81 315 LYS A N 1
ATOM 2658 C CA . LYS A 1 315 ? 3.979 14.254 -36.462 1.00 64.81 315 LYS A CA 1
ATOM 2659 C C . LYS A 1 315 ? 3.035 13.071 -36.203 1.00 64.81 315 LYS A C 1
ATOM 2661 O O . LYS A 1 315 ? 1.874 13.139 -36.590 1.00 64.81 315 LYS A O 1
ATOM 2666 N N . ILE A 1 316 ? 3.503 12.052 -35.479 1.00 60.81 316 ILE A N 1
ATOM 2667 C CA . ILE A 1 316 ? 2.737 10.846 -35.121 1.00 60.81 316 ILE A CA 1
ATOM 2668 C C . ILE A 1 316 ? 1.765 11.105 -33.952 1.00 60.81 316 ILE A C 1
ATOM 2670 O O . ILE A 1 316 ? 0.682 10.527 -33.904 1.00 60.81 316 ILE A O 1
ATOM 2674 N N . ASN A 1 317 ? 2.121 11.992 -33.017 1.00 60.91 317 ASN A N 1
ATOM 2675 C CA . ASN A 1 317 ? 1.443 12.151 -31.721 1.00 60.91 317 ASN A CA 1
ATOM 2676 C C . ASN A 1 317 ? 0.858 13.553 -31.472 1.00 60.91 317 ASN A C 1
ATOM 2678 O O . ASN A 1 317 ? 0.628 13.950 -30.330 1.00 60.91 317 ASN A O 1
ATOM 2682 N N . ARG A 1 318 ? 0.586 14.296 -32.548 1.00 57.16 318 ARG A N 1
ATOM 2683 C CA . ARG A 1 318 ? 0.367 15.754 -32.582 1.00 57.16 318 ARG A CA 1
ATOM 2684 C C . ARG A 1 318 ? -0.755 16.308 -31.683 1.00 57.16 318 ARG A C 1
ATOM 2686 O O . ARG A 1 318 ? -0.769 17.506 -31.440 1.00 57.16 318 ARG A O 1
ATOM 2693 N N . ILE A 1 319 ? -1.675 15.465 -31.204 1.00 54.16 319 ILE A N 1
ATOM 2694 C CA . ILE A 1 319 ? -2.905 15.860 -30.480 1.00 54.16 319 ILE A CA 1
ATOM 2695 C C . ILE A 1 319 ? -2.970 15.236 -29.067 1.00 54.16 319 ILE A C 1
ATOM 2697 O O . ILE A 1 319 ? -3.900 15.481 -28.304 1.00 54.16 319 ILE A O 1
ATOM 2701 N N . LYS A 1 320 ? -1.991 14.409 -28.678 1.00 64.19 320 LYS A N 1
ATOM 2702 C CA . LYS A 1 320 ? -2.094 13.635 -27.436 1.00 64.19 320 LYS A CA 1
ATOM 2703 C C . LYS A 1 320 ? -1.664 14.449 -26.210 1.00 64.19 320 LYS A C 1
ATOM 2705 O O . LYS A 1 320 ? -0.529 14.913 -26.126 1.00 64.19 320 LYS A O 1
ATOM 2710 N N . VAL A 1 321 ? -2.559 14.534 -25.228 1.00 73.56 321 VAL A N 1
ATOM 2711 C CA . VAL A 1 321 ? -2.231 14.855 -23.833 1.00 73.56 321 VAL A CA 1
ATOM 2712 C C . VAL A 1 321 ? -2.172 13.530 -23.083 1.00 73.56 321 VAL A C 1
ATOM 2714 O O . VAL A 1 321 ? -3.186 12.842 -22.967 1.00 73.56 321 VAL A O 1
ATOM 2717 N N . LEU A 1 322 ? -0.983 13.139 -22.630 1.00 69.44 322 LEU A N 1
ATOM 2718 C CA . LEU A 1 322 ? -0.754 11.844 -21.984 1.00 69.44 322 LEU A CA 1
ATOM 2719 C C . LEU A 1 322 ? -0.245 12.028 -20.564 1.00 69.44 322 LEU A C 1
ATOM 2721 O O . LEU A 1 322 ? 0.371 13.044 -20.229 1.00 69.44 322 LEU A O 1
ATOM 2725 N N . ASP A 1 323 ? -0.500 11.027 -19.729 1.00 72.44 323 ASP A N 1
ATOM 2726 C CA . ASP A 1 323 ? 0.109 10.966 -18.414 1.00 72.44 323 ASP A CA 1
ATOM 2727 C C . ASP A 1 323 ? 1.619 10.703 -18.536 1.00 72.44 323 ASP A C 1
ATOM 2729 O O . ASP A 1 323 ? 2.115 10.159 -19.528 1.00 72.44 323 ASP A O 1
ATOM 2733 N N . GLY A 1 324 ? 2.373 11.100 -17.511 1.00 65.31 324 GLY A N 1
ATOM 2734 C CA . GLY A 1 324 ? 3.829 10.985 -17.523 1.00 65.31 324 GLY A CA 1
ATOM 2735 C C . GLY A 1 324 ? 4.346 9.569 -17.806 1.00 65.31 324 GLY A C 1
ATOM 2736 O O . GLY A 1 324 ? 5.361 9.419 -18.479 1.00 65.31 324 GLY A O 1
ATOM 2737 N N . LEU A 1 325 ? 3.640 8.521 -17.361 1.00 70.94 325 LEU A N 1
ATOM 2738 C CA . LEU A 1 325 ? 4.051 7.139 -17.618 1.00 70.94 325 LEU A CA 1
ATOM 2739 C C . LEU A 1 325 ? 3.851 6.741 -19.086 1.00 70.94 325 LEU A C 1
ATOM 2741 O O . LEU A 1 325 ? 4.712 6.066 -19.653 1.00 70.94 325 LEU A O 1
ATOM 2745 N N . ALA A 1 326 ? 2.759 7.166 -19.725 1.00 71.06 326 ALA A N 1
ATOM 2746 C CA . ALA A 1 326 ? 2.571 6.938 -21.153 1.00 71.06 326 ALA A CA 1
ATOM 2747 C C . ALA A 1 326 ? 3.615 7.686 -21.993 1.00 71.06 326 ALA A C 1
ATOM 2749 O O . ALA A 1 326 ? 4.149 7.098 -22.932 1.00 71.06 326 ALA A O 1
ATOM 2750 N N . TRP A 1 327 ? 3.995 8.915 -21.620 1.00 79.50 327 TRP A N 1
ATOM 2751 C CA . TRP A 1 327 ? 5.093 9.620 -22.294 1.00 79.50 327 TRP A CA 1
ATOM 2752 C C . TRP A 1 327 ? 6.437 8.905 -22.151 1.00 79.50 327 TRP A C 1
ATOM 2754 O O . TRP A 1 327 ? 7.149 8.767 -23.145 1.00 79.50 327 TRP A O 1
ATOM 2764 N N . VAL A 1 328 ? 6.766 8.392 -20.958 1.00 77.12 328 VAL A N 1
ATOM 2765 C CA . VAL A 1 328 ? 7.968 7.562 -20.753 1.00 77.12 328 VAL A CA 1
ATOM 2766 C C . VAL A 1 328 ? 7.939 6.357 -21.694 1.00 77.12 328 VAL A C 1
ATOM 2768 O O . VAL A 1 328 ? 8.915 6.100 -22.393 1.00 77.12 328 VAL A O 1
ATOM 2771 N N . ASN A 1 329 ? 6.812 5.647 -21.766 1.00 78.62 329 ASN A N 1
ATOM 2772 C CA . ASN A 1 329 ? 6.682 4.450 -22.593 1.00 78.62 329 ASN A CA 1
ATOM 2773 C C . ASN A 1 329 ? 6.751 4.739 -24.102 1.00 78.62 329 ASN A C 1
ATOM 2775 O O . ASN A 1 329 ? 7.344 3.948 -24.834 1.00 78.62 329 ASN A O 1
ATOM 2779 N N . GLU A 1 330 ? 6.181 5.853 -24.573 1.00 78.19 330 GLU A N 1
ATOM 2780 C CA . GLU A 1 330 ? 6.216 6.223 -25.993 1.00 78.19 330 GLU A CA 1
ATOM 2781 C C . GLU A 1 330 ? 7.581 6.792 -26.427 1.00 78.19 330 GLU A C 1
ATOM 2783 O O . GLU A 1 330 ? 8.056 6.474 -27.518 1.00 78.19 330 GLU A O 1
ATOM 2788 N N . LEU A 1 331 ? 8.253 7.587 -25.583 1.00 82.50 331 LEU A N 1
ATOM 2789 C CA . LEU A 1 331 ? 9.545 8.212 -25.915 1.00 82.50 331 LEU A CA 1
ATOM 2790 C C . LEU A 1 331 ? 10.740 7.268 -25.749 1.00 82.50 331 LEU A C 1
ATOM 2792 O O . LEU A 1 331 ? 11.738 7.402 -26.459 1.00 82.50 331 LEU A O 1
ATOM 2796 N N . LYS A 1 332 ? 10.658 6.297 -24.835 1.00 83.25 332 LYS A N 1
ATOM 2797 C CA . LYS A 1 332 ? 11.735 5.338 -24.553 1.00 83.25 332 LYS A CA 1
ATOM 2798 C C . LYS A 1 332 ? 12.281 4.616 -25.799 1.00 83.25 332 LYS A C 1
ATOM 2800 O O . LYS A 1 332 ? 13.500 4.632 -25.976 1.00 83.25 332 LYS A O 1
ATOM 2805 N N . PRO A 1 333 ? 11.466 4.010 -26.688 1.00 81.25 333 PRO A N 1
ATOM 2806 C CA . PRO A 1 333 ? 11.988 3.359 -27.893 1.00 81.25 333 PRO A CA 1
ATOM 2807 C C . PRO A 1 333 ? 12.620 4.348 -28.884 1.00 81.25 333 PRO A C 1
ATOM 2809 O O . PRO A 1 333 ? 13.595 4.003 -29.552 1.00 81.25 333 PRO A O 1
ATOM 2812 N N . VAL A 1 334 ? 12.106 5.579 -28.951 1.00 83.50 334 VAL A N 1
ATOM 2813 C CA . VAL A 1 334 ? 12.594 6.636 -29.851 1.00 83.50 334 VAL A CA 1
ATOM 2814 C C . VAL A 1 334 ? 13.981 7.107 -29.418 1.00 83.50 334 VAL A C 1
ATOM 2816 O O . VAL A 1 334 ? 14.928 7.060 -30.203 1.00 83.50 334 VAL A O 1
ATOM 2819 N N . LEU A 1 335 ? 14.131 7.453 -28.136 1.00 82.56 335 LEU A N 1
ATOM 2820 C CA . LEU A 1 335 ? 15.419 7.854 -27.569 1.00 82.56 335 LEU A CA 1
ATOM 2821 C C . LEU A 1 335 ? 16.438 6.709 -27.574 1.00 82.56 335 LEU A C 1
ATOM 2823 O O . LEU A 1 335 ? 17.630 6.957 -27.744 1.00 82.56 335 LEU A O 1
ATOM 2827 N N . LYS A 1 336 ? 15.986 5.452 -27.444 1.00 83.50 336 LYS A N 1
ATOM 2828 C CA . LYS A 1 336 ? 16.866 4.272 -27.513 1.00 83.50 336 LYS A CA 1
ATOM 2829 C C . LYS A 1 336 ? 17.492 4.140 -28.883 1.00 83.50 336 LYS A C 1
ATOM 2831 O O . LYS A 1 336 ? 18.705 3.989 -28.982 1.00 83.50 336 LYS A O 1
ATOM 2836 N N . LYS A 1 337 ? 16.675 4.243 -29.930 1.00 81.88 337 LYS A N 1
ATOM 2837 C CA . LYS A 1 337 ? 17.159 4.198 -31.309 1.00 81.88 337 LYS A CA 1
ATOM 2838 C C . LYS A 1 337 ? 18.166 5.316 -31.578 1.00 81.88 337 LYS A C 1
ATOM 2840 O O . LYS A 1 337 ? 19.217 5.052 -32.149 1.00 81.88 337 LYS A O 1
ATOM 2845 N N . PHE A 1 338 ? 17.873 6.529 -31.114 1.00 84.38 338 PHE A N 1
ATOM 2846 C CA . PHE A 1 338 ? 18.768 7.670 -31.276 1.00 84.38 338 PHE A CA 1
ATOM 2847 C C . PHE A 1 338 ? 20.115 7.483 -30.574 1.00 84.38 338 PHE A C 1
ATOM 2849 O O . PHE A 1 338 ? 21.149 7.704 -31.191 1.00 84.38 338 PHE A O 1
ATOM 2856 N N . LEU A 1 339 ? 20.126 7.048 -29.311 1.00 80.75 339 LEU A N 1
ATOM 2857 C CA . LEU A 1 339 ? 21.376 6.863 -28.567 1.00 80.75 339 LEU A CA 1
ATOM 2858 C C . LEU A 1 339 ? 22.236 5.730 -29.127 1.00 80.75 339 LEU A C 1
ATOM 2860 O O . LEU A 1 339 ? 23.451 5.881 -29.171 1.00 80.75 339 LEU A O 1
ATOM 2864 N N . VAL A 1 340 ? 21.625 4.641 -29.600 1.00 80.62 340 VAL A N 1
ATOM 2865 C CA . VAL A 1 340 ? 22.347 3.574 -30.313 1.00 80.62 340 VAL A CA 1
ATOM 2866 C C . VAL A 1 340 ? 22.995 4.134 -31.583 1.00 80.62 340 VAL A C 1
ATOM 2868 O O . VAL A 1 340 ? 24.204 4.038 -31.739 1.00 80.62 340 VAL A O 1
ATOM 2871 N N . GLN A 1 341 ? 22.229 4.836 -32.426 1.00 79.75 341 GLN A N 1
ATOM 2872 C CA . GLN A 1 341 ? 22.762 5.459 -33.645 1.00 79.75 341 GLN A CA 1
ATOM 2873 C C . GLN A 1 341 ? 23.844 6.508 -33.365 1.00 79.75 341 GLN A C 1
ATOM 2875 O O . GLN A 1 341 ? 24.764 6.675 -34.164 1.00 79.75 341 GLN A O 1
ATOM 2880 N N . LEU A 1 342 ? 23.730 7.244 -32.260 1.00 79.75 342 LEU A N 1
ATOM 2881 C CA . LEU A 1 342 ? 24.735 8.214 -31.848 1.00 79.75 342 LEU A CA 1
ATOM 2882 C C . LEU A 1 342 ? 26.038 7.514 -31.455 1.00 79.75 342 LEU A C 1
ATOM 2884 O O . LEU A 1 342 ? 27.097 7.968 -31.868 1.00 79.75 342 LEU A O 1
ATOM 2888 N N . LEU A 1 343 ? 25.955 6.429 -30.681 1.00 75.31 343 LEU A N 1
ATOM 2889 C CA . LEU A 1 343 ? 27.101 5.633 -30.238 1.00 75.31 343 LEU A CA 1
ATOM 2890 C C . LEU A 1 343 ? 27.806 4.953 -31.414 1.00 75.31 343 LEU A C 1
ATOM 2892 O O . LEU A 1 343 ? 29.016 5.111 -31.557 1.00 75.31 343 LEU A O 1
ATOM 2896 N N . ASP A 1 344 ? 27.049 4.309 -32.304 1.00 73.62 344 ASP A N 1
ATOM 2897 C CA . ASP A 1 344 ? 27.581 3.612 -33.484 1.00 73.62 344 ASP A CA 1
ATOM 2898 C C . ASP A 1 344 ? 28.345 4.556 -34.430 1.00 73.62 344 ASP A C 1
ATOM 2900 O O . ASP A 1 344 ? 29.314 4.165 -35.082 1.00 73.62 344 ASP A O 1
ATOM 2904 N N . ASN A 1 345 ? 27.938 5.828 -34.477 1.00 71.38 345 ASN A N 1
ATOM 2905 C CA . ASN A 1 345 ? 28.548 6.851 -35.326 1.00 71.38 345 ASN A CA 1
ATOM 2906 C C . ASN A 1 345 ? 29.522 7.779 -34.577 1.00 71.38 345 ASN A C 1
ATOM 2908 O O . ASN A 1 345 ? 30.098 8.673 -35.192 1.00 71.38 345 ASN A O 1
ATOM 2912 N N . MET A 1 346 ? 29.739 7.576 -33.272 1.00 68.94 346 MET A N 1
ATOM 2913 C CA . MET A 1 346 ? 30.472 8.508 -32.399 1.00 68.94 346 MET A CA 1
ATOM 2914 C C . MET A 1 346 ? 31.968 8.623 -32.723 1.00 68.94 346 MET A C 1
ATOM 2916 O O . MET A 1 346 ? 32.607 9.613 -32.377 1.00 68.94 346 MET A O 1
ATOM 2920 N N . PHE A 1 347 ? 32.537 7.597 -33.362 1.00 59.59 347 PHE A N 1
ATOM 2921 C CA . PHE A 1 347 ? 33.967 7.497 -33.679 1.00 59.59 347 PHE A CA 1
ATOM 2922 C C . PHE A 1 347 ? 34.259 7.253 -35.161 1.00 59.59 347 PHE A C 1
ATOM 2924 O O . PHE A 1 347 ? 35.411 7.004 -35.518 1.00 59.59 347 PHE A O 1
ATOM 2931 N N . ASN A 1 348 ? 33.240 7.307 -36.022 1.00 55.31 348 ASN A N 1
ATOM 2932 C CA . ASN A 1 348 ? 33.371 6.980 -37.437 1.00 55.31 348 ASN A CA 1
ATOM 2933 C C . ASN A 1 348 ? 33.318 8.262 -38.295 1.00 55.31 348 ASN A C 1
ATOM 2935 O O . ASN A 1 348 ? 32.239 8.690 -38.696 1.00 55.31 348 ASN A O 1
ATOM 2939 N N . PRO A 1 349 ? 34.467 8.887 -38.629 1.00 46.56 349 PRO A N 1
ATOM 2940 C CA . PRO A 1 349 ? 34.503 10.102 -39.450 1.00 46.56 349 PRO A CA 1
ATOM 2941 C C . PRO A 1 349 ? 34.237 9.852 -40.947 1.00 46.56 349 PRO A C 1
ATOM 2943 O O . PRO A 1 349 ? 34.264 10.787 -41.740 1.00 46.56 349 PRO A O 1
ATOM 2946 N N . LYS A 1 350 ? 34.001 8.602 -41.370 1.00 39.94 350 LYS A N 1
ATOM 2947 C CA . LYS A 1 350 ? 33.789 8.223 -42.776 1.00 39.94 350 LYS A CA 1
ATOM 2948 C C . LYS A 1 350 ? 32.377 7.697 -43.017 1.00 39.94 350 LYS A C 1
ATOM 2950 O O . LYS A 1 350 ? 32.226 6.550 -43.405 1.00 39.94 350 LYS A O 1
ATOM 2955 N N . LEU A 1 351 ? 31.357 8.522 -42.805 1.00 40.56 351 LEU A N 1
ATOM 2956 C CA . LEU A 1 351 ? 30.031 8.322 -43.417 1.00 40.56 351 LEU A CA 1
ATOM 2957 C C . LEU A 1 351 ? 29.267 9.637 -43.663 1.00 40.56 351 LEU A C 1
ATOM 2959 O O . LEU A 1 351 ? 28.102 9.610 -44.037 1.00 40.56 351 LEU A O 1
ATOM 2963 N N . GLU A 1 352 ? 29.929 10.790 -43.548 1.00 37.44 352 GLU A N 1
ATOM 2964 C CA . GLU A 1 352 ? 29.404 12.065 -44.042 1.00 37.44 352 GLU A CA 1
ATOM 2965 C C . GLU A 1 352 ? 30.320 12.557 -45.174 1.00 37.44 352 GLU A C 1
ATOM 2967 O O . GLU A 1 352 ? 31.145 13.451 -45.008 1.00 37.44 352 GLU A O 1
ATOM 2972 N N . LYS A 1 353 ? 30.186 11.953 -46.363 1.00 26.72 353 LYS A N 1
ATOM 2973 C CA . LYS A 1 353 ? 30.248 12.784 -47.567 1.00 26.72 353 LYS A CA 1
ATOM 2974 C C . LYS A 1 353 ? 28.842 13.353 -47.745 1.00 26.72 353 LYS A C 1
ATOM 2976 O O . LYS A 1 353 ? 27.915 12.562 -47.918 1.00 26.72 353 LYS A O 1
ATOM 2981 N N . PRO A 1 354 ? 28.657 14.679 -47.713 1.00 32.41 354 PRO A N 1
ATOM 2982 C CA . PRO A 1 354 ? 27.475 15.255 -48.311 1.00 32.41 354 PRO A CA 1
ATOM 2983 C C . PRO A 1 354 ? 27.628 15.022 -49.814 1.00 32.41 354 PRO A C 1
ATOM 2985 O O . PRO A 1 354 ? 28.513 15.598 -50.446 1.00 32.41 354 PRO A O 1
ATOM 2988 N N . GLU A 1 355 ? 26.797 14.166 -50.406 1.00 28.14 355 GLU A N 1
ATOM 2989 C CA . GLU A 1 355 ? 26.446 14.425 -51.795 1.00 28.14 355 GLU A CA 1
ATOM 2990 C C . GLU A 1 355 ? 25.665 15.733 -51.783 1.00 28.14 355 GLU A C 1
ATOM 2992 O O . GLU A 1 355 ? 24.479 15.799 -51.465 1.00 28.14 355 GLU A O 1
ATOM 2997 N N . THR A 1 356 ? 26.391 16.802 -52.081 1.00 31.45 356 THR A N 1
ATOM 2998 C CA . THR A 1 356 ? 25.866 18.012 -52.683 1.00 31.45 356 THR A CA 1
ATOM 2999 C C . THR A 1 356 ? 25.128 17.626 -53.964 1.00 31.45 356 THR A C 1
ATOM 3001 O O . THR A 1 356 ? 25.651 17.747 -55.069 1.00 31.45 356 THR A O 1
ATOM 3004 N N . LYS A 1 357 ? 23.875 17.185 -53.834 1.00 27.58 357 LYS A N 1
ATOM 3005 C CA . LYS A 1 357 ? 22.885 17.529 -54.848 1.00 27.58 357 LYS A CA 1
ATOM 3006 C C . LYS A 1 357 ? 22.478 18.968 -54.583 1.00 27.58 357 LYS A C 1
ATOM 3008 O O . LYS A 1 357 ? 22.124 19.349 -53.470 1.00 27.58 357 LYS A O 1
ATOM 3013 N N . LYS A 1 358 ? 22.720 19.764 -55.616 1.00 29.20 358 LYS A N 1
ATOM 3014 C CA . LYS A 1 358 ? 22.565 21.206 -55.668 1.00 29.20 358 LYS A CA 1
ATOM 3015 C C . LYS A 1 358 ? 21.205 21.632 -55.123 1.00 29.20 358 LYS A C 1
ATOM 3017 O O . LYS A 1 358 ? 20.192 20.978 -55.336 1.00 29.20 358 LYS A O 1
ATOM 3022 N N . ILE A 1 359 ? 21.253 22.770 -54.448 1.00 31.16 359 ILE A N 1
ATOM 3023 C CA . ILE A 1 359 ? 20.154 23.713 -54.308 1.00 31.16 359 ILE A CA 1
ATOM 3024 C C . ILE A 1 359 ? 19.668 24.007 -55.728 1.00 31.16 359 ILE A C 1
ATOM 3026 O O . ILE A 1 359 ? 20.408 24.632 -56.474 1.00 31.16 359 ILE A O 1
ATOM 3030 N N . ASP A 1 360 ? 18.537 23.424 -56.104 1.00 30.16 360 ASP A N 1
ATOM 3031 C CA . ASP A 1 360 ? 17.606 23.845 -57.158 1.00 30.16 360 ASP A CA 1
ATOM 3032 C C . ASP A 1 360 ? 16.562 22.730 -57.253 1.00 30.16 360 ASP A C 1
ATOM 3034 O O . ASP A 1 360 ? 16.732 21.804 -58.030 1.00 30.16 360 ASP A O 1
ATOM 3038 N N . ASP A 1 361 ? 15.587 22.744 -56.337 1.00 29.89 361 ASP A N 1
ATOM 3039 C CA . ASP A 1 361 ? 14.246 22.143 -56.482 1.00 29.89 361 ASP A CA 1
ATOM 3040 C C . ASP A 1 361 ? 13.464 22.328 -55.164 1.00 29.89 361 ASP A C 1
ATOM 3042 O O . ASP A 1 361 ? 12.995 21.395 -54.522 1.00 29.89 361 ASP A O 1
ATOM 3046 N N . LEU A 1 362 ? 13.321 23.584 -54.724 1.00 30.42 362 LEU A N 1
ATOM 3047 C CA . LEU A 1 362 ? 12.420 23.976 -53.626 1.00 30.42 362 LEU A CA 1
ATOM 3048 C C . LEU A 1 362 ? 11.010 24.335 -54.139 1.00 30.42 362 LEU A C 1
ATOM 3050 O O . LEU A 1 362 ? 10.304 25.126 -53.520 1.00 30.42 362 LEU A O 1
ATOM 3054 N N . GLN A 1 363 ? 10.581 23.767 -55.273 1.00 31.42 363 GLN A N 1
ATOM 3055 C CA . GLN A 1 363 ? 9.258 24.047 -55.855 1.00 31.42 363 GLN A CA 1
ATOM 3056 C C . GLN A 1 363 ? 8.451 22.818 -56.307 1.00 31.42 363 GLN A C 1
ATOM 3058 O O . GLN A 1 363 ? 7.430 22.984 -56.969 1.00 31.42 363 GLN A O 1
ATOM 3063 N N . LYS A 1 364 ? 8.820 21.587 -55.928 1.00 32.47 364 LYS A N 1
ATOM 3064 C CA . LYS A 1 364 ? 8.019 20.391 -56.260 1.00 32.47 364 LYS A CA 1
ATOM 3065 C C . LYS A 1 364 ? 8.009 19.337 -55.148 1.00 32.47 364 LYS A C 1
ATOM 3067 O O . LYS A 1 364 ? 8.532 18.254 -55.329 1.00 32.47 364 LYS A O 1
ATOM 3072 N N . GLU A 1 365 ? 7.365 19.629 -54.022 1.00 30.27 365 GLU A N 1
ATOM 3073 C CA . GLU A 1 365 ? 6.834 18.590 -53.112 1.00 30.27 365 GLU A CA 1
ATOM 3074 C C . GLU A 1 365 ? 5.472 19.034 -52.542 1.00 30.27 365 GLU A C 1
ATOM 3076 O O . GLU A 1 365 ? 5.190 18.920 -51.352 1.00 30.27 365 GLU A O 1
ATOM 3081 N N . GLU A 1 366 ? 4.613 19.575 -53.412 1.00 30.27 366 GLU A N 1
ATOM 3082 C CA . GLU A 1 366 ? 3.181 19.766 -53.124 1.00 30.27 366 GLU A CA 1
ATOM 3083 C C . GLU A 1 366 ? 2.282 18.770 -53.878 1.00 30.27 366 GLU A C 1
ATOM 3085 O O . GLU A 1 366 ? 1.068 18.822 -53.754 1.00 30.27 366 GLU A O 1
ATOM 3090 N N . ASN A 1 367 ? 2.856 17.806 -54.601 1.00 30.33 367 ASN A N 1
ATOM 3091 C CA . ASN A 1 367 ? 2.115 16.730 -55.253 1.00 30.33 367 ASN A CA 1
ATOM 3092 C C . ASN A 1 367 ? 2.894 15.427 -55.095 1.00 30.33 367 ASN A C 1
ATOM 3094 O O . ASN A 1 367 ? 3.864 15.234 -55.811 1.00 30.33 367 ASN A O 1
ATOM 3098 N N . ASP A 1 368 ? 2.498 14.603 -54.124 1.00 28.11 368 ASP A N 1
ATOM 3099 C CA . ASP A 1 368 ? 2.550 13.131 -54.186 1.00 28.11 368 ASP A CA 1
ATOM 3100 C C . ASP A 1 368 ? 1.756 12.544 -53.002 1.00 28.11 368 ASP A C 1
ATOM 3102 O O . ASP A 1 368 ? 2.208 11.735 -52.192 1.00 28.11 368 ASP A O 1
ATOM 3106 N N . THR A 1 369 ? 0.491 12.956 -52.902 1.00 36.41 369 THR A N 1
ATOM 3107 C CA . THR A 1 369 ? -0.575 12.019 -52.542 1.00 36.41 369 THR A CA 1
ATOM 3108 C C . THR A 1 369 ? -0.936 11.239 -53.799 1.00 36.41 369 THR A C 1
ATOM 3110 O O . THR A 1 369 ? -1.862 11.642 -54.486 1.00 36.41 369 THR A O 1
ATOM 3113 N N . GLU A 1 370 ? -0.196 10.176 -54.123 1.00 38.94 370 GLU A N 1
ATOM 3114 C CA . GLU A 1 370 ? -0.695 8.971 -54.809 1.00 38.94 370 GLU A CA 1
ATOM 3115 C C . GLU A 1 370 ? 0.448 7.989 -55.142 1.00 38.94 370 GLU A C 1
ATOM 3117 O O . GLU A 1 370 ? 1.454 8.364 -55.726 1.00 38.94 370 GLU A O 1
ATOM 3122 N N . LYS A 1 371 ? 0.201 6.703 -54.840 1.00 37.00 371 LYS A N 1
ATOM 3123 C CA . LYS A 1 371 ? 0.901 5.474 -55.290 1.00 37.00 371 LYS A CA 1
ATOM 3124 C C . LYS A 1 371 ? 2.119 4.975 -54.498 1.00 37.00 371 LYS A C 1
ATOM 3126 O O . LYS A 1 371 ? 3.267 5.244 -54.820 1.00 37.00 371 LYS A O 1
ATOM 3131 N N . LEU A 1 372 ? 1.819 4.054 -53.575 1.00 33.66 372 LEU A N 1
ATOM 3132 C CA . LEU A 1 372 ? 2.497 2.750 -53.454 1.00 33.66 372 LEU A CA 1
ATOM 3133 C C . LEU A 1 372 ? 1.596 1.783 -52.655 1.00 33.66 372 LEU A C 1
ATOM 3135 O O . LEU A 1 372 ? 1.827 1.482 -51.484 1.00 33.66 372 LEU A O 1
ATOM 3139 N N . ASP A 1 373 ? 0.522 1.331 -53.308 1.00 50.09 373 ASP A N 1
ATOM 3140 C CA . ASP A 1 373 ? -0.408 0.299 -52.829 1.00 50.09 373 ASP A CA 1
ATOM 3141 C C . ASP A 1 373 ? -0.280 -0.942 -53.735 1.00 50.09 373 ASP A C 1
ATOM 3143 O O . ASP A 1 373 ? -1.120 -1.189 -54.590 1.00 50.09 373 ASP A O 1
ATOM 3147 N N . ASP A 1 374 ? 0.775 -1.741 -53.551 1.00 53.16 374 ASP A N 1
ATOM 3148 C CA . ASP A 1 374 ? 0.936 -3.025 -54.271 1.00 53.16 374 ASP A CA 1
ATOM 3149 C C . ASP A 1 374 ? 0.525 -4.244 -53.435 1.00 53.16 374 ASP A C 1
ATOM 3151 O O . ASP A 1 374 ? 0.770 -5.397 -53.786 1.00 53.16 374 ASP A O 1
ATOM 3155 N N . VAL A 1 375 ? -0.145 -4.020 -52.304 1.00 58.47 375 VAL A N 1
ATOM 3156 C CA . VAL A 1 375 ? -0.632 -5.109 -51.459 1.00 58.47 375 VAL A CA 1
ATOM 3157 C C . VAL A 1 375 ? -2.154 -5.125 -51.509 1.00 58.47 375 VAL A C 1
ATOM 3159 O O . VAL A 1 375 ? -2.818 -4.395 -50.774 1.00 58.47 375 VAL A O 1
ATOM 3162 N N . ASN A 1 376 ? -2.719 -5.954 -52.392 1.00 70.81 376 ASN A N 1
ATOM 3163 C CA . ASN A 1 376 ? -4.167 -6.054 -52.572 1.00 70.81 376 ASN A CA 1
ATOM 3164 C C . ASN A 1 376 ? -4.841 -6.770 -51.384 1.00 70.81 376 ASN A C 1
ATOM 3166 O O . ASN A 1 376 ? -5.179 -7.952 -51.431 1.00 70.81 376 ASN A O 1
ATOM 3170 N N . PHE A 1 377 ? -5.069 -6.024 -50.303 1.00 69.69 377 PHE A N 1
ATOM 3171 C CA . PHE A 1 377 ? -5.733 -6.520 -49.097 1.00 69.69 377 PHE A CA 1
ATOM 3172 C C . PHE A 1 377 ? -7.214 -6.858 -49.306 1.00 69.69 377 PHE A C 1
ATOM 3174 O O . PHE A 1 377 ? -7.790 -7.558 -48.475 1.00 69.69 377 PHE A O 1
ATOM 3181 N N . SER A 1 378 ? -7.838 -6.361 -50.381 1.00 69.88 378 SER A N 1
ATOM 3182 C CA . SER A 1 378 ? -9.247 -6.645 -50.672 1.00 69.88 378 SER A CA 1
ATOM 3183 C C . SER A 1 378 ? -9.467 -8.104 -51.085 1.00 69.88 378 SER A C 1
ATOM 3185 O O . SER A 1 378 ? -10.496 -8.679 -50.752 1.00 69.88 378 SER A O 1
ATOM 3187 N N . ALA A 1 379 ? -8.456 -8.748 -51.681 1.00 70.94 379 ALA A N 1
ATOM 3188 C CA . ALA A 1 379 ? -8.526 -10.138 -52.133 1.00 70.94 379 ALA A CA 1
ATOM 3189 C C . ALA A 1 379 ? -8.638 -11.172 -50.993 1.00 70.94 379 ALA A C 1
ATOM 3191 O O . ALA A 1 379 ? -9.053 -12.304 -51.223 1.00 70.94 379 ALA A O 1
ATOM 3192 N N . ILE A 1 380 ? -8.265 -10.803 -49.762 1.00 76.56 380 ILE A N 1
ATOM 3193 C CA . ILE A 1 380 ? -8.312 -11.694 -48.588 1.00 76.56 380 ILE A CA 1
ATOM 3194 C C . ILE A 1 380 ? -9.399 -11.306 -47.579 1.00 76.56 380 ILE A C 1
ATOM 3196 O O . ILE A 1 380 ? -9.527 -11.956 -46.540 1.00 76.56 380 ILE A O 1
ATOM 3200 N N . PHE A 1 381 ? -10.160 -10.245 -47.855 1.00 78.31 381 PHE A N 1
ATOM 3201 C CA . PHE A 1 381 ? -11.179 -9.732 -46.949 1.00 78.31 381 PHE A CA 1
ATOM 3202 C C . PHE A 1 381 ? -12.514 -10.455 -47.163 1.00 78.31 381 PHE A C 1
ATOM 3204 O O . PHE A 1 381 ? -13.327 -10.052 -47.987 1.00 78.31 381 PHE A O 1
ATOM 3211 N N . ASP A 1 382 ? -12.733 -11.526 -46.401 1.00 78.94 382 ASP A N 1
ATOM 3212 C CA . ASP A 1 382 ? -13.967 -12.320 -46.418 1.00 78.94 382 ASP A CA 1
ATOM 3213 C C . ASP A 1 382 ? -14.512 -12.474 -44.991 1.00 78.94 382 ASP A C 1
ATOM 3215 O O . ASP A 1 382 ? -13.884 -13.101 -44.134 1.00 78.94 382 ASP A O 1
ATOM 3219 N N . LEU A 1 383 ? -15.680 -11.879 -44.725 1.00 79.75 383 LEU A N 1
ATOM 3220 C CA . LEU A 1 383 ? -16.314 -11.853 -43.399 1.00 79.75 383 LEU A CA 1
ATOM 3221 C C . LEU A 1 383 ? 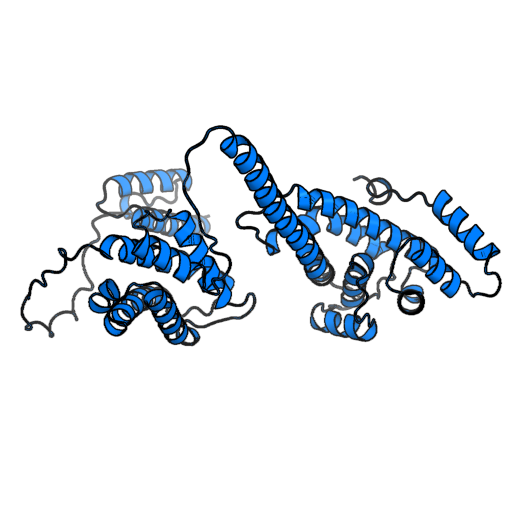-16.777 -13.240 -42.919 1.00 79.75 383 LEU A C 1
ATOM 3223 O O . LEU A 1 383 ? -16.967 -13.432 -41.712 1.00 79.75 383 LEU A O 1
ATOM 3227 N N . ASN A 1 384 ? -16.874 -14.223 -43.821 1.00 79.31 384 ASN A N 1
ATOM 3228 C CA . ASN A 1 384 ? -17.158 -15.613 -43.466 1.00 79.31 384 ASN A CA 1
ATOM 3229 C C . ASN A 1 384 ? -15.951 -16.309 -42.812 1.00 79.31 384 ASN A C 1
ATOM 3231 O O . ASN A 1 384 ? -16.114 -17.326 -42.136 1.00 79.31 384 ASN A O 1
ATOM 3235 N N . LEU A 1 385 ? -14.736 -15.759 -42.939 1.00 80.62 385 LEU A N 1
ATOM 3236 C CA . LEU A 1 385 ? -13.536 -16.327 -42.326 1.00 80.62 385 LEU A CA 1
ATOM 3237 C C . LEU A 1 385 ? -13.502 -16.113 -40.812 1.00 80.62 385 LEU A C 1
ATOM 3239 O O . LEU A 1 385 ? -13.855 -15.054 -40.284 1.00 80.62 385 LEU A O 1
ATOM 3243 N N . GLU A 1 386 ? -13.005 -17.109 -40.083 1.00 84.12 386 GLU A N 1
ATOM 3244 C CA . GLU A 1 386 ? -12.586 -16.925 -38.695 1.00 84.12 386 GLU A CA 1
ATOM 3245 C C . GLU A 1 386 ? -11.438 -15.914 -38.601 1.00 84.12 386 GLU A C 1
ATOM 3247 O O . GLU A 1 386 ? -10.594 -15.809 -39.491 1.00 84.12 386 GLU A O 1
ATOM 3252 N N . VAL A 1 387 ? -11.403 -15.165 -37.498 1.00 75.75 387 VAL A N 1
ATOM 3253 C CA . VAL A 1 387 ? -10.431 -14.084 -37.278 1.00 75.75 387 VAL A CA 1
ATOM 3254 C C . VAL A 1 387 ? -8.988 -14.581 -37.396 1.00 75.75 387 VAL A C 1
ATOM 3256 O O . VAL A 1 387 ? -8.157 -13.873 -37.964 1.00 75.75 387 VAL A O 1
ATOM 3259 N N . GLU A 1 388 ? -8.696 -15.778 -36.881 1.00 78.75 388 GLU A N 1
ATOM 3260 C CA . GLU A 1 388 ? -7.340 -16.332 -36.924 1.00 78.75 388 GLU A CA 1
ATOM 3261 C C . GLU A 1 388 ? -6.953 -16.741 -38.353 1.00 78.75 388 GLU A C 1
ATOM 3263 O O . GLU A 1 388 ? -5.878 -16.377 -38.815 1.00 78.75 388 GLU A O 1
ATOM 3268 N N . LYS A 1 389 ? -7.882 -17.324 -39.126 1.00 80.38 389 LYS A N 1
ATOM 3269 C CA . LYS A 1 389 ? -7.668 -17.626 -40.555 1.00 80.38 389 LYS A CA 1
ATOM 3270 C C . LYS A 1 389 ? -7.461 -16.368 -41.406 1.00 80.38 389 LYS A C 1
ATOM 3272 O O . LYS A 1 389 ? -6.662 -16.376 -42.341 1.00 80.38 389 LYS A O 1
ATOM 3277 N N . TYR A 1 390 ? -8.162 -15.272 -41.101 1.00 80.94 390 TYR A N 1
ATOM 3278 C CA . TYR A 1 390 ? -7.935 -13.981 -41.764 1.00 80.94 390 TYR A CA 1
ATOM 3279 C C . TYR A 1 390 ? -6.547 -13.412 -41.431 1.00 80.94 390 TYR A C 1
ATOM 3281 O O . TYR A 1 390 ? -5.853 -12.897 -42.308 1.00 80.94 390 TYR A O 1
ATOM 3289 N N . ARG A 1 391 ? -6.114 -13.539 -40.172 1.00 79.88 391 ARG A N 1
ATOM 3290 C CA . ARG A 1 391 ? -4.784 -13.117 -39.729 1.00 79.88 391 ARG A CA 1
ATOM 3291 C C . ARG A 1 391 ? -3.670 -13.911 -40.415 1.00 79.88 391 ARG A C 1
ATOM 3293 O O . ARG A 1 391 ? -2.727 -13.292 -40.893 1.00 79.88 391 ARG A O 1
ATOM 3300 N N . GLU A 1 392 ? -3.799 -15.231 -40.514 1.00 83.88 392 GLU A N 1
ATOM 3301 C CA . GLU A 1 392 ? -2.829 -16.099 -41.199 1.00 83.88 392 GLU A CA 1
ATOM 3302 C C . GLU A 1 392 ? -2.686 -15.734 -42.684 1.00 83.88 392 GLU A C 1
ATOM 3304 O O . GLU A 1 392 ? -1.572 -15.571 -43.182 1.00 83.88 392 GLU A O 1
ATOM 3309 N N . LYS A 1 393 ? -3.805 -15.503 -43.387 1.00 80.12 393 LYS A N 1
ATOM 3310 C CA . LYS A 1 393 ? -3.783 -15.035 -44.786 1.00 80.12 393 LYS A CA 1
ATOM 3311 C C . LYS A 1 393 ? -3.115 -13.666 -44.932 1.00 80.12 393 LYS A C 1
ATOM 3313 O O . LYS A 1 393 ? -2.382 -13.441 -45.891 1.00 80.12 393 LYS A O 1
ATOM 3318 N N . LEU A 1 394 ? -3.345 -12.756 -43.987 1.00 80.88 394 LEU A N 1
ATOM 3319 C CA . LEU A 1 394 ? -2.739 -11.425 -43.975 1.00 80.88 394 LEU A CA 1
ATOM 3320 C C . LEU A 1 394 ? -1.229 -11.477 -43.689 1.00 80.88 394 LEU A C 1
ATOM 3322 O O . LEU A 1 394 ? -0.465 -10.725 -44.290 1.00 80.88 394 LEU A O 1
ATOM 3326 N N . GLU A 1 395 ? -0.798 -12.369 -42.797 1.00 82.06 395 GLU A N 1
ATOM 3327 C CA . GLU A 1 395 ? 0.612 -12.626 -42.491 1.00 82.06 395 GLU A CA 1
ATOM 3328 C C . GLU A 1 395 ? 1.344 -13.217 -43.706 1.00 82.06 395 GLU A C 1
ATOM 3330 O O . GLU A 1 395 ? 2.395 -12.695 -44.082 1.00 82.06 395 GLU A O 1
ATOM 3335 N N . ALA A 1 396 ? 0.747 -14.201 -44.389 1.00 81.50 396 ALA A N 1
ATOM 3336 C CA . ALA A 1 396 ? 1.290 -14.788 -45.617 1.00 81.50 396 ALA A CA 1
ATOM 3337 C C . ALA A 1 396 ? 1.407 -13.762 -46.760 1.00 81.50 396 ALA A C 1
ATOM 3339 O O . ALA A 1 396 ? 2.418 -13.705 -47.459 1.00 81.50 396 ALA A O 1
ATOM 3340 N N . LEU A 1 397 ? 0.402 -12.897 -46.918 1.00 79.69 397 LEU A N 1
ATOM 3341 C CA . LEU A 1 397 ? 0.378 -11.872 -47.962 1.00 79.69 397 LEU A CA 1
ATOM 3342 C C .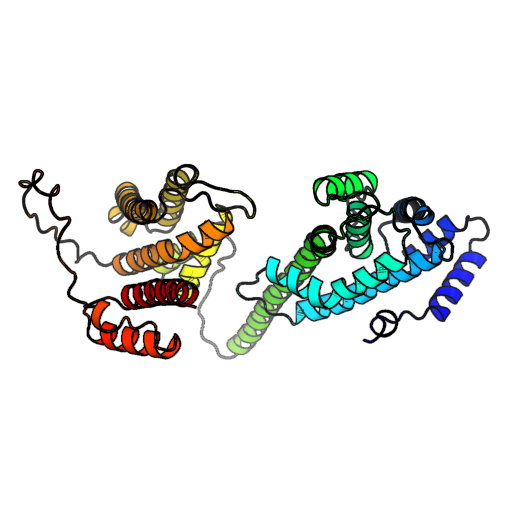 LEU A 1 397 ? 1.418 -10.767 -47.691 1.00 79.69 397 LEU A C 1
ATOM 3344 O O . LEU A 1 397 ? 2.053 -10.256 -48.610 1.00 79.69 397 LEU A O 1
ATOM 3348 N N . LEU A 1 398 ? 1.662 -10.438 -46.420 1.00 80.06 398 LEU A N 1
ATOM 3349 C CA . LEU A 1 398 ? 2.697 -9.481 -46.029 1.00 80.06 398 LEU A CA 1
ATOM 3350 C C . LEU A 1 398 ? 4.107 -10.069 -46.064 1.00 80.06 398 LEU A C 1
ATOM 3352 O O . LEU A 1 398 ? 5.058 -9.302 -46.206 1.00 80.06 398 LEU A O 1
ATOM 3356 N N . GLN A 1 399 ? 4.271 -11.388 -45.952 1.00 78.31 399 GLN A N 1
ATOM 3357 C CA . GLN A 1 399 ? 5.580 -12.042 -45.987 1.00 78.31 399 GLN A CA 1
ATOM 3358 C C . GLN A 1 399 ? 6.324 -11.738 -47.293 1.00 78.31 399 GLN A C 1
ATOM 3360 O O . GLN A 1 399 ? 7.501 -11.388 -47.230 1.00 78.31 399 GLN A O 1
ATOM 3365 N N . ASN A 1 400 ? 5.594 -11.707 -48.411 1.00 70.12 400 ASN A N 1
ATOM 3366 C CA . ASN A 1 400 ? 6.102 -11.415 -49.755 1.00 70.12 400 ASN A CA 1
ATOM 3367 C C . ASN A 1 400 ? 6.204 -9.911 -50.087 1.00 70.12 400 ASN A C 1
ATOM 3369 O O . ASN A 1 400 ? 6.481 -9.565 -51.228 1.00 70.12 400 ASN A O 1
ATOM 3373 N N . SER A 1 401 ? 5.966 -9.013 -49.121 1.00 74.44 401 SER A N 1
ATOM 3374 C CA . SER A 1 401 ? 6.105 -7.561 -49.326 1.00 74.44 401 SER A CA 1
ATOM 3375 C C . SER A 1 401 ? 7.457 -7.024 -48.848 1.00 74.44 401 SER A C 1
ATOM 3377 O O . SER A 1 401 ? 7.973 -7.484 -47.824 1.00 74.44 401 SER A O 1
ATOM 3379 N N . ASP A 1 402 ? 7.957 -5.968 -49.494 1.00 74.31 402 ASP A N 1
ATOM 3380 C CA . ASP A 1 402 ? 9.204 -5.257 -49.134 1.00 74.31 402 ASP A CA 1
ATOM 3381 C C . ASP A 1 402 ? 9.092 -4.408 -47.851 1.00 74.31 402 ASP A C 1
ATOM 3383 O O . ASP A 1 402 ? 9.981 -3.634 -47.500 1.00 74.31 402 ASP A O 1
ATOM 3387 N N . LYS A 1 403 ? 7.988 -4.547 -47.108 1.00 70.94 403 LYS A N 1
ATOM 3388 C CA . LYS A 1 403 ? 7.723 -3.773 -45.890 1.00 70.94 403 LYS A CA 1
ATOM 3389 C C . LYS A 1 403 ? 8.636 -4.208 -44.741 1.00 70.94 403 LYS A C 1
ATOM 3391 O O . LYS A 1 403 ? 8.957 -5.386 -44.571 1.00 70.94 403 LYS A O 1
ATOM 3396 N N . SER A 1 404 ? 9.014 -3.274 -43.875 1.00 70.19 404 SER A N 1
ATOM 3397 C CA . SER A 1 404 ? 9.780 -3.607 -42.673 1.00 70.19 404 SER A CA 1
ATOM 3398 C C . SER A 1 404 ? 8.960 -4.477 -41.708 1.00 70.19 404 SER A C 1
ATOM 3400 O O . SER A 1 404 ? 7.728 -4.445 -41.681 1.00 70.19 404 SER A O 1
ATOM 3402 N N . ILE A 1 405 ? 9.638 -5.237 -40.842 1.00 62.78 405 ILE A N 1
ATOM 3403 C CA . ILE A 1 405 ? 8.988 -6.104 -39.837 1.00 62.78 405 ILE A CA 1
ATOM 3404 C C . ILE A 1 405 ? 8.013 -5.308 -38.949 1.00 62.78 405 ILE A C 1
ATOM 3406 O O . ILE A 1 405 ? 6.957 -5.811 -38.559 1.00 62.78 405 ILE A O 1
ATOM 3410 N N . VAL A 1 406 ? 8.353 -4.055 -38.637 1.00 55.06 406 VAL A N 1
ATOM 3411 C CA . VAL A 1 406 ? 7.524 -3.171 -37.808 1.00 55.06 406 VAL A CA 1
ATOM 3412 C C . VAL A 1 406 ? 6.265 -2.734 -38.561 1.00 55.06 406 VAL A C 1
ATOM 3414 O O . VAL A 1 406 ? 5.171 -2.780 -37.999 1.00 55.06 406 VAL A O 1
ATOM 3417 N N . GLU A 1 407 ? 6.385 -2.388 -39.842 1.00 63.53 407 GLU A N 1
ATOM 3418 C CA . GLU A 1 407 ? 5.239 -2.040 -40.691 1.00 63.53 407 GLU A CA 1
ATOM 3419 C C . GLU A 1 407 ? 4.312 -3.235 -40.902 1.00 63.53 407 GLU A C 1
ATOM 3421 O O . GLU A 1 407 ? 3.100 -3.093 -40.745 1.00 63.53 407 GLU A O 1
ATOM 3426 N N . LYS A 1 408 ? 4.863 -4.432 -41.150 1.00 72.56 408 LYS A N 1
ATOM 3427 C CA . LYS A 1 408 ? 4.081 -5.675 -41.258 1.00 72.56 408 LYS A CA 1
ATOM 3428 C C . LYS A 1 408 ? 3.244 -5.903 -39.995 1.00 72.56 408 LYS A C 1
ATOM 3430 O O . LYS A 1 408 ? 2.033 -6.098 -40.085 1.00 72.56 408 LYS A O 1
ATOM 3435 N N . ARG A 1 409 ? 3.846 -5.774 -38.804 1.00 62.06 409 ARG A N 1
ATOM 3436 C CA . ARG A 1 409 ? 3.144 -5.924 -37.511 1.00 62.06 409 ARG A CA 1
ATOM 3437 C C . ARG A 1 409 ? 2.045 -4.883 -37.299 1.00 62.06 409 ARG A C 1
ATOM 3439 O O . ARG A 1 409 ? 0.964 -5.227 -36.818 1.00 62.06 409 ARG A O 1
ATOM 3446 N N . ASN A 1 410 ? 2.295 -3.629 -37.668 1.00 65.31 410 ASN A N 1
ATOM 3447 C CA . ASN A 1 410 ? 1.300 -2.564 -37.550 1.00 65.31 410 ASN A CA 1
ATOM 3448 C C . ASN A 1 410 ? 0.132 -2.759 -38.526 1.00 65.31 410 ASN A C 1
ATOM 3450 O O . ASN A 1 410 ? -1.021 -2.555 -38.141 1.00 65.31 410 ASN A O 1
ATOM 3454 N N . ILE A 1 411 ? 0.399 -3.212 -39.754 1.00 75.62 411 ILE A N 1
ATOM 3455 C CA . ILE A 1 411 ? -0.644 -3.526 -40.739 1.00 75.62 411 ILE A CA 1
ATOM 3456 C C . ILE A 1 411 ? -1.501 -4.695 -40.250 1.00 75.62 411 ILE A C 1
ATOM 3458 O O . ILE A 1 411 ? -2.727 -4.580 -40.267 1.00 75.62 411 ILE A O 1
ATOM 3462 N N . ILE A 1 412 ? -0.883 -5.768 -39.740 1.00 75.81 412 ILE A N 1
ATOM 3463 C CA . ILE A 1 412 ? -1.604 -6.920 -39.174 1.00 75.81 412 ILE A CA 1
ATOM 3464 C C . ILE A 1 412 ? -2.535 -6.466 -38.057 1.00 75.81 412 ILE A C 1
ATOM 3466 O O . ILE A 1 412 ? -3.736 -6.734 -38.093 1.00 75.81 412 ILE A O 1
ATOM 3470 N N . ARG A 1 413 ? -2.009 -5.709 -37.090 1.00 69.56 413 ARG A N 1
ATOM 3471 C CA . ARG A 1 413 ? -2.791 -5.230 -35.948 1.00 69.56 413 ARG A CA 1
ATOM 3472 C C . ARG A 1 413 ? -3.984 -4.383 -36.389 1.00 69.56 413 ARG A C 1
ATOM 3474 O O . ARG A 1 413 ? -5.104 -4.645 -35.953 1.00 69.56 413 ARG A O 1
ATOM 3481 N N . THR A 1 414 ? -3.758 -3.408 -37.265 1.00 74.31 414 THR A N 1
ATOM 3482 C CA . THR A 1 414 ? -4.798 -2.474 -37.716 1.00 74.31 414 THR A CA 1
ATOM 3483 C C . THR A 1 414 ? -5.866 -3.177 -38.555 1.00 74.31 414 THR A C 1
ATOM 3485 O O . THR A 1 414 ? -7.061 -2.989 -38.327 1.00 74.31 414 THR A O 1
ATOM 3488 N N . LYS A 1 415 ? -5.470 -4.040 -39.499 1.00 77.50 415 LYS A N 1
ATOM 3489 C CA . LYS A 1 415 ? -6.412 -4.736 -40.390 1.00 77.50 415 LYS A CA 1
ATOM 3490 C C . LYS A 1 415 ? -7.188 -5.840 -39.670 1.00 77.50 415 LYS A C 1
ATOM 3492 O O . LYS A 1 415 ? -8.375 -5.989 -39.940 1.00 77.50 415 LYS A O 1
ATOM 3497 N N . VAL A 1 416 ? -6.581 -6.561 -38.720 1.00 77.31 416 VAL A N 1
ATOM 3498 C CA . VAL A 1 416 ? -7.295 -7.542 -37.877 1.00 77.31 416 VAL A CA 1
ATOM 3499 C C . VAL A 1 416 ? -8.292 -6.844 -36.952 1.00 77.31 416 VAL A C 1
ATOM 3501 O O . VAL A 1 416 ? -9.404 -7.335 -36.769 1.00 77.31 416 VAL A O 1
ATOM 3504 N N . GLN A 1 417 ? -7.940 -5.686 -36.384 1.00 68.12 417 GLN A N 1
ATOM 3505 C CA . GLN A 1 417 ? -8.890 -4.894 -35.596 1.00 68.12 417 GLN A CA 1
ATOM 3506 C C . GLN A 1 417 ? -10.066 -4.405 -36.448 1.00 68.12 417 GLN A C 1
ATOM 3508 O O . GLN A 1 417 ? -11.211 -4.560 -36.025 1.00 68.12 417 GLN A O 1
ATOM 3513 N N . LYS A 1 418 ? -9.803 -3.903 -37.662 1.00 75.19 418 LYS A N 1
ATOM 3514 C CA . LYS A 1 418 ? -10.856 -3.502 -38.604 1.00 75.19 418 LYS A CA 1
ATOM 3515 C C . LYS A 1 418 ? -11.763 -4.682 -38.984 1.00 75.19 418 LYS A C 1
ATOM 3517 O O . LYS A 1 418 ? -12.977 -4.561 -38.880 1.00 75.19 418 LYS A O 1
ATOM 3522 N N . PHE A 1 419 ? -11.190 -5.846 -39.300 1.00 73.62 419 PHE A N 1
ATOM 3523 C CA . PHE A 1 419 ? -11.942 -7.071 -39.601 1.00 73.62 419 PHE A CA 1
ATOM 3524 C C . PHE A 1 419 ? -12.826 -7.524 -38.429 1.00 73.62 419 PHE A C 1
ATOM 3526 O O . PHE A 1 419 ? -14.005 -7.807 -38.613 1.00 73.62 419 PHE A O 1
ATOM 3533 N N . LYS A 1 420 ? -12.302 -7.514 -37.193 1.00 68.56 420 LYS A N 1
ATOM 3534 C CA . LYS A 1 420 ? -13.088 -7.814 -35.979 1.00 68.56 420 LYS A CA 1
ATOM 3535 C C . LYS A 1 420 ? -14.261 -6.854 -35.793 1.00 68.56 420 LYS A C 1
ATOM 3537 O O . LYS A 1 420 ? -15.315 -7.274 -35.325 1.00 68.56 420 LYS A O 1
ATOM 3542 N N . MET A 1 421 ? -14.071 -5.572 -36.099 1.00 73.81 421 MET A N 1
ATOM 3543 C CA . MET A 1 421 ? -15.134 -4.574 -35.995 1.00 73.81 421 MET A CA 1
ATOM 3544 C C . MET A 1 421 ? -16.212 -4.770 -37.059 1.00 73.81 421 MET A C 1
ATOM 3546 O O . MET A 1 421 ? -17.387 -4.675 -36.729 1.00 73.81 421 MET A O 1
ATOM 3550 N N . GLU A 1 422 ? -15.835 -5.056 -38.304 1.00 73.12 422 GLU A N 1
ATOM 3551 C CA . GLU A 1 422 ? -16.798 -5.286 -39.388 1.00 73.12 422 GLU A CA 1
ATOM 3552 C C . GLU A 1 422 ? -17.550 -6.610 -39.211 1.00 73.12 422 GLU A C 1
ATOM 3554 O O . GLU A 1 422 ? -18.770 -6.627 -39.333 1.00 73.12 422 GLU A O 1
ATOM 3559 N N . LYS A 1 423 ? -16.878 -7.677 -38.760 1.00 75.50 423 LYS A N 1
ATOM 3560 C CA . LYS A 1 423 ? -17.527 -8.957 -38.439 1.00 75.50 423 LYS A CA 1
ATOM 3561 C C . LYS A 1 423 ? -18.551 -8.853 -37.302 1.00 75.50 423 LYS A C 1
ATOM 3563 O O . LYS A 1 423 ? -19.542 -9.566 -37.294 1.00 75.50 423 LYS A O 1
ATOM 3568 N N . ARG A 1 424 ? -18.339 -7.945 -36.343 1.00 73.06 424 ARG A N 1
ATOM 3569 C CA . ARG A 1 424 ? -19.315 -7.640 -35.278 1.00 73.06 424 ARG A CA 1
ATOM 3570 C C . ARG A 1 424 ? -20.518 -6.829 -35.758 1.00 73.06 424 ARG A C 1
ATOM 3572 O O . ARG A 1 424 ? -21.471 -6.713 -35.006 1.00 73.06 424 ARG A O 1
ATOM 3579 N N . LYS A 1 425 ? -20.436 -6.212 -36.940 1.00 75.38 425 LYS A N 1
ATOM 3580 C CA . LYS A 1 425 ? -21.543 -5.475 -37.565 1.00 75.38 425 LYS A CA 1
ATOM 3581 C C . LYS A 1 425 ? -22.350 -6.342 -38.535 1.00 75.38 425 LYS A C 1
ATOM 3583 O O . LYS A 1 425 ? -23.445 -5.942 -38.903 1.00 75.38 425 LYS A O 1
ATOM 3588 N N . SER A 1 426 ? -21.789 -7.466 -38.989 1.00 64.12 426 SER A N 1
ATOM 3589 C CA . SER A 1 426 ? -22.430 -8.416 -39.909 1.00 64.12 426 SER A CA 1
ATOM 3590 C C . SER A 1 426 ? -23.109 -9.602 -39.208 1.00 64.12 426 SER A C 1
ATOM 3592 O O . SER A 1 426 ? -23.662 -10.459 -39.890 1.00 64.12 426 SER A O 1
ATOM 3594 N N . ILE A 1 427 ? -23.002 -9.677 -37.877 1.00 53.16 427 ILE A N 1
ATOM 3595 C CA . ILE A 1 427 ? -23.766 -10.551 -36.970 1.00 53.16 427 ILE A CA 1
ATOM 3596 C C . ILE A 1 427 ? -24.813 -9.661 -36.315 1.00 53.16 427 ILE A C 1
ATOM 3598 O O . ILE A 1 427 ? -25.970 -10.113 -36.193 1.00 53.16 427 ILE A O 1
#

pLDDT: mean 72.97, std 17.91, range [25.89, 96.06]

Foldseek 3Di:
DDQPCVVLPDPVVVLVVQLVVLCVVCVVDDPLLSLLVSCVVVVAAQHSVLSSVLLVVCQVFFDPVDGSNNVSSVLVSLVSLLVVLLVVLLVDDDVVLDLVCLLVVSCVPRPLSVVVVVCNGGDPPDFLLNLLLVLLSSQPPRDNPDDDSVVSSVVSCVQGPFDDDPPDTDDPSVSSSCSNPSVRSSVSSVVSVVVVVVVVVVVVVVVVVVVVVDDDDDDPDDPPDDPAQLLLVQLLCCQPVVDDDDLVSLLVSLLSLLPVVADAPDWDDCVRCVVVSLVVVLVSNLSSHDPVLCVVCPSVNSSVLSVVLVVVVCVVCVPDTDHSVVVSVSCSVSSSVVVVVCSVCSPPPPDDPPPPPDPDDPDPDPDDPDDDDPQPLVVLQDLPDDLVVSLVVLLVSCVPDPDDPVVSVVCSVVVSVVSVVVNVVVD

Sequence (427 aa):
MEEIENVYKIDKKRLLNYFMRVKKSFQHLDQYHLIAKFLNNQSIGTDSANILEIINFYKNKLLDRLNALDFAFEWIRAQKIRLEYKKYLIRAQYPNNNLSLAVDDCIVKFFLKYDDYIRRIFKENIYEHEISTLYEIFFSPYEKEHFNLKEMLKWHKNKVITIIKGNLKIITNLMTLRSGLSRIIVKDYEGVLYSRKDSTKEEKKSTTQQIIAKGEKTIIKDVSDFNGSHLERILKTYCFNKREIGTIEIENAINQFLTSYFKFGKFYSYDEFKEKLIQSLIDYINSGLTEKVKTQHSMSNLGGKIFRMLNDFRKINRIKVLDGLAWVNELKPVLKKFLVQLLDNMFNPKLEKPETKKIDDLQKEENDTEKLDDVNFSAIFDLNLEVEKYREKLEALLQNSDKSIVEKRNIIRTKVQKFKMEKRKSI

Secondary structure (DSSP, 8-state):
---HHHHT---HHHHHHHHHHHHHH-TTS-HHHHHHHHHHHTT-SS-HHHHHHHHHHHGGGB-TT--HHHHHHHHHHHHHHHHHHHHHHHH---GGG-HHHHHHHHIIIIIHHHHHHHHTTB-TT--HHHHHHHHHHHH----SS---HHHHHHHHHTTSPPEEETTEEEP-HHHHHHHHHHHHHHHHHHHHHHHHHHHHHHHHHHHHHHHTTS---------------HHHHHHHHHHHH-PPPPHHHHHHHHHHHHHHHPPTT-EEEHHHHHHHHHHHHHHHHHHHS-HHHHTTS-HHHHHHHHHHHHHHHHHHHTT-EEEHHHHHHHHHHHHHHHHHHHHHTTT--SS-------S--SS--S----------GGGG--TTS-HHHHHHHHHHHHHTS---HHHHHHHHHHHHHHHHHHHTT--

Radius of gyration: 30.89 Å; chains: 1; bounding box: 78×44×95 Å